Protein AF-0000000072261636 (afdb_homodimer)

Organism: Indibacter alkaliphilus (strain CCUG 57479 / KCTC 22604 / LW1) (NCBI:txid1189612)

Nearest PDB structures (foldseek):
  5n1i-assembly1_B  TM=6.945E-01  e=1.618E-05  Mycobacterium tuberculosis H37Rv
  3ppb-assembly1_B  TM=6.011E-01  e=4.043E-06  Shewanella loihica PV-4
  7ky1-assembly1_A  TM=6.724E-01  e=3.161E-05  Streptomyces coelicolor
  2f07-assembly1_B  TM=6.623E-01  e=3.292E-04  Bacillus subtilis subsp. subtilis str. 168
  6of0-assembly2_D  TM=6.201E-01  e=3.800E-04  Neisseria gonorrhoeae

pLDDT: mean 90.43, std 10.45, range [37.75, 98.44]

InterPro domains:
  IPR001647 DNA-binding HTH domain, TetR-type [PF00440] (7-50)
  IPR001647 DNA-binding HTH domain, TetR-type [PR00455] (7-20)
  IPR001647 DNA-binding HTH domain, TetR-type [PR00455] (28-51)
  IPR001647 DNA-binding HTH domain, TetR-type [PS50977] (1-61)
  IPR009057 Homedomain-like superfamily [SSF46689] (2-59)
  IPR036271 Tetracyclin repressor-like, C-terminal domain superfamily [SSF48498] (82-186)
  IPR050109 HTH-type, TetR-like transcriptional regulator [PTHR30055] (2-59)

Radius of gyration: 25.12 Å; Cα contacts (8 Å, |Δi|>4): 397; chains: 2; bounding box: 52×73×55 Å

Sequence (414 aa):
METREKIIETATEQFMRFGVRSVTMDDIARQAGVSKKTIYQEFSDKNQLVYETFEKAIQGDKCHIERFPQSKIGVIEHLVQLSRYMRERFANLNPMVLNEIQRYFPQSWQLFENFKRDFVLQEIIELLEEGKKQGFFRPEINSEILGLMRLEQMMLSFDPIKFPPAKYNIVDLQLEIFEHFLYGIFTEKGKEAYLNQKNTAQHENHNMETREKIIETATEQFMRFGVRSVTMDDIARQAGVSKKTIYQEFSDKNQLVYETFEKAIQGDKCHIERFPQSKIGVIEHLVQLSRYMRERFANLNPMVLNEIQRYFPQSWQLFENFKRDFVLQEIIELLEEGKKQGFFRPEINSEILGLMRLEQMMLSFDPIKFPPAKYNIVDLQLEIFEHFLYGIFTEKGKEAYLNQKNTAQHENHN

Secondary structure (DSSP, 8-state):
--HHHHHHHHHHHHHHHH-TTT--HHHHHHHHT--HHHHHHH-SSHHHHHHHHHHHHHHHHHHHHHHS--SS--HHHHHHHHHHHHHHHHHT--THHHHHHHHH-HHHHHHHHHHIIIIIHHHHHHHHHHHHHTTSB-TTS-HHHHHHHHHHHHHHTT-TTTS-TTT--HHHHHHHHHHHHHHHHB-HHHHHHHHHHHHHHHHHHH-/--HHHHHHHHHHHHHHHH-TTT--HHHHHHHHT--HHHHHHH-SSHHHHHHHHHHHHHHHHHHHHHTS--SS--HHHHHHHHHHHHHHHHHT--TTHHHHHHHH-HHHHHHHHHHIIIIIHHHHHHHHHHHHHTTSB-TTS-HHHHHHHHHHHHHHTT-TTTS-TTT--HHHHHHHHHHHHHHHHB-HHHHHHHHHHHHHHHHHHH-

Structure (mmCIF, N/CA/C/O backbone):
data_AF-0000000072261636-model_v1
#
loop_
_entity.id
_entity.type
_entity.pdbx_description
1 polymer 'Putative TetR transcriptional regulator'
#
loop_
_atom_site.group_PDB
_atom_site.id
_atom_site.type_symbol
_atom_site.label_atom_id
_atom_site.label_alt_id
_atom_site.label_comp_id
_atom_site.label_asym_id
_atom_site.label_entity_id
_atom_site.label_seq_id
_atom_site.pdbx_PDB_ins_code
_atom_site.Cartn_x
_atom_site.Cartn_y
_atom_site.Cartn_z
_atom_site.occupancy
_atom_site.B_iso_or_equiv
_atom_site.auth_seq_id
_atom_site.auth_comp_id
_atom_site.auth_asym_id
_atom_site.auth_atom_id
_atom_site.pdbx_PDB_model_num
ATOM 1 N N . MET A 1 1 ? -7.816 36.656 18.828 1 62.66 1 MET A N 1
ATOM 2 C CA . MET A 1 1 ? -8.242 35.531 17.969 1 62.66 1 MET A CA 1
ATOM 3 C C . MET A 1 1 ? -9.758 35.406 17.953 1 62.66 1 MET A C 1
ATOM 5 O O . MET A 1 1 ? -10.406 35.5 19 1 62.66 1 MET A O 1
ATOM 9 N N . GLU A 1 2 ? -10.273 35.344 16.703 1 86.81 2 GLU A N 1
ATOM 10 C CA . GLU A 1 2 ? -11.719 35.188 16.578 1 86.81 2 GLU A CA 1
ATOM 11 C C . GLU A 1 2 ? -12.188 33.906 17.25 1 86.81 2 GLU A C 1
ATOM 13 O O . GLU A 1 2 ? -11.43 32.938 17.328 1 86.81 2 GLU A O 1
ATOM 18 N N . THR A 1 3 ? -13.25 34 18.094 1 92.25 3 THR A N 1
ATOM 19 C CA . THR A 1 3 ? -13.859 32.906 18.828 1 92.25 3 THR A CA 1
ATOM 20 C C . THR A 1 3 ? -13.867 31.625 17.984 1 92.25 3 THR A C 1
ATOM 22 O O . THR A 1 3 ? -13.531 30.547 18.469 1 92.25 3 THR A O 1
ATOM 25 N N . ARG A 1 4 ? -14.086 31.812 16.812 1 94.44 4 ARG A N 1
ATOM 26 C CA . ARG A 1 4 ? -14.172 30.688 15.883 1 94.44 4 ARG A CA 1
ATOM 27 C C . ARG A 1 4 ? -12.812 30.031 15.711 1 94.44 4 ARG A C 1
ATOM 29 O O . ARG A 1 4 ? -12.711 28.797 15.75 1 94.44 4 ARG A O 1
ATOM 36 N N . GLU A 1 5 ? -11.805 30.781 15.547 1 94.69 5 GLU A N 1
ATOM 37 C CA . GLU A 1 5 ? -10.445 30.281 15.367 1 94.69 5 GLU A CA 1
ATOM 38 C C . GLU A 1 5 ? -9.953 29.562 16.625 1 94.69 5 GLU A C 1
ATOM 40 O O . GLU A 1 5 ? -9.289 28.531 16.547 1 94.69 5 GLU A O 1
ATOM 45 N N . LYS A 1 6 ? -10.32 30.141 17.719 1 95.31 6 LYS A N 1
ATOM 46 C CA . LYS A 1 6 ? -9.938 29.531 18.984 1 95.31 6 LYS A CA 1
ATOM 47 C C . LYS A 1 6 ? -10.57 28.156 19.141 1 95.31 6 LYS A C 1
ATOM 49 O O . LYS A 1 6 ? -9.914 27.219 19.609 1 95.31 6 LYS A O 1
ATOM 54 N N . ILE A 1 7 ? -11.797 28.062 18.781 1 96.62 7 ILE A N 1
ATOM 55 C CA . ILE A 1 7 ? -12.516 26.797 18.875 1 96.62 7 ILE A CA 1
ATOM 56 C C . ILE A 1 7 ? -11.883 25.766 17.938 1 96.62 7 ILE A C 1
ATOM 58 O O . ILE A 1 7 ? -11.641 24.625 18.328 1 96.62 7 ILE A O 1
ATOM 62 N N . ILE A 1 8 ? -11.531 26.203 16.781 1 96.69 8 ILE A N 1
ATOM 63 C CA . ILE A 1 8 ? -10.938 25.312 15.797 1 96.69 8 ILE A CA 1
ATOM 64 C C . ILE A 1 8 ? -9.57 24.812 16.281 1 96.69 8 ILE A C 1
ATOM 66 O O . ILE A 1 8 ? -9.266 23.625 16.203 1 96.69 8 ILE A O 1
ATOM 70 N N . GLU A 1 9 ? -8.781 25.703 16.797 1 94.94 9 GLU A N 1
ATOM 71 C CA . GLU A 1 9 ? -7.457 25.344 17.297 1 94.94 9 GLU A CA 1
ATOM 72 C C . GLU A 1 9 ? -7.551 24.344 18.453 1 94.94 9 GLU A C 1
ATOM 74 O O . GLU A 1 9 ? -6.816 23.359 18.484 1 94.94 9 GLU A O 1
ATOM 79 N N . THR A 1 10 ? -8.445 24.656 19.328 1 96.31 10 THR A N 1
ATOM 80 C CA . THR A 1 10 ? -8.648 23.766 20.469 1 96.31 10 THR A CA 1
ATOM 81 C C . THR A 1 10 ? -9.141 22.406 20.016 1 96.31 10 THR A C 1
ATOM 83 O O . THR A 1 10 ? -8.656 21.375 20.469 1 96.31 10 THR A O 1
ATOM 86 N N . ALA A 1 11 ? -10.141 22.469 19.141 1 96.88 11 ALA A N 1
ATOM 87 C CA . ALA A 1 11 ? -10.695 21.219 18.625 1 96.88 11 ALA A CA 1
ATOM 88 C C . ALA A 1 11 ? -9.625 20.391 17.906 1 96.88 11 ALA A C 1
ATOM 90 O O . ALA A 1 11 ? -9.562 19.172 18.078 1 96.88 11 ALA A O 1
ATOM 91 N N . THR A 1 12 ? -8.812 21.047 17.156 1 94.25 12 THR A N 1
ATOM 92 C CA . THR A 1 12 ? -7.734 20.375 16.438 1 94.25 12 THR A CA 1
ATOM 93 C C . THR A 1 12 ? -6.828 19.625 17.406 1 94.25 12 THR A C 1
ATOM 95 O O . THR A 1 12 ? -6.551 18.438 17.219 1 94.25 12 THR A O 1
ATOM 98 N N . GLU A 1 13 ? -6.461 20.266 18.406 1 92.75 13 GLU A N 1
ATOM 99 C CA . GLU A 1 13 ? -5.574 19.672 19.406 1 92.75 13 GLU A CA 1
ATOM 100 C C . GLU A 1 13 ? -6.242 18.5 20.094 1 92.75 13 GLU A C 1
ATOM 102 O O . GLU A 1 13 ? -5.625 17.438 20.297 1 92.75 13 GLU A O 1
ATOM 107 N N . GLN A 1 14 ? -7.465 18.672 20.438 1 94.69 14 GLN A N 1
ATOM 108 C CA . GLN A 1 14 ? -8.195 17.625 21.156 1 94.69 14 GLN A CA 1
ATOM 109 C C . GLN A 1 14 ? -8.438 16.422 20.266 1 94.69 14 GLN A C 1
ATOM 111 O O . GLN A 1 14 ? -8.227 15.273 20.688 1 94.69 14 GLN A O 1
ATOM 116 N N . PHE A 1 15 ? -8.852 16.672 19.016 1 95.31 15 PHE A N 1
ATOM 117 C CA . PHE A 1 15 ? -9.094 15.586 18.078 1 95.31 15 PHE A CA 1
ATOM 118 C C . PHE A 1 15 ? -7.805 14.828 17.781 1 95.31 15 PHE A C 1
ATOM 120 O O . PHE A 1 15 ? -7.797 13.594 17.781 1 95.31 15 PHE A O 1
ATOM 127 N N . MET A 1 16 ? -6.758 15.516 17.625 1 90.75 16 MET A N 1
ATOM 128 C CA . MET A 1 16 ? -5.477 14.898 17.281 1 90.75 16 MET A CA 1
ATOM 129 C C . MET A 1 16 ? -4.965 14.047 18.438 1 90.75 16 MET A C 1
ATOM 131 O O . MET A 1 16 ? -4.398 12.977 18.219 1 90.75 16 MET A O 1
ATOM 135 N N . ARG A 1 17 ? -5.238 14.492 19.594 1 90.44 17 ARG A N 1
ATOM 136 C CA . ARG A 1 17 ? -4.668 13.844 20.766 1 90.44 17 ARG A CA 1
ATOM 137 C C . ARG A 1 17 ? -5.559 12.695 21.25 1 90.44 17 ARG A C 1
ATOM 139 O O . ARG A 1 17 ? -5.062 11.641 21.625 1 90.44 17 ARG A O 1
ATOM 146 N N . PHE A 1 18 ? -6.867 12.883 21.109 1 92.44 18 PHE A N 1
ATOM 147 C CA . PHE A 1 18 ? -7.734 11.945 21.812 1 92.44 18 PHE A CA 1
ATOM 148 C C . PHE A 1 18 ? -8.633 11.203 20.828 1 92.44 18 PHE A C 1
ATOM 150 O O . PHE A 1 18 ? -9.328 10.258 21.188 1 92.44 18 PHE A O 1
ATOM 157 N N . GLY A 1 19 ? -8.57 11.609 19.594 1 93.12 19 GLY A N 1
ATOM 158 C CA . GLY A 1 19 ? -9.508 11.062 18.625 1 93.12 19 GLY A CA 1
ATOM 159 C C . GLY A 1 19 ? -10.75 11.906 18.469 1 93.12 19 GLY A C 1
ATOM 160 O O . GLY A 1 19 ? -11.125 12.664 19.359 1 93.12 19 GLY A O 1
ATOM 161 N N . VAL A 1 20 ? -11.406 11.695 17.406 1 95.81 20 VAL A N 1
ATOM 162 C CA . VAL A 1 20 ? -12.531 12.555 17.062 1 95.81 20 VAL A CA 1
ATOM 163 C C . VAL A 1 20 ? -13.781 12.094 17.812 1 95.81 20 VAL A C 1
ATOM 165 O O . VAL A 1 20 ? -14.523 12.914 18.359 1 95.81 20 VAL A O 1
ATOM 168 N N . ARG A 1 21 ? -13.953 10.812 17.875 1 94.06 21 ARG A N 1
ATOM 169 C CA . ARG A 1 21 ? -15.188 10.266 18.438 1 94.06 21 ARG A CA 1
ATOM 170 C C . ARG A 1 21 ? -15.219 10.445 19.953 1 94.06 21 ARG A C 1
ATOM 172 O O . ARG A 1 21 ? -16.281 10.648 20.547 1 94.06 21 ARG A O 1
ATOM 179 N N . SER A 1 22 ? -14.156 10.469 20.531 1 93.94 22 SER A N 1
ATOM 180 C CA . SER A 1 22 ? -14.07 10.5 21.984 1 93.94 22 SER A CA 1
ATOM 181 C C . SER A 1 22 ? -14.266 11.922 22.516 1 93.94 22 SER A C 1
ATOM 183 O O . SER A 1 22 ? -14.648 12.109 23.672 1 93.94 22 SER A O 1
ATOM 185 N N . VAL A 1 23 ? -13.961 12.898 21.734 1 96.69 23 VAL A N 1
ATOM 186 C CA . VAL A 1 23 ? -14.031 14.297 22.156 1 96.69 23 VAL A CA 1
ATOM 187 C C . VAL A 1 23 ? -15.453 14.82 21.969 1 96.69 23 VAL A C 1
ATOM 189 O O . VAL A 1 23 ? -16.047 14.633 20.906 1 96.69 23 VAL A O 1
ATOM 192 N N . THR A 1 24 ? -16.031 15.438 23 1 95.56 24 THR A N 1
ATOM 193 C CA . THR A 1 24 ? -17.391 15.984 22.922 1 95.56 24 THR A CA 1
ATOM 194 C C . THR A 1 24 ? -17.344 17.5 22.734 1 95.56 24 THR A C 1
ATOM 196 O O . THR A 1 24 ? -16.312 18.125 22.969 1 95.56 24 THR A O 1
ATOM 199 N N . MET A 1 25 ? -18.531 18.016 22.344 1 96.25 25 MET A N 1
ATOM 200 C CA . MET A 1 25 ? -18.656 19.469 22.234 1 96.25 25 MET A CA 1
ATOM 201 C C . MET A 1 25 ? -18.453 20.141 23.578 1 96.25 25 MET A C 1
ATOM 203 O O . MET A 1 25 ? -17.906 21.25 23.656 1 96.25 25 MET A O 1
ATOM 207 N N . ASP A 1 26 ? -18.828 19.406 24.594 1 96.06 26 ASP A N 1
ATOM 208 C CA . ASP A 1 26 ? -18.641 19.922 25.953 1 96.06 26 ASP A CA 1
ATOM 209 C C . ASP A 1 26 ? -17.156 20.016 26.297 1 96.06 26 ASP A C 1
ATOM 211 O O . ASP A 1 26 ? -16.719 20.984 26.922 1 96.06 26 ASP A O 1
ATOM 215 N N . ASP A 1 27 ? -16.406 19.031 25.953 1 96.44 27 ASP A N 1
ATOM 216 C CA . ASP A 1 27 ? -14.969 19.031 26.172 1 96.44 27 ASP A CA 1
ATOM 217 C C . ASP A 1 27 ? -14.305 20.219 25.484 1 96.44 27 ASP A C 1
ATOM 219 O O . ASP A 1 27 ? -13.477 20.906 26.078 1 96.44 27 ASP A O 1
ATOM 223 N N . ILE A 1 28 ? -14.711 20.453 24.234 1 97.06 28 ILE A N 1
ATOM 224 C CA . ILE A 1 28 ? -14.133 21.531 23.438 1 97.06 28 ILE A CA 1
ATOM 225 C C . ILE A 1 28 ? -14.492 22.875 24.062 1 97.06 28 ILE A C 1
ATOM 227 O O . ILE A 1 28 ? -13.648 23.781 24.141 1 97.06 28 ILE A O 1
ATOM 231 N N . ALA A 1 29 ? -15.719 23.016 24.469 1 96.94 29 ALA A N 1
ATOM 232 C CA . ALA A 1 29 ? -16.172 24.25 25.094 1 96.94 29 ALA A CA 1
ATOM 233 C C . ALA A 1 29 ? -15.344 24.547 26.344 1 96.94 29 ALA A C 1
ATOM 235 O O . ALA A 1 29 ? -14.836 25.672 26.5 1 96.94 29 ALA A O 1
ATOM 236 N N . ARG A 1 30 ? -15.164 23.562 27.141 1 96.69 30 ARG A N 1
ATOM 237 C CA . ARG A 1 30 ? -14.414 23.688 28.391 1 96.69 30 ARG A CA 1
ATOM 238 C C . ARG A 1 30 ? -12.961 24.078 28.109 1 96.69 30 ARG A C 1
ATOM 240 O O . ARG A 1 30 ? -12.43 25 28.719 1 96.69 30 ARG A O 1
ATOM 247 N N . GLN A 1 31 ? -12.367 23.438 27.203 1 95.69 31 GLN A N 1
ATOM 248 C CA . GLN A 1 31 ? -10.953 23.641 26.906 1 95.69 31 GLN A CA 1
ATOM 249 C C . GLN A 1 31 ? -10.719 24.984 26.219 1 95.69 31 GLN A C 1
ATOM 251 O O . GLN A 1 31 ? -9.68 25.625 26.406 1 95.69 31 GLN A O 1
ATOM 256 N N . ALA A 1 32 ? -11.711 25.344 25.391 1 96 32 ALA A N 1
ATOM 257 C CA . ALA A 1 32 ? -11.602 26.594 24.672 1 96 32 ALA A CA 1
ATOM 258 C C . ALA A 1 32 ? -12.008 27.781 25.547 1 96 32 ALA A C 1
ATOM 260 O O . ALA A 1 32 ? -11.805 28.938 25.172 1 96 32 ALA A O 1
ATOM 261 N N . GLY A 1 33 ? -12.633 27.5 26.672 1 95.75 33 GLY A N 1
ATOM 262 C CA . GLY A 1 33 ? -13.062 28.562 27.578 1 95.75 33 GLY A CA 1
ATOM 263 C C . GLY A 1 33 ? -14.273 29.312 27.078 1 95.75 33 GLY A C 1
ATOM 264 O O . GLY A 1 33 ? -14.352 30.531 27.219 1 95.75 33 GLY A O 1
ATOM 265 N N . VAL A 1 34 ? -15.133 28.641 26.375 1 96.75 34 VAL A N 1
ATOM 266 C CA . VAL A 1 34 ? -16.375 29.234 25.891 1 96.75 34 VAL A CA 1
ATOM 267 C C . VAL A 1 34 ? -17.562 28.375 26.312 1 96.75 34 VAL A C 1
ATOM 269 O O . VAL A 1 34 ? -17.375 27.266 26.797 1 96.75 34 VAL A O 1
ATOM 272 N N . SER A 1 35 ? -18.719 28.922 26.219 1 94.69 35 SER A N 1
ATOM 273 C CA . SER A 1 35 ? -19.906 28.141 26.531 1 94.69 35 SER A CA 1
ATOM 274 C C . SER A 1 35 ? -20.266 27.203 25.375 1 94.69 35 SER A C 1
ATOM 276 O O . SER A 1 35 ? -19.875 27.438 24.234 1 94.69 35 SER A O 1
ATOM 278 N N . LYS A 1 36 ? -21.016 26.219 25.75 1 94.88 36 LYS A N 1
ATOM 279 C CA . LYS A 1 36 ? -21.531 25.312 24.719 1 94.88 36 LYS A CA 1
ATOM 280 C C . LYS A 1 36 ? -22.406 26.062 23.734 1 94.88 36 LYS A C 1
ATOM 282 O O . LYS A 1 36 ? -22.391 25.781 22.531 1 94.88 36 LYS A O 1
ATOM 287 N N . LYS A 1 37 ? -23.109 26.969 24.188 1 95.5 37 LYS A N 1
ATOM 288 C CA . LYS A 1 37 ? -23.969 27.797 23.344 1 95.5 37 LYS A CA 1
ATOM 289 C C . LYS A 1 37 ? -23.141 28.562 22.312 1 95.5 37 LYS A C 1
ATOM 291 O O . LYS A 1 37 ? -23.516 28.672 21.156 1 95.5 37 LYS A O 1
ATOM 296 N N . THR A 1 38 ? -22.078 29.078 22.75 1 95.25 38 THR A N 1
ATOM 297 C CA . THR A 1 38 ? -21.188 29.812 21.875 1 95.25 38 THR A CA 1
ATOM 298 C C . THR A 1 38 ? -20.656 28.922 20.766 1 95.25 38 THR A C 1
ATOM 300 O O . THR A 1 38 ? -20.562 29.344 19.609 1 95.25 38 THR A O 1
ATOM 303 N N . ILE A 1 39 ? -20.312 27.609 21.094 1 96 39 ILE A N 1
ATOM 304 C CA . ILE A 1 39 ? -19.812 26.672 20.094 1 96 39 ILE A CA 1
ATOM 305 C C . ILE A 1 39 ? -20.891 26.438 19.016 1 96 39 ILE A C 1
ATOM 307 O O . ILE A 1 39 ? -20.594 26.453 17.828 1 96 39 ILE A O 1
ATOM 311 N N . TYR A 1 40 ? -22.125 26.391 19.484 1 95.38 40 TYR A N 1
ATOM 312 C CA . TYR A 1 40 ? -23.219 26.062 18.578 1 95.38 40 TYR A CA 1
ATOM 313 C C . TYR A 1 40 ? -23.625 27.297 17.766 1 95.38 40 TYR A C 1
ATOM 315 O O . TYR A 1 40 ? -24.312 27.172 16.75 1 95.38 40 TYR A O 1
ATOM 323 N N . GLN A 1 41 ? -23.281 28.438 18.234 1 95.88 41 GLN A N 1
ATOM 324 C CA . GLN A 1 41 ? -23.469 29.641 17.422 1 95.88 41 GLN A CA 1
ATOM 325 C C . GLN A 1 41 ? -22.5 29.656 16.234 1 95.88 41 GLN A C 1
ATOM 327 O O . GLN A 1 41 ? -22.828 30.188 15.172 1 95.88 41 GLN A O 1
ATOM 332 N N . GLU A 1 42 ? -21.375 29.062 16.484 1 95.94 42 GLU A N 1
ATOM 333 C CA . GLU A 1 42 ? -20.328 29.062 15.461 1 95.94 42 GLU A CA 1
ATOM 334 C C . GLU A 1 42 ? -20.438 27.828 14.562 1 95.94 42 GLU A C 1
ATOM 336 O O . GLU A 1 42 ? -20.109 27.906 13.375 1 95.94 42 GLU A O 1
ATOM 341 N N . PHE A 1 43 ? -20.812 26.656 15.156 1 97.25 43 PHE A N 1
ATOM 342 C CA . PHE A 1 43 ? -20.891 25.375 14.453 1 97.25 43 PHE A CA 1
ATOM 343 C C . PHE A 1 43 ? -22.219 24.688 14.703 1 97.25 43 PHE A C 1
ATOM 345 O O . PHE A 1 43 ? -22.594 24.469 15.859 1 97.25 43 PHE A O 1
ATOM 352 N N . SER A 1 44 ? -22.844 24.266 13.664 1 95.88 44 SER A N 1
ATOM 353 C CA . SER A 1 44 ? -24.172 23.688 13.766 1 95.88 44 SER A CA 1
ATOM 354 C C . SER A 1 44 ? -24.141 22.344 14.492 1 95.88 44 SER A C 1
ATOM 356 O O . SER A 1 44 ? -25.094 21.969 15.172 1 95.88 44 SER A O 1
ATOM 358 N N . ASP A 1 45 ? -23.109 21.609 14.281 1 94.88 45 ASP A N 1
ATOM 359 C CA . ASP A 1 45 ? -22.938 20.297 14.898 1 94.88 45 ASP A CA 1
ATOM 360 C C . ASP A 1 45 ? -21.484 19.859 14.898 1 94.88 45 ASP A C 1
ATOM 362 O O . ASP A 1 45 ? -20.609 20.609 14.453 1 94.88 45 ASP A O 1
ATOM 366 N N . LYS A 1 46 ? -21.203 18.781 15.398 1 95.19 46 LYS A N 1
ATOM 367 C CA . LYS A 1 46 ? -19.844 18.266 15.484 1 95.19 46 LYS A CA 1
ATOM 368 C C . LYS A 1 46 ? -19.266 18 14.102 1 95.19 46 LYS A C 1
ATOM 370 O O . LYS A 1 46 ? -18.078 18.188 13.875 1 95.19 46 LYS A O 1
ATOM 375 N N . ASN A 1 47 ? -20.094 17.594 13.141 1 96.31 47 ASN A N 1
ATOM 376 C CA . ASN A 1 47 ? -19.641 17.312 11.789 1 96.31 47 ASN A CA 1
ATOM 377 C C . ASN A 1 47 ? -19.016 18.547 11.133 1 96.31 47 ASN A C 1
ATOM 379 O O . ASN A 1 47 ? -17.969 18.453 10.492 1 96.31 47 ASN A O 1
ATOM 383 N N . GLN A 1 48 ? -19.688 19.562 11.312 1 97.19 48 GLN A N 1
ATOM 384 C CA . GLN A 1 48 ? -19.172 20.797 10.758 1 97.19 48 GLN A CA 1
ATOM 385 C C . GLN A 1 48 ? -17.844 21.188 11.414 1 97.19 48 GLN A C 1
ATOM 387 O O . GLN A 1 48 ? -16.922 21.625 10.734 1 97.19 48 GLN A O 1
ATOM 392 N N . LEU A 1 49 ? -17.797 21.078 12.695 1 97.44 49 LEU A N 1
ATOM 393 C CA . LEU A 1 49 ? -16.578 21.391 13.414 1 97.44 49 LEU A CA 1
ATOM 394 C C . LEU A 1 49 ? -15.43 20.5 12.953 1 97.44 49 LEU A C 1
ATOM 396 O O . LEU A 1 49 ? -14.328 20.984 12.672 1 97.44 49 LEU A O 1
ATOM 400 N N . VAL A 1 50 ? -15.672 19.234 12.812 1 97.62 50 VAL A N 1
ATOM 401 C CA . VAL A 1 50 ? -14.664 18.266 12.367 1 97.62 50 VAL A CA 1
ATOM 402 C C . VAL A 1 50 ? -14.195 18.625 10.961 1 97.62 50 VAL A C 1
ATOM 404 O O . VAL A 1 50 ? -12.992 18.625 10.688 1 97.62 50 VAL A O 1
ATOM 407 N N . TYR A 1 51 ? -15.125 18.953 10.156 1 97.5 51 TYR A N 1
ATOM 408 C CA . TYR A 1 51 ? -14.805 19.312 8.773 1 97.5 51 TYR A CA 1
ATOM 409 C C . TYR A 1 51 ? -13.852 20.5 8.734 1 97.5 51 TYR A C 1
ATOM 411 O O . TYR A 1 51 ? -12.812 20.438 8.078 1 97.5 51 TYR A O 1
ATOM 419 N N . GLU A 1 52 ? -14.172 21.484 9.414 1 96.75 52 GLU A N 1
ATOM 420 C CA . GLU A 1 52 ? -13.383 22.719 9.352 1 96.75 52 GLU A CA 1
ATOM 421 C C . GLU A 1 52 ? -12.031 22.547 10.031 1 96.75 52 GLU A C 1
ATOM 423 O O . GLU A 1 52 ? -11.031 23.109 9.586 1 96.75 52 GLU A O 1
ATOM 428 N N . THR A 1 53 ? -12.039 21.812 11.117 1 96.25 53 THR A N 1
ATOM 429 C CA . THR A 1 53 ? -10.781 21.5 11.789 1 96.25 53 THR A CA 1
ATOM 430 C C . THR A 1 53 ? -9.867 20.688 10.875 1 96.25 53 THR A C 1
ATOM 432 O O . THR A 1 53 ? -8.672 20.969 10.766 1 96.25 53 THR A O 1
ATOM 435 N N . PHE A 1 54 ? -10.422 19.734 10.211 1 95.62 54 PHE A N 1
ATOM 436 C CA . PHE A 1 54 ? -9.672 18.875 9.305 1 95.62 54 PHE A CA 1
ATOM 437 C C . PHE A 1 54 ? -9.18 19.672 8.094 1 95.62 54 PHE A C 1
ATOM 439 O O . PHE A 1 54 ? -8.047 19.484 7.648 1 95.62 54 PHE A O 1
ATOM 446 N N . GLU A 1 55 ? -10.055 20.469 7.605 1 95.88 55 GLU A N 1
ATOM 447 C CA . GLU A 1 55 ? -9.68 21.328 6.484 1 95.88 55 GLU A CA 1
ATOM 448 C C . GLU A 1 55 ? -8.492 22.219 6.844 1 95.88 55 GLU A C 1
ATOM 450 O O . GLU A 1 55 ? -7.547 22.344 6.059 1 95.88 55 GLU A O 1
ATOM 455 N N . LYS A 1 56 ? -8.523 22.766 7.973 1 94.31 56 LYS A N 1
ATOM 456 C CA . LYS A 1 56 ? -7.438 23.625 8.43 1 94.31 56 LYS A CA 1
ATOM 457 C C . LYS A 1 56 ? -6.141 22.828 8.586 1 94.31 56 LYS A C 1
ATOM 459 O O . LYS A 1 56 ? -5.066 23.312 8.227 1 94.31 56 LYS A O 1
ATOM 464 N N . ALA A 1 57 ? -6.266 21.672 9.148 1 91.44 57 ALA A N 1
ATOM 465 C CA . ALA A 1 57 ? -5.094 20.812 9.312 1 91.44 57 ALA A CA 1
ATOM 466 C C . ALA A 1 57 ? -4.461 20.484 7.969 1 91.44 57 ALA A C 1
ATOM 468 O O . ALA A 1 57 ? -3.238 20.562 7.812 1 91.44 57 ALA A O 1
ATOM 469 N N . ILE A 1 58 ? -5.234 20.141 7 1 92.69 58 ILE A N 1
ATOM 470 C CA . ILE A 1 58 ? -4.766 19.797 5.66 1 92.69 58 ILE A CA 1
ATOM 471 C C . ILE A 1 58 ? -4.09 21.016 5.027 1 92.69 58 ILE A C 1
ATOM 473 O O . ILE A 1 58 ? -3.031 20.891 4.406 1 92.69 58 ILE A O 1
ATOM 477 N N . GLN A 1 59 ? -4.734 22.172 5.207 1 92.12 59 GLN A N 1
ATOM 478 C CA . GLN A 1 59 ? -4.152 23.406 4.676 1 92.12 59 GLN A CA 1
ATOM 479 C C . GLN A 1 59 ? -2.797 23.688 5.316 1 92.12 59 GLN A C 1
ATOM 481 O O . GLN A 1 59 ? -1.883 24.188 4.652 1 92.12 59 GLN A O 1
ATOM 486 N N . GLY A 1 60 ? -2.723 23.453 6.574 1 90.06 60 GLY A N 1
ATOM 487 C CA . GLY A 1 60 ? -1.441 23.594 7.254 1 90.06 60 GLY A CA 1
ATOM 488 C C . GLY A 1 60 ? -0.369 22.688 6.684 1 90.06 60 GLY A C 1
ATOM 489 O O . GLY A 1 60 ? 0.771 23.109 6.484 1 90.06 60 GLY A O 1
ATOM 490 N N . ASP A 1 61 ? -0.712 21.438 6.406 1 89.5 61 ASP A N 1
ATOM 491 C CA . ASP A 1 61 ? 0.218 20.484 5.797 1 89.5 61 ASP A CA 1
ATOM 492 C C . ASP A 1 61 ? 0.657 20.953 4.414 1 89.5 61 ASP A C 1
ATOM 494 O O . ASP A 1 61 ? 1.842 20.891 4.078 1 89.5 61 ASP A O 1
ATOM 498 N N . LYS A 1 62 ? -0.317 21.406 3.68 1 90 62 LYS A N 1
ATOM 499 C CA . LYS A 1 62 ? -0.018 21.922 2.348 1 90 62 LYS A CA 1
ATOM 500 C C . LYS A 1 62 ? 0.984 23.078 2.416 1 90 62 LYS A C 1
ATOM 502 O O . LYS A 1 62 ? 1.97 23.094 1.675 1 90 62 LYS A O 1
ATOM 507 N N . CYS A 1 63 ? 0.736 23.969 3.344 1 88.62 63 CYS A N 1
ATOM 508 C CA . CYS A 1 63 ? 1.591 25.141 3.5 1 88.62 63 CYS A CA 1
ATOM 509 C C . CYS A 1 63 ? 2.998 24.734 3.922 1 88.62 63 CYS A C 1
ATOM 511 O O . CYS A 1 63 ? 3.982 25.297 3.434 1 88.62 63 CYS A O 1
ATOM 513 N N . HIS A 1 64 ? 3.037 23.812 4.758 1 85.12 64 HIS A N 1
ATOM 514 C CA . HIS A 1 64 ? 4.34 23.344 5.227 1 85.12 64 HIS A CA 1
ATOM 515 C C . HIS A 1 64 ? 5.137 22.703 4.09 1 85.12 64 HIS A C 1
ATOM 517 O O . HIS A 1 64 ? 6.324 23 3.924 1 85.12 64 HIS A O 1
ATOM 523 N N . ILE A 1 65 ? 4.508 21.938 3.342 1 82.75 65 ILE A N 1
ATOM 524 C CA . ILE A 1 65 ? 5.172 21.219 2.256 1 82.75 65 ILE A CA 1
ATOM 525 C C . ILE A 1 65 ? 5.594 22.203 1.172 1 82.75 65 ILE A C 1
ATOM 527 O O . ILE A 1 65 ? 6.684 22.094 0.606 1 82.75 65 ILE A O 1
ATOM 531 N N . GLU A 1 66 ? 4.719 23.156 0.951 1 82.81 66 GLU A N 1
ATOM 532 C CA . GLU A 1 66 ? 5.004 24.156 -0.075 1 82.81 66 GLU A CA 1
ATOM 533 C C . GLU A 1 66 ? 6.164 25.062 0.341 1 82.81 66 GLU A C 1
ATOM 535 O O . GLU A 1 66 ? 6.801 25.703 -0.505 1 82.81 66 GLU A O 1
ATOM 540 N N . ARG A 1 67 ? 6.336 25.234 1.639 1 78.69 67 ARG A N 1
ATOM 541 C CA . ARG A 1 67 ? 7.379 26.109 2.148 1 78.69 67 ARG A CA 1
ATOM 542 C C . ARG A 1 67 ? 8.742 25.422 2.125 1 78.69 67 ARG A C 1
ATOM 544 O O . ARG A 1 67 ? 9.766 26.062 2.369 1 78.69 67 ARG A O 1
ATOM 551 N N . PHE A 1 68 ? 8.562 24.125 1.991 1 73.94 68 PHE A N 1
ATOM 552 C CA . PHE A 1 68 ? 9.867 23.484 1.869 1 73.94 68 PHE A CA 1
ATOM 553 C C . PHE A 1 68 ? 10.727 24.203 0.83 1 73.94 68 PHE A C 1
ATOM 555 O O . PHE A 1 68 ? 10.211 24.672 -0.187 1 73.94 68 PHE A O 1
ATOM 562 N N . PRO A 1 69 ? 11.867 24.859 1.381 1 57.06 69 PRO A N 1
ATOM 563 C CA . PRO A 1 69 ? 12.719 25.656 0.501 1 57.06 69 PRO A CA 1
ATOM 564 C C . PRO A 1 69 ? 12.703 25.172 -0.944 1 57.06 69 PRO A C 1
ATOM 566 O O . PRO A 1 69 ? 12.797 23.969 -1.192 1 57.06 69 PRO A O 1
ATOM 569 N N . GLN A 1 70 ? 11.852 25.844 -1.7 1 53.03 70 GLN A N 1
ATOM 570 C CA . GLN A 1 70 ? 12.094 25.688 -3.129 1 53.03 70 GLN A CA 1
ATOM 571 C C . GLN A 1 70 ? 13.531 26.047 -3.49 1 53.03 70 GLN A C 1
ATOM 573 O O . GLN A 1 70 ? 13.883 26.125 -4.672 1 53.03 70 GLN A O 1
ATOM 578 N N . SER A 1 71 ? 14.094 26.859 -2.67 1 46.25 71 SER A N 1
ATOM 579 C CA . SER A 1 71 ? 15.43 27.25 -3.102 1 46.25 71 SER A CA 1
ATOM 580 C C . SER A 1 71 ? 16.125 26.109 -3.852 1 46.25 71 SER A C 1
ATOM 582 O O . SER A 1 71 ? 15.664 24.969 -3.805 1 46.25 71 SER A O 1
ATOM 584 N N . LYS A 1 72 ? 17.25 26.312 -4.547 1 47.34 72 LYS A N 1
ATOM 585 C CA . LYS A 1 72 ? 18.016 25.266 -5.191 1 47.34 72 LYS A CA 1
ATOM 586 C C . LYS A 1 72 ? 18.047 24 -4.336 1 47.34 72 LYS A C 1
ATOM 588 O O . LYS A 1 72 ? 19.078 23.328 -4.25 1 47.34 72 LYS A O 1
ATOM 593 N N . ILE A 1 73 ? 17.219 23.828 -3.355 1 55.81 73 ILE A N 1
ATOM 594 C CA . ILE A 1 73 ? 17.266 22.766 -2.369 1 55.81 73 ILE A CA 1
ATOM 595 C C . ILE A 1 73 ? 16.922 21.438 -3.039 1 55.81 73 ILE A C 1
ATOM 597 O O . ILE A 1 73 ? 15.859 21.297 -3.65 1 55.81 73 ILE A O 1
ATOM 601 N N . GLY A 1 74 ? 17.984 20.875 -3.391 1 80.19 74 GLY A N 1
ATOM 602 C CA . GLY A 1 74 ? 18.094 19.625 -4.125 1 80.19 74 GLY A CA 1
ATOM 603 C C . GLY A 1 74 ? 17.172 18.547 -3.598 1 80.19 74 GLY A C 1
ATOM 604 O O . GLY A 1 74 ? 16.688 18.641 -2.469 1 80.19 74 GLY A O 1
ATOM 605 N N . VAL A 1 75 ? 16.547 17.875 -4.301 1 90.31 75 VAL A N 1
ATOM 606 C CA . VAL A 1 75 ? 15.68 16.719 -4.102 1 90.31 75 VAL A CA 1
ATOM 607 C C . VAL A 1 75 ? 16.016 16.031 -2.785 1 90.31 75 VAL A C 1
ATOM 609 O O . VAL A 1 75 ? 15.125 15.68 -2.008 1 90.31 75 VAL A O 1
ATOM 612 N N . ILE A 1 76 ? 17.172 16.109 -2.35 1 93 76 ILE A N 1
ATOM 613 C CA . ILE A 1 76 ? 17.641 15.398 -1.164 1 93 76 ILE A CA 1
ATOM 614 C C . ILE A 1 76 ? 17.281 16.188 0.09 1 93 76 ILE A C 1
ATOM 616 O O . ILE A 1 76 ? 16.797 15.625 1.077 1 93 76 ILE A O 1
ATOM 620 N N . GLU A 1 77 ? 17.531 17.469 0.078 1 90.62 77 GLU A N 1
ATOM 621 C CA . GLU A 1 77 ? 17.156 18.328 1.202 1 90.62 77 GLU A CA 1
ATOM 622 C C . GLU A 1 77 ? 15.664 18.25 1.478 1 90.62 77 GLU A C 1
ATOM 624 O O . GLU A 1 77 ? 15.242 18.219 2.635 1 90.62 77 GLU A O 1
ATOM 629 N N . HIS A 1 78 ? 14.93 18.266 0.403 1 91 78 HIS A N 1
ATOM 630 C CA . HIS A 1 78 ? 13.477 18.125 0.514 1 91 78 HIS A CA 1
ATOM 631 C C . HIS A 1 78 ? 13.109 16.844 1.263 1 91 78 HIS A C 1
ATOM 633 O O . HIS A 1 78 ? 12.266 16.875 2.164 1 91 78 HIS A O 1
ATOM 639 N N . LEU A 1 79 ? 13.719 15.781 0.94 1 93.44 79 LEU A N 1
ATOM 640 C CA . LEU A 1 79 ? 13.414 14.492 1.55 1 93.44 79 LEU A CA 1
ATOM 641 C C . LEU A 1 79 ? 13.797 14.484 3.025 1 93.44 79 LEU A C 1
ATOM 643 O O . LEU A 1 79 ? 13.062 13.938 3.859 1 93.44 79 LEU A O 1
ATOM 647 N N . VAL A 1 80 ? 14.914 15.07 3.363 1 92 80 VAL A N 1
ATOM 648 C CA . VAL A 1 80 ? 15.375 15.125 4.746 1 92 80 VAL A CA 1
ATOM 649 C C . VAL A 1 80 ? 14.406 15.977 5.574 1 92 80 VAL A C 1
ATOM 651 O O . VAL A 1 80 ? 14.031 15.594 6.684 1 92 80 VAL A O 1
ATOM 654 N N . GLN A 1 81 ? 13.984 17.109 5.035 1 89.81 81 GLN A N 1
ATOM 655 C CA . GLN A 1 81 ? 13.031 17.969 5.719 1 89.81 81 GLN A CA 1
ATOM 656 C C . GLN A 1 81 ? 11.68 17.281 5.891 1 89.81 81 GLN A C 1
ATOM 658 O O . GLN A 1 81 ? 11.031 17.422 6.922 1 89.81 81 GLN A O 1
ATOM 663 N N . LEU A 1 82 ? 11.297 16.609 4.828 1 91.19 82 LEU A N 1
ATOM 664 C CA . LEU A 1 82 ? 10.047 15.859 4.898 1 91.19 82 LEU A CA 1
ATOM 665 C C . LEU A 1 82 ? 10.094 14.82 6.016 1 91.19 82 LEU A C 1
ATOM 667 O O . LEU A 1 82 ? 9.133 14.664 6.762 1 91.19 82 LEU A O 1
ATOM 671 N N . SER A 1 83 ? 11.203 14.117 6.137 1 91.88 83 SER A N 1
ATOM 672 C CA . SER A 1 83 ? 11.383 13.141 7.203 1 91.88 83 SER A CA 1
ATOM 673 C C . SER A 1 83 ? 11.234 13.789 8.578 1 91.88 83 SER A C 1
ATOM 675 O O . SER A 1 83 ? 10.555 13.242 9.453 1 91.88 83 SER A O 1
ATOM 677 N N . ARG A 1 84 ? 11.789 14.945 8.75 1 90.31 84 ARG A N 1
ATOM 678 C CA . ARG A 1 84 ? 11.695 15.672 10.016 1 90.31 84 ARG A CA 1
ATOM 679 C C . ARG A 1 84 ? 10.258 16.109 10.281 1 90.31 84 ARG A C 1
ATOM 681 O O . ARG A 1 84 ? 9.773 16.016 11.414 1 90.31 84 ARG A O 1
ATOM 688 N N . TYR A 1 85 ? 9.719 16.609 9.273 1 89.56 85 TYR A N 1
ATOM 689 C CA . TYR A 1 85 ? 8.336 17.062 9.391 1 89.56 85 TYR A CA 1
ATOM 690 C C . TYR A 1 85 ? 7.426 15.906 9.805 1 89.56 85 TYR A C 1
ATOM 692 O O . TYR A 1 85 ? 6.551 16.078 10.664 1 89.56 85 TYR A O 1
ATOM 700 N N . MET A 1 86 ? 7.551 14.742 9.164 1 89.94 86 MET A N 1
ATOM 701 C CA . MET A 1 86 ? 6.742 13.57 9.492 1 89.94 86 MET A CA 1
ATOM 702 C C . MET A 1 86 ? 6.906 13.195 10.961 1 89.94 86 MET A C 1
ATOM 704 O O . MET A 1 86 ? 5.926 12.867 11.641 1 89.94 86 MET A O 1
ATOM 708 N N . ARG A 1 87 ? 8.102 13.227 11.461 1 91.12 87 ARG A N 1
ATOM 709 C CA . ARG A 1 87 ? 8.359 12.922 12.867 1 91.12 87 ARG A CA 1
ATOM 710 C C . ARG A 1 87 ? 7.551 13.836 13.781 1 91.12 87 ARG A C 1
ATOM 712 O O . ARG A 1 87 ? 6.938 13.375 14.742 1 91.12 87 ARG A O 1
ATOM 719 N N . GLU A 1 88 ? 7.547 15.062 13.445 1 88.5 88 GLU A N 1
ATOM 720 C CA . GLU A 1 88 ? 6.844 16.047 14.258 1 88.5 88 GLU A CA 1
ATOM 721 C C . GLU A 1 88 ? 5.332 15.906 14.109 1 88.5 88 GLU A C 1
ATOM 723 O O . GLU A 1 88 ? 4.602 15.945 15.102 1 88.5 88 GLU A O 1
ATOM 728 N N . ARG A 1 89 ? 4.926 15.711 12.914 1 86.12 89 ARG A N 1
ATOM 729 C CA . ARG A 1 89 ? 3.506 15.688 12.578 1 86.12 89 ARG A CA 1
ATOM 730 C C . ARG A 1 89 ? 2.812 14.484 13.203 1 86.12 89 ARG A C 1
ATOM 732 O O . ARG A 1 89 ? 1.691 14.594 13.703 1 86.12 89 ARG A O 1
ATOM 739 N N . PHE A 1 90 ? 3.527 13.352 13.266 1 88.31 90 PHE A N 1
ATOM 740 C CA . PHE A 1 90 ? 2.889 12.117 13.695 1 88.31 90 PHE A CA 1
ATOM 741 C C . PHE A 1 90 ? 3.207 11.82 15.156 1 88.31 90 PHE A C 1
ATOM 743 O O . PHE A 1 90 ? 2.6 10.938 15.766 1 88.31 90 PHE A O 1
ATOM 750 N N . ALA A 1 91 ? 4.102 12.531 15.742 1 86.38 91 ALA A N 1
ATOM 751 C CA . ALA A 1 91 ? 4.5 12.305 17.125 1 86.38 91 ALA A CA 1
ATOM 752 C C . ALA A 1 91 ? 3.311 12.445 18.078 1 86.38 91 ALA A C 1
ATOM 754 O O . ALA A 1 91 ? 3.195 11.703 19.047 1 86.38 91 ALA A O 1
ATOM 755 N N . ASN A 1 92 ? 2.371 13.32 17.766 1 80 92 ASN A N 1
ATOM 756 C CA . ASN A 1 92 ? 1.281 13.516 18.719 1 80 92 ASN A CA 1
ATOM 757 C C . ASN A 1 92 ? -0.074 13.211 18.078 1 80 92 ASN A C 1
ATOM 759 O O . ASN A 1 92 ? -1.109 13.656 18.578 1 80 92 ASN A O 1
ATOM 763 N N . LEU A 1 93 ? 0.022 12.492 17.094 1 86.06 93 LEU A N 1
ATOM 764 C CA . LEU A 1 93 ? -1.226 12.156 16.422 1 86.06 93 LEU A CA 1
ATOM 765 C C . LEU A 1 93 ? -1.795 10.844 16.953 1 86.06 93 LEU A C 1
ATOM 767 O O . LEU A 1 93 ? -1.086 9.844 17.016 1 86.06 93 LEU A O 1
ATOM 771 N N . ASN A 1 94 ? -3.02 11.008 17.375 1 87.5 94 ASN A N 1
ATOM 772 C CA . ASN A 1 94 ? -3.734 9.781 17.688 1 87.5 94 ASN A CA 1
ATOM 773 C C . ASN A 1 94 ? -3.896 8.891 16.453 1 87.5 94 ASN A C 1
ATOM 775 O O . ASN A 1 94 ? -4.418 9.336 15.43 1 87.5 94 ASN A O 1
ATOM 779 N N . PRO A 1 95 ? -3.475 7.66 16.547 1 83.31 95 PRO A N 1
ATOM 780 C CA . PRO A 1 95 ? -3.48 6.785 15.375 1 83.31 95 PRO A CA 1
ATOM 781 C C . PRO A 1 95 ? -4.891 6.492 14.867 1 83.31 95 PRO A C 1
ATOM 783 O O . PRO A 1 95 ? -5.059 6.07 13.719 1 83.31 95 PRO A O 1
ATOM 786 N N . MET A 1 96 ? -5.844 6.77 15.641 1 86.38 96 MET A N 1
ATOM 787 C CA . MET A 1 96 ? -7.207 6.402 15.266 1 86.38 96 MET A CA 1
ATOM 788 C C . MET A 1 96 ? -7.891 7.535 14.508 1 86.38 96 MET A C 1
ATOM 790 O O . MET A 1 96 ? -8.938 7.328 13.891 1 86.38 96 MET A O 1
ATOM 794 N N . VAL A 1 97 ? -7.293 8.641 14.5 1 90.56 97 VAL A N 1
ATOM 795 C CA . VAL A 1 97 ? -7.953 9.836 13.992 1 90.56 97 VAL A CA 1
ATOM 796 C C . VAL A 1 97 ? -8.352 9.617 12.531 1 90.56 97 VAL A C 1
ATOM 798 O O . VAL A 1 97 ? -9.516 9.805 12.164 1 90.56 97 VAL A O 1
ATOM 801 N N . LEU A 1 98 ? -7.387 9.18 11.742 1 89.56 98 LEU A N 1
ATOM 802 C CA . LEU A 1 98 ? -7.668 9.062 10.312 1 89.56 98 LEU A CA 1
ATOM 803 C C . LEU A 1 98 ? -8.68 7.949 10.047 1 89.56 98 LEU A C 1
ATOM 805 O O . LEU A 1 98 ? -9.547 8.086 9.18 1 89.56 98 LEU A O 1
ATOM 809 N N . ASN A 1 99 ? -8.555 6.961 10.766 1 88.38 99 ASN A N 1
ATOM 810 C CA . ASN A 1 99 ? -9.531 5.883 10.656 1 88.38 99 ASN A CA 1
ATOM 811 C C . ASN A 1 99 ? -10.93 6.359 11.023 1 88.38 99 ASN A C 1
ATOM 813 O O . ASN A 1 99 ? -11.906 6.004 10.359 1 88.38 99 ASN A O 1
ATOM 817 N N . GLU A 1 100 ? -11.055 7.082 12.055 1 92.81 100 GLU A N 1
ATOM 818 C CA . GLU A 1 100 ? -12.344 7.617 12.484 1 92.81 100 GLU A CA 1
ATOM 819 C C . GLU A 1 100 ? -12.922 8.562 11.438 1 92.81 100 GLU A C 1
ATOM 821 O O . GLU A 1 100 ? -14.125 8.523 11.156 1 92.81 100 GLU A O 1
ATOM 826 N N . ILE A 1 101 ? -12.039 9.383 10.898 1 94.69 101 ILE A N 1
ATOM 827 C CA . ILE A 1 101 ? -12.492 10.312 9.867 1 94.69 101 ILE A CA 1
ATOM 828 C C . ILE A 1 101 ? -13.047 9.539 8.672 1 94.69 101 ILE A C 1
ATOM 830 O O . ILE A 1 101 ? -14.125 9.844 8.172 1 94.69 101 ILE A O 1
ATOM 834 N N . GLN A 1 102 ? -12.352 8.539 8.281 1 92.38 102 GLN A N 1
ATOM 835 C CA . GLN A 1 102 ? -12.758 7.734 7.137 1 92.38 102 GLN A CA 1
ATOM 836 C C . GLN A 1 102 ? -14.094 7.047 7.391 1 92.38 102 GLN A C 1
ATOM 838 O O . GLN A 1 102 ? -14.961 7.02 6.516 1 92.38 102 GLN A O 1
ATOM 843 N N . ARG A 1 103 ? -14.336 6.59 8.547 1 92.31 103 ARG A N 1
ATOM 844 C CA . ARG A 1 103 ? -15.484 5.754 8.867 1 92.31 103 ARG A CA 1
ATOM 845 C C . ARG A 1 103 ? -16.703 6.602 9.188 1 92.31 103 ARG A C 1
ATOM 847 O O . ARG A 1 103 ? -17.828 6.254 8.805 1 92.31 103 ARG A O 1
ATOM 854 N N . TYR A 1 104 ? -16.5 7.777 9.852 1 95.12 104 TYR A N 1
ATOM 855 C CA . TYR A 1 104 ? -17.641 8.438 10.477 1 95.12 104 TYR A CA 1
ATOM 856 C C . TYR A 1 104 ? -17.828 9.844 9.914 1 95.12 104 TYR A C 1
ATOM 858 O O . TYR A 1 104 ? -18.859 10.484 10.172 1 95.12 104 TYR A O 1
ATOM 866 N N . PHE A 1 105 ? -16.906 10.289 9.117 1 96.62 105 PHE A N 1
ATOM 867 C CA . PHE A 1 105 ? -16.984 11.656 8.617 1 96.62 105 PHE A CA 1
ATOM 868 C C . PHE A 1 105 ? -16.672 11.711 7.129 1 96.62 105 PHE A C 1
ATOM 870 O O . PHE A 1 105 ? -15.641 12.242 6.723 1 96.62 105 PHE A O 1
ATOM 877 N N . PRO A 1 106 ? -17.578 11.336 6.34 1 95.62 106 PRO A N 1
ATOM 878 C CA . PRO A 1 106 ? -17.328 11.164 4.906 1 95.62 106 PRO A CA 1
ATOM 879 C C . PRO A 1 106 ? -16.938 12.469 4.211 1 95.62 106 PRO A C 1
ATOM 881 O O . PRO A 1 106 ? -16.125 12.461 3.291 1 95.62 106 PRO A O 1
ATOM 884 N N . GLN A 1 107 ? -17.547 13.523 4.605 1 95.69 107 GLN A N 1
ATOM 885 C CA . GLN A 1 107 ? -17.219 14.797 3.98 1 95.69 107 GLN A CA 1
ATOM 886 C C . GLN A 1 107 ? -15.773 15.195 4.273 1 95.69 107 GLN A C 1
ATOM 888 O O . GLN A 1 107 ? -15.062 15.68 3.389 1 95.69 107 GLN A O 1
ATOM 893 N N . SER A 1 108 ? -15.383 15 5.441 1 96.5 108 SER A N 1
ATOM 894 C CA . SER A 1 108 ? -14 15.273 5.82 1 96.5 108 SER A CA 1
ATOM 895 C C . SER A 1 108 ? -13.031 14.336 5.109 1 96.5 108 SER A C 1
ATOM 897 O O . SER A 1 108 ? -11.953 14.75 4.68 1 96.5 108 SER A O 1
ATOM 899 N N . TRP A 1 109 ? -13.453 13.148 4.961 1 94.69 109 TRP A N 1
ATOM 900 C CA . TRP A 1 109 ? -12.617 12.172 4.266 1 94.69 109 TRP A CA 1
ATOM 901 C C . TRP A 1 109 ? -12.43 12.562 2.805 1 94.69 109 TRP A C 1
ATOM 903 O O . TRP A 1 109 ? -11.336 12.40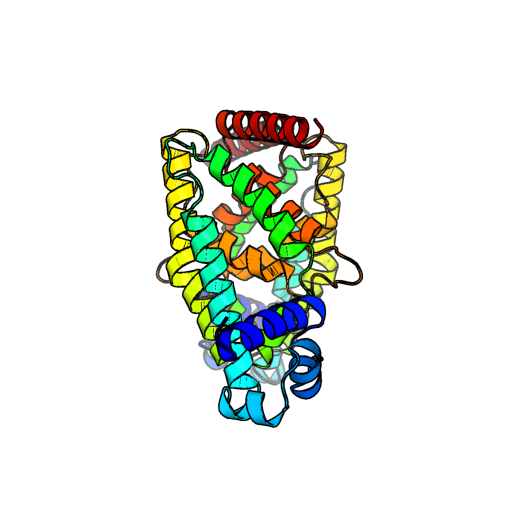6 2.25 1 94.69 109 TRP A O 1
ATOM 913 N N . GLN A 1 110 ? -13.461 13.047 2.23 1 95.31 110 GLN A N 1
ATOM 914 C CA . GLN A 1 110 ? -13.383 13.492 0.844 1 95.31 110 GLN A CA 1
ATOM 915 C C . GLN A 1 110 ? -12.352 14.609 0.688 1 95.31 110 GLN A C 1
ATOM 917 O O . GLN A 1 110 ? -11.664 14.688 -0.332 1 95.31 110 GLN A O 1
ATOM 922 N N . LEU A 1 111 ? -12.266 15.508 1.698 1 94.62 111 LEU A N 1
ATOM 923 C CA . LEU A 1 111 ? -11.242 16.547 1.692 1 94.62 111 LEU A CA 1
ATOM 924 C C . LEU A 1 111 ? -9.852 15.922 1.615 1 94.62 111 LEU A C 1
ATOM 926 O O . LEU A 1 111 ? -8.992 16.406 0.869 1 94.62 111 LEU A O 1
ATOM 930 N N . PHE A 1 112 ? -9.711 14.914 2.377 1 93.12 112 PHE A N 1
ATOM 931 C CA . PHE A 1 112 ? -8.43 14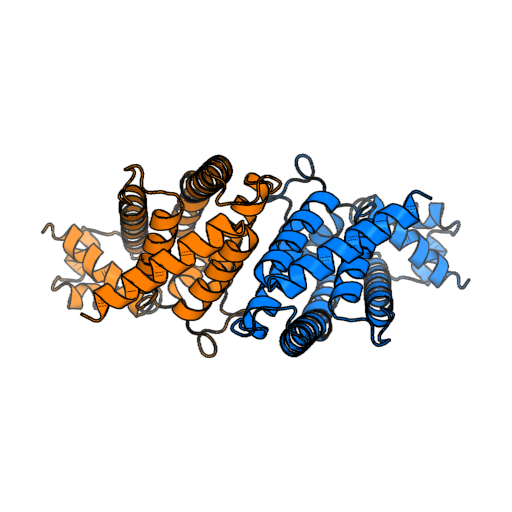.227 2.434 1 93.12 112 PHE A CA 1
ATOM 932 C C . PHE A 1 112 ? -8.117 13.555 1.101 1 93.12 112 PHE A C 1
ATOM 934 O O . PHE A 1 112 ? -6.996 13.664 0.596 1 93.12 112 PHE A O 1
ATOM 941 N N . GLU A 1 113 ? -9.078 12.898 0.534 1 91.44 113 GLU A N 1
ATOM 942 C CA . GLU A 1 113 ? -8.906 12.234 -0.754 1 91.44 113 GLU A CA 1
ATOM 943 C C . GLU A 1 113 ? -8.562 13.234 -1.853 1 91.44 113 GLU A C 1
ATOM 945 O O . GLU A 1 113 ? -7.703 12.969 -2.695 1 91.44 113 GLU A O 1
ATOM 950 N N . ASN A 1 114 ? -9.234 14.352 -1.818 1 92.88 114 ASN A N 1
ATOM 951 C CA . ASN A 1 114 ? -8.938 15.406 -2.785 1 92.88 114 ASN A CA 1
ATOM 952 C C . ASN A 1 114 ? -7.52 15.945 -2.611 1 92.88 114 ASN A C 1
ATOM 954 O O . ASN A 1 114 ? -6.812 16.172 -3.596 1 92.88 114 ASN A O 1
ATOM 958 N N . PHE A 1 115 ? -7.156 16.156 -1.392 1 93.06 115 PHE A N 1
ATOM 959 C CA . PHE A 1 115 ? -5.816 16.641 -1.065 1 93.06 115 PHE A CA 1
ATOM 960 C C . PHE A 1 115 ? -4.754 15.672 -1.575 1 93.06 115 PHE A C 1
ATOM 962 O O . PHE A 1 115 ? -3.777 16.078 -2.201 1 93.06 115 PHE A O 1
ATOM 969 N N . LYS A 1 116 ? -4.938 14.414 -1.371 1 92 116 LYS A N 1
ATOM 970 C CA . LYS A 1 116 ? -4.012 13.375 -1.818 1 92 116 LYS A CA 1
ATOM 971 C C . LYS A 1 116 ? -3.898 13.359 -3.34 1 92 116 LYS A C 1
ATOM 973 O O . LYS A 1 116 ? -2.795 13.406 -3.887 1 92 116 LYS A O 1
ATOM 978 N N . ARG A 1 117 ? -4.98 13.344 -3.947 1 88.38 117 ARG A N 1
ATOM 979 C CA . ARG A 1 117 ? -5.051 13.188 -5.398 1 88.38 117 ARG A CA 1
ATOM 980 C C . ARG A 1 117 ? -4.566 14.445 -6.105 1 88.38 117 ARG A C 1
ATOM 982 O O . ARG A 1 117 ? -3.822 14.367 -7.086 1 88.38 117 ARG A O 1
ATOM 989 N N . ASP A 1 118 ? -4.98 15.586 -5.621 1 89.81 118 ASP A N 1
ATOM 990 C CA . ASP A 1 118 ? -4.797 16.844 -6.352 1 89.81 118 ASP A CA 1
ATOM 991 C C . ASP A 1 118 ? -3.473 17.5 -5.98 1 89.81 118 ASP A C 1
ATOM 993 O O . ASP A 1 118 ? -2.943 18.312 -6.746 1 89.81 118 ASP A O 1
ATOM 997 N N . PHE A 1 119 ? -2.947 17.172 -4.867 1 92.25 119 PHE A N 1
ATOM 998 C CA . PHE A 1 119 ? -1.766 17.891 -4.414 1 92.25 119 PHE A CA 1
ATOM 999 C C . PHE A 1 119 ? -0.624 16.922 -4.117 1 92.25 119 PHE A C 1
ATOM 1001 O O . PHE A 1 119 ? 0.441 17.016 -4.73 1 92.25 119 PHE A O 1
ATOM 1008 N N . VAL A 1 120 ? -0.836 15.969 -3.309 1 93.56 120 VAL A N 1
ATOM 1009 C CA . VAL A 1 120 ? 0.238 15.117 -2.805 1 93.56 120 VAL A CA 1
ATOM 1010 C C . VAL A 1 120 ? 0.826 14.297 -3.949 1 93.56 120 VAL A C 1
ATOM 1012 O O . VAL A 1 120 ? 2.045 14.242 -4.121 1 93.56 120 VAL A O 1
ATOM 1015 N N . LEU A 1 121 ? -0.007 13.703 -4.734 1 94.25 121 LEU A N 1
ATOM 1016 C CA . LEU A 1 121 ? 0.452 12.859 -5.836 1 94.25 121 LEU A CA 1
ATOM 1017 C C . LEU A 1 121 ? 1.316 13.656 -6.805 1 94.25 121 LEU A C 1
ATOM 1019 O O . LEU A 1 121 ? 2.391 13.203 -7.207 1 94.25 121 LEU A O 1
ATOM 1023 N N . GLN A 1 122 ? 0.859 14.797 -7.125 1 92.88 122 GLN A N 1
ATOM 1024 C CA . GLN A 1 122 ? 1.609 15.633 -8.055 1 92.88 122 GLN A CA 1
ATOM 1025 C C . GLN A 1 122 ? 2.963 16.031 -7.469 1 92.88 122 GLN A C 1
ATOM 1027 O O . GLN A 1 122 ? 3.969 16.047 -8.18 1 92.88 122 GLN A O 1
ATOM 1032 N N . GLU A 1 123 ? 2.975 16.344 -6.234 1 90.94 123 GLU A N 1
ATOM 1033 C CA . GLU A 1 123 ? 4.223 16.703 -5.559 1 90.94 123 GLU A CA 1
ATOM 1034 C C . GLU A 1 123 ? 5.207 15.531 -5.586 1 90.94 123 GLU A C 1
ATOM 1036 O O . GLU A 1 123 ? 6.402 15.734 -5.824 1 90.94 123 GLU A O 1
ATOM 1041 N N . ILE A 1 124 ? 4.73 14.336 -5.383 1 95 124 ILE A N 1
ATOM 1042 C CA . ILE A 1 124 ? 5.574 13.141 -5.379 1 95 124 ILE A CA 1
ATOM 1043 C C . ILE A 1 124 ? 6.152 12.914 -6.773 1 95 124 ILE A C 1
ATOM 1045 O O . ILE A 1 124 ? 7.359 12.727 -6.926 1 95 124 ILE A O 1
ATOM 1049 N N . ILE A 1 125 ? 5.285 12.977 -7.746 1 95.81 125 ILE A N 1
ATOM 1050 C CA . ILE A 1 125 ? 5.711 12.711 -9.117 1 95.81 125 ILE A CA 1
ATOM 1051 C C . ILE A 1 125 ? 6.738 13.758 -9.547 1 95.81 125 ILE A C 1
ATOM 1053 O O . ILE A 1 125 ? 7.766 13.422 -10.141 1 95.81 125 ILE A O 1
ATOM 1057 N N . GLU A 1 126 ? 6.48 14.992 -9.211 1 92.94 126 GLU A N 1
ATOM 1058 C CA . GLU A 1 126 ? 7.406 16.062 -9.562 1 92.94 126 GLU A CA 1
ATOM 1059 C C . GLU A 1 126 ? 8.758 15.875 -8.883 1 92.94 126 GLU A C 1
ATOM 1061 O O . GLU A 1 126 ? 9.805 16.094 -9.492 1 92.94 126 GLU A O 1
ATOM 1066 N N . LEU A 1 127 ? 8.727 15.492 -7.699 1 93.38 127 LEU A N 1
ATOM 1067 C CA . LEU A 1 127 ? 9.961 15.258 -6.953 1 93.38 127 LEU A CA 1
ATOM 1068 C C . LEU A 1 127 ? 10.734 14.094 -7.559 1 93.38 127 LEU A C 1
ATOM 1070 O O . LEU A 1 127 ? 11.961 14.164 -7.703 1 93.38 127 LEU A O 1
ATOM 1074 N N . LEU A 1 128 ? 10.023 13.008 -7.91 1 96.75 128 LEU A N 1
ATOM 1075 C CA . LEU A 1 128 ? 10.656 11.852 -8.531 1 96.75 128 LEU A CA 1
ATOM 1076 C C . LEU A 1 128 ? 11.32 12.242 -9.852 1 96.75 128 LEU A C 1
ATOM 1078 O O . LEU A 1 128 ? 12.469 11.867 -10.102 1 96.75 128 LEU A O 1
ATOM 1082 N N . GLU A 1 129 ? 10.617 13.031 -10.609 1 96.81 129 GLU A N 1
ATOM 1083 C CA . GLU A 1 129 ? 11.156 13.43 -11.906 1 96.81 129 GLU A CA 1
ATOM 1084 C C . GLU A 1 129 ? 12.359 14.352 -11.742 1 96.81 129 GLU A C 1
ATOM 1086 O O . GLU A 1 129 ? 13.352 14.211 -12.461 1 96.81 129 GLU A O 1
ATOM 1091 N N . GLU A 1 130 ? 12.281 15.266 -10.836 1 93.75 130 GLU A N 1
ATOM 1092 C CA . GLU A 1 130 ? 13.406 16.141 -10.57 1 93.75 130 GLU A CA 1
ATOM 1093 C C . GLU A 1 130 ? 14.617 15.359 -10.062 1 93.75 130 GLU A C 1
ATOM 1095 O O . GLU A 1 130 ? 15.75 15.641 -10.453 1 93.75 130 GLU A O 1
ATOM 1100 N N . GLY A 1 131 ? 14.359 14.414 -9.172 1 96.19 131 GLY A N 1
ATOM 1101 C CA . GLY A 1 131 ? 15.438 13.57 -8.68 1 96.19 131 GLY A CA 1
ATOM 1102 C C . GLY A 1 131 ? 16.094 12.742 -9.766 1 96.19 131 GLY A C 1
ATOM 1103 O O . GLY A 1 131 ? 17.297 12.523 -9.742 1 96.19 131 GLY A O 1
ATOM 1104 N N . LYS A 1 132 ? 15.312 12.273 -10.711 1 97.25 132 LYS A N 1
ATOM 1105 C CA . LYS A 1 132 ? 15.859 11.57 -11.875 1 97.25 132 LYS A CA 1
ATOM 1106 C C . LYS A 1 132 ? 16.75 12.484 -12.695 1 97.25 132 LYS A C 1
ATOM 1108 O O . LYS A 1 132 ? 17.859 12.094 -13.078 1 97.25 132 LYS A O 1
ATOM 1113 N N . LYS A 1 133 ? 16.25 13.641 -12.914 1 95.56 133 LYS A N 1
ATOM 1114 C CA . LYS A 1 133 ? 17 14.625 -13.695 1 95.56 133 LYS A CA 1
ATOM 1115 C C . LYS A 1 133 ? 18.344 14.945 -13.039 1 95.56 133 LYS A C 1
ATOM 1117 O O . LYS A 1 133 ? 19.344 15.141 -13.734 1 95.56 133 LYS A O 1
ATOM 1122 N N . GLN A 1 134 ? 18.375 14.953 -11.75 1 94.56 134 GLN A N 1
ATOM 1123 C CA . GLN A 1 134 ? 19.562 15.328 -11.008 1 94.56 134 GLN A CA 1
ATOM 1124 C C . GLN A 1 134 ? 20.469 14.125 -10.758 1 94.56 134 GLN A C 1
ATOM 1126 O O . GLN A 1 134 ? 21.562 14.258 -10.211 1 94.56 134 GLN A O 1
ATOM 1131 N N . GLY A 1 135 ? 19.984 12.938 -11.125 1 96.38 135 GLY A N 1
ATOM 1132 C CA . GLY A 1 135 ? 20.766 11.727 -11.016 1 96.38 135 GLY A CA 1
ATOM 1133 C C . GLY A 1 135 ? 20.688 11.078 -9.648 1 96.38 135 GLY A C 1
ATOM 1134 O O . GLY A 1 135 ? 21.438 10.141 -9.352 1 96.38 135 GLY A O 1
ATOM 1135 N N . PHE A 1 136 ? 19.781 11.562 -8.758 1 96.81 136 PHE A N 1
ATOM 1136 C CA . PHE A 1 136 ? 19.656 11.039 -7.406 1 96.81 136 PHE A CA 1
ATOM 1137 C C . PHE A 1 136 ? 18.75 9.805 -7.387 1 96.81 136 PHE A C 1
ATOM 1139 O O . PHE A 1 136 ? 18.875 8.961 -6.496 1 96.81 136 PHE A O 1
ATOM 1146 N N . PHE A 1 137 ? 17.859 9.797 -8.336 1 98.25 137 PHE A N 1
ATOM 1147 C CA . PHE A 1 137 ? 16.922 8.68 -8.406 1 98.25 137 PHE A CA 1
ATOM 1148 C C . PHE A 1 137 ? 17.172 7.848 -9.656 1 98.25 137 PHE A C 1
ATOM 1150 O O . PHE A 1 137 ? 17.656 8.359 -10.672 1 98.25 137 PHE A O 1
ATOM 1157 N N . ARG A 1 138 ? 16.859 6.547 -9.555 1 98.12 138 ARG A N 1
ATOM 1158 C CA . ARG A 1 138 ? 17 5.641 -10.695 1 98.12 138 ARG A CA 1
ATOM 1159 C C . ARG A 1 138 ? 16.219 6.137 -11.898 1 98.12 138 ARG A C 1
ATOM 1161 O O . ARG A 1 138 ? 15.016 6.41 -11.797 1 98.12 138 ARG A O 1
ATOM 1168 N N . PRO A 1 139 ? 16.875 6.18 -13.062 1 97.75 139 PRO A N 1
ATOM 1169 C CA . PRO A 1 139 ? 16.219 6.789 -14.219 1 97.75 139 PRO A CA 1
ATOM 1170 C C . PRO A 1 139 ? 15.125 5.898 -14.82 1 97.75 139 PRO A C 1
ATOM 1172 O O . PRO A 1 139 ? 14.234 6.387 -15.516 1 97.75 139 PRO A O 1
ATOM 1175 N N . GLU A 1 140 ? 15.156 4.609 -14.57 1 96.94 140 GLU A N 1
ATOM 1176 C CA . GLU A 1 140 ? 14.266 3.678 -15.25 1 96.94 140 GLU A CA 1
ATOM 1177 C C . GLU A 1 140 ? 12.945 3.539 -14.508 1 96.94 140 GLU A C 1
ATOM 1179 O O . GLU A 1 140 ? 12 2.922 -15.008 1 96.94 140 GLU A O 1
ATOM 1184 N N . ILE A 1 141 ? 12.812 4.137 -13.312 1 97.81 141 ILE A N 1
ATOM 1185 C CA . ILE A 1 141 ? 11.602 3.932 -12.531 1 97.81 141 ILE A CA 1
ATOM 1186 C C . ILE A 1 141 ? 10.422 4.648 -13.195 1 97.81 141 ILE A C 1
ATOM 1188 O O . ILE A 1 141 ? 10.609 5.68 -13.844 1 97.81 141 ILE A O 1
ATOM 1192 N N . ASN A 1 142 ? 9.289 4.113 -13.086 1 97.62 142 ASN A N 1
ATOM 1193 C CA . ASN A 1 142 ? 8.062 4.77 -13.508 1 97.62 142 ASN A CA 1
ATOM 1194 C C . ASN A 1 142 ? 7.496 5.668 -12.414 1 97.62 142 ASN A C 1
ATOM 1196 O O . ASN A 1 142 ? 6.91 5.18 -11.445 1 97.62 142 ASN A O 1
ATOM 1200 N N . SER A 1 143 ? 7.605 6.984 -12.594 1 97.69 143 SER A N 1
ATOM 1201 C CA . SER A 1 143 ? 7.27 7.953 -11.555 1 97.69 143 SER A CA 1
ATOM 1202 C C . SER A 1 143 ? 5.777 7.926 -11.234 1 97.69 143 SER A C 1
ATOM 1204 O O . SER A 1 143 ? 5.383 8.133 -10.086 1 97.69 143 SER A O 1
ATOM 1206 N N . GLU A 1 144 ? 5.012 7.719 -12.203 1 95.94 144 GLU A N 1
ATOM 1207 C CA . GLU A 1 144 ? 3.568 7.68 -11.977 1 95.94 144 GLU A CA 1
ATOM 1208 C C . GLU A 1 144 ? 3.174 6.477 -11.125 1 95.94 144 GLU A C 1
ATOM 1210 O O . GLU A 1 144 ? 2.447 6.613 -10.141 1 95.94 144 GLU A O 1
ATOM 1215 N N . ILE A 1 145 ? 3.68 5.301 -11.477 1 96.12 145 ILE A N 1
ATOM 1216 C CA . ILE A 1 145 ? 3.357 4.074 -10.758 1 96.12 145 ILE A CA 1
ATOM 1217 C C . ILE A 1 145 ? 3.871 4.168 -9.328 1 96.12 145 ILE A C 1
ATOM 1219 O O . ILE A 1 145 ? 3.127 3.912 -8.375 1 96.12 145 ILE A O 1
ATOM 1223 N N . LEU A 1 146 ? 5.086 4.59 -9.164 1 97.25 146 LEU A N 1
ATOM 1224 C CA . LEU A 1 146 ? 5.676 4.637 -7.828 1 97.25 146 LEU A CA 1
ATOM 1225 C C . LEU A 1 146 ? 5.066 5.762 -7 1 97.25 146 LEU A C 1
ATOM 1227 O O . LEU A 1 146 ? 4.961 5.652 -5.777 1 97.25 146 LEU A O 1
ATOM 1231 N N . GLY A 1 147 ? 4.695 6.863 -7.727 1 96 147 GLY A N 1
ATOM 1232 C CA . GLY A 1 147 ? 3.988 7.914 -7.02 1 96 147 GLY A CA 1
ATOM 1233 C C . GLY A 1 147 ? 2.664 7.457 -6.438 1 96 147 GLY A C 1
ATOM 1234 O O . GLY A 1 147 ? 2.359 7.738 -5.277 1 96 147 GLY A O 1
ATOM 1235 N N . LEU A 1 148 ? 1.901 6.75 -7.227 1 93.81 148 LEU A N 1
ATOM 1236 C CA . LEU A 1 148 ? 0.619 6.219 -6.781 1 93.81 148 LEU A CA 1
ATOM 1237 C C . LEU A 1 148 ? 0.813 5.191 -5.668 1 93.81 148 LEU A C 1
ATOM 1239 O O . LEU A 1 148 ? 0.078 5.199 -4.68 1 93.81 148 LEU A O 1
ATOM 1243 N N . MET A 1 149 ? 1.794 4.391 -5.836 1 94.19 149 MET A N 1
ATOM 1244 C CA . MET A 1 149 ? 2.109 3.396 -4.812 1 94.19 149 MET A CA 1
ATOM 1245 C C . MET A 1 149 ? 2.479 4.07 -3.496 1 94.19 149 MET A C 1
ATOM 1247 O O . MET A 1 149 ? 2 3.67 -2.434 1 94.19 149 MET A O 1
ATOM 1251 N N . ARG A 1 150 ? 3.314 5.066 -3.582 1 95.5 150 ARG A N 1
ATOM 1252 C CA . ARG A 1 150 ? 3.727 5.805 -2.395 1 95.5 150 ARG A CA 1
ATOM 1253 C C . ARG A 1 150 ? 2.527 6.445 -1.703 1 95.5 150 ARG A C 1
ATOM 1255 O O . ARG A 1 150 ? 2.436 6.438 -0.474 1 95.5 150 ARG A O 1
ATOM 1262 N N . LEU A 1 151 ? 1.717 6.973 -2.502 1 92.94 151 LEU A N 1
ATOM 1263 C CA . LEU A 1 151 ? 0.504 7.594 -1.982 1 92.94 151 LEU A CA 1
ATOM 1264 C C . LEU A 1 151 ? -0.324 6.594 -1.185 1 92.94 151 LEU A C 1
ATOM 1266 O O . LEU A 1 151 ? -0.756 6.887 -0.068 1 92.94 151 LEU A O 1
ATOM 1270 N N . GLU A 1 152 ? -0.496 5.449 -1.708 1 89.38 152 GLU A N 1
ATOM 1271 C CA . GLU A 1 152 ? -1.287 4.41 -1.054 1 89.38 152 GLU A CA 1
ATOM 1272 C C . GLU A 1 152 ? -0.591 3.895 0.202 1 89.38 152 GLU A C 1
ATOM 1274 O O . GLU A 1 152 ? -1.25 3.527 1.177 1 89.38 152 GLU A O 1
ATOM 1279 N N . GLN A 1 153 ? 0.678 3.877 0.175 1 90.19 153 GLN A N 1
ATOM 1280 C CA . GLN A 1 153 ? 1.457 3.426 1.322 1 90.19 153 GLN A CA 1
ATOM 1281 C C . GLN A 1 153 ? 1.234 4.332 2.529 1 90.19 153 GLN A C 1
ATOM 1283 O O . GLN A 1 153 ? 1.307 3.879 3.674 1 90.19 153 GLN A O 1
ATOM 1288 N N . MET A 1 154 ? 1.011 5.566 2.287 1 87 154 MET A N 1
ATOM 1289 C CA . MET A 1 154 ? 0.808 6.523 3.369 1 87 154 MET A CA 1
ATOM 1290 C C . MET A 1 154 ? -0.425 6.164 4.191 1 87 154 MET A C 1
ATOM 1292 O O . MET A 1 154 ? -0.445 6.355 5.406 1 87 154 MET A O 1
ATOM 1296 N N . MET A 1 155 ? -1.304 5.555 3.547 1 84.19 155 MET A N 1
ATOM 1297 C CA . MET A 1 155 ? -2.562 5.211 4.203 1 84.19 155 MET A CA 1
ATOM 1298 C C . MET A 1 155 ? -2.455 3.869 4.918 1 84.19 155 MET A C 1
ATOM 1300 O O . MET A 1 155 ? -3.18 3.613 5.879 1 84.19 155 MET A O 1
ATOM 1304 N N . LEU A 1 156 ? -1.592 3.1 4.418 1 83.38 156 LEU A N 1
ATOM 1305 C CA . LEU A 1 156 ? -1.449 1.75 4.953 1 83.38 156 LEU A CA 1
ATOM 1306 C C . LEU A 1 156 ? -1.099 1.787 6.438 1 83.38 156 LEU A C 1
ATOM 1308 O O . LEU A 1 156 ? -1.619 0.992 7.223 1 83.38 156 LEU A O 1
ATOM 1312 N N . SER A 1 157 ? -0.312 2.707 6.898 1 81.31 157 SER A N 1
ATOM 1313 C CA . SER A 1 157 ? 0.183 2.795 8.266 1 81.31 157 SER A CA 1
ATOM 1314 C C . SER A 1 157 ? -0.936 3.16 9.234 1 81.31 157 SER A C 1
ATOM 1316 O O . SER A 1 157 ? -0.79 3.002 10.453 1 81.31 157 SER A O 1
ATOM 1318 N N . PHE A 1 158 ? -2.053 3.537 8.688 1 84.62 158 PHE A N 1
ATOM 1319 C CA . PHE A 1 158 ? -3.135 3.971 9.562 1 84.62 158 PHE A CA 1
ATOM 1320 C C . PHE A 1 158 ? -4.195 2.883 9.688 1 84.62 158 PHE A C 1
ATOM 1322 O O . PHE A 1 158 ? -5.211 3.076 10.359 1 84.62 158 PHE A O 1
ATOM 1329 N N . ASP A 1 159 ? -4.004 1.806 9.062 1 86.94 159 ASP A N 1
ATOM 1330 C CA . ASP A 1 159 ? -4.91 0.675 9.227 1 86.94 159 ASP A CA 1
ATOM 1331 C C . ASP A 1 159 ? -4.629 -0.075 10.523 1 86.94 159 ASP A C 1
ATOM 1333 O O . ASP A 1 159 ? -3.633 -0.794 10.633 1 86.94 159 ASP A O 1
ATOM 1337 N N . PRO A 1 160 ? -5.516 0.034 11.461 1 87 160 PRO A N 1
ATOM 1338 C CA . PRO A 1 160 ? -5.227 -0.541 12.773 1 87 160 PRO A CA 1
ATOM 1339 C C . PRO A 1 160 ? -5.293 -2.066 12.781 1 87 160 PRO A C 1
ATOM 1341 O O . PRO A 1 160 ? -4.809 -2.705 13.719 1 87 160 PRO A O 1
ATOM 1344 N N . ILE A 1 161 ? -5.934 -2.637 11.82 1 84.81 161 ILE A N 1
ATOM 1345 C CA . ILE A 1 161 ? -5.996 -4.09 11.734 1 84.81 161 ILE A CA 1
ATOM 1346 C C . ILE A 1 161 ? -4.648 -4.641 11.273 1 84.81 161 ILE A C 1
ATOM 1348 O O . ILE A 1 161 ? -4.145 -5.617 11.836 1 84.81 161 ILE A O 1
ATOM 1352 N N . LYS A 1 162 ? -4.055 -3.965 10.359 1 87.31 162 LYS A N 1
ATOM 1353 C CA . LYS A 1 162 ? -2.779 -4.402 9.797 1 87.31 162 LYS A CA 1
ATOM 1354 C C . LYS A 1 162 ? -1.615 -3.988 10.695 1 87.31 162 LYS A C 1
ATOM 1356 O O . LYS A 1 162 ? -0.678 -4.762 10.898 1 87.31 162 LYS A O 1
ATOM 1361 N N . PHE A 1 163 ? -1.763 -2.773 11.195 1 91.56 163 PHE A N 1
ATOM 1362 C CA . PHE A 1 163 ? -0.742 -2.227 12.086 1 91.56 163 PHE A CA 1
ATOM 1363 C C . PHE A 1 163 ? -1.363 -1.731 13.383 1 91.56 163 PHE A C 1
ATOM 1365 O O . PHE A 1 163 ? -1.564 -0.528 13.562 1 91.56 163 PHE A O 1
ATOM 1372 N N . PRO A 1 164 ? -1.61 -2.664 14.266 1 91 164 PRO A N 1
ATOM 1373 C CA . PRO A 1 164 ? -2.221 -2.271 15.539 1 91 164 PRO A CA 1
ATOM 1374 C C . PRO A 1 164 ? -1.365 -1.277 16.328 1 91 164 PRO A C 1
ATOM 1376 O O . PRO A 1 164 ? -0.174 -1.518 16.547 1 91 164 PRO A O 1
ATOM 1379 N N . PRO A 1 165 ? -1.996 -0.273 16.75 1 87.31 165 PRO A N 1
ATOM 1380 C CA . PRO A 1 165 ? -1.24 0.765 17.453 1 87.31 165 PRO A CA 1
ATOM 1381 C C . PRO A 1 165 ? -0.575 0.247 18.734 1 87.31 165 PRO A C 1
ATOM 1383 O O . PRO A 1 165 ? 0.405 0.831 19.203 1 87.31 165 PRO A O 1
ATOM 1386 N N . ALA A 1 166 ? -1.173 -0.738 19.312 1 88.94 166 ALA A N 1
ATOM 1387 C CA . ALA A 1 166 ? -0.589 -1.332 20.516 1 88.94 166 ALA A CA 1
ATOM 1388 C C . ALA A 1 166 ? 0.759 -1.978 20.203 1 88.94 166 ALA A C 1
ATOM 1390 O O . ALA A 1 166 ? 1.607 -2.107 21.094 1 88.94 166 ALA A O 1
ATOM 1391 N N . LYS A 1 167 ? 0.99 -2.309 19 1 92.56 167 LYS A N 1
ATOM 1392 C CA . LYS A 1 167 ? 2.197 -3.039 18.625 1 92.56 167 LYS A CA 1
ATOM 1393 C C . LYS A 1 167 ? 3.174 -2.133 17.875 1 92.56 167 LYS A C 1
ATOM 1395 O O . LYS A 1 167 ? 4.391 -2.295 17.984 1 92.56 167 LYS A O 1
ATOM 1400 N N . TYR A 1 168 ? 2.625 -1.207 17.125 1 92.06 168 TYR A N 1
ATOM 1401 C CA . TYR A 1 168 ? 3.475 -0.368 16.281 1 92.06 168 TYR A CA 1
ATOM 1402 C C . TYR A 1 168 ? 3.305 1.104 16.641 1 92.06 168 TYR A C 1
ATOM 1404 O O . TYR A 1 168 ? 2.182 1.604 16.719 1 92.06 168 TYR A O 1
ATOM 1412 N N . ASN A 1 169 ? 4.508 1.739 16.766 1 90.56 169 ASN A N 1
ATOM 1413 C CA . ASN A 1 169 ? 4.504 3.195 16.859 1 90.56 169 ASN A CA 1
ATOM 1414 C C . ASN A 1 169 ? 4.344 3.848 15.484 1 90.56 169 ASN A C 1
ATOM 1416 O O . ASN A 1 169 ? 5.109 3.561 14.562 1 90.56 169 ASN A O 1
ATOM 1420 N N . ILE A 1 170 ? 3.443 4.73 15.398 1 89.88 170 ILE A N 1
ATOM 1421 C CA . ILE A 1 170 ? 3.055 5.266 14.094 1 89.88 170 ILE A CA 1
ATOM 1422 C C . ILE A 1 170 ? 4.234 6.012 13.477 1 89.88 170 ILE A C 1
ATOM 1424 O O . ILE A 1 170 ? 4.434 5.969 12.258 1 89.88 170 ILE A O 1
ATOM 1428 N N . VAL A 1 171 ? 4.969 6.77 14.273 1 91.5 171 VAL A N 1
ATOM 1429 C CA . VAL A 1 171 ? 6.113 7.516 13.758 1 91.5 171 VAL A CA 1
ATOM 1430 C C . VAL A 1 171 ? 7.145 6.551 13.188 1 91.5 171 VAL A C 1
ATOM 1432 O O . VAL A 1 171 ? 7.605 6.723 12.055 1 91.5 171 VAL A O 1
ATOM 1435 N N . ASP A 1 172 ? 7.426 5.504 13.961 1 92.38 172 ASP A N 1
ATOM 1436 C CA . ASP A 1 172 ? 8.398 4.504 13.531 1 92.38 172 ASP A CA 1
ATOM 1437 C C . ASP A 1 172 ? 7.926 3.795 12.258 1 92.38 172 ASP A C 1
ATOM 1439 O O . ASP A 1 172 ? 8.719 3.543 11.352 1 92.38 172 ASP A O 1
ATOM 1443 N N . LEU A 1 173 ? 6.707 3.51 12.234 1 93.38 173 LEU A N 1
ATOM 1444 C CA . LEU A 1 173 ? 6.113 2.83 11.094 1 93.38 173 LEU A CA 1
ATOM 1445 C C . LEU A 1 173 ? 6.227 3.686 9.836 1 93.38 173 LEU A C 1
ATOM 1447 O O . LEU A 1 173 ? 6.695 3.211 8.797 1 93.38 173 LEU A O 1
ATOM 1451 N N . GLN A 1 174 ? 5.844 4.945 9.898 1 92.69 174 GLN A N 1
ATOM 1452 C CA . GLN A 1 174 ? 5.875 5.855 8.758 1 92.69 174 GLN A CA 1
ATOM 1453 C C . GLN A 1 174 ? 7.301 6.062 8.258 1 92.69 174 GLN A C 1
ATOM 1455 O O . GLN A 1 174 ? 7.543 6.07 7.047 1 92.69 174 GLN A O 1
ATOM 1460 N N . LEU A 1 175 ? 8.203 6.168 9.211 1 94.06 175 LEU A N 1
ATOM 1461 C CA . LEU A 1 175 ? 9.586 6.414 8.82 1 94.06 175 LEU A CA 1
ATOM 1462 C C . LEU A 1 175 ? 10.203 5.172 8.195 1 94.06 175 LEU A C 1
ATOM 1464 O O . LEU A 1 175 ? 10.992 5.277 7.25 1 94.06 175 LEU A O 1
ATOM 1468 N N . GLU A 1 176 ? 9.859 4.016 8.75 1 96.06 176 GLU A N 1
ATOM 1469 C CA . GLU A 1 176 ? 10.336 2.76 8.18 1 96.06 176 GLU A CA 1
ATOM 1470 C C . GLU A 1 176 ? 9.883 2.605 6.73 1 96.06 176 GLU A C 1
ATOM 1472 O O . GLU A 1 176 ? 10.695 2.285 5.855 1 96.06 176 GLU A O 1
ATOM 1477 N N . ILE A 1 177 ? 8.664 2.844 6.48 1 96.25 177 ILE A N 1
ATOM 1478 C CA . ILE A 1 177 ? 8.078 2.697 5.152 1 96.25 177 ILE A CA 1
ATOM 1479 C C . ILE A 1 177 ? 8.625 3.777 4.223 1 96.25 177 ILE A C 1
ATOM 1481 O O . ILE A 1 177 ? 8.953 3.502 3.066 1 96.25 177 ILE A O 1
ATOM 1485 N N . PHE A 1 178 ? 8.789 4.961 4.781 1 96.31 178 PHE A N 1
ATOM 1486 C CA . PHE A 1 178 ? 9.312 6.078 4 1 96.31 178 PHE A CA 1
ATOM 1487 C C . PHE A 1 178 ? 10.758 5.809 3.58 1 96.31 178 PHE A C 1
ATOM 1489 O O . PHE A 1 178 ? 11.109 5.984 2.414 1 96.31 178 PHE A O 1
ATOM 1496 N N . GLU A 1 179 ? 11.547 5.379 4.477 1 96.75 179 GLU A N 1
ATOM 1497 C CA . GLU A 1 179 ? 12.953 5.117 4.176 1 96.75 179 GLU A CA 1
ATOM 1498 C C . GLU A 1 179 ? 13.094 3.969 3.182 1 96.75 179 GLU A C 1
ATOM 1500 O O . GLU A 1 179 ? 13.945 4.016 2.287 1 96.75 179 GLU A O 1
ATOM 1505 N N . HIS A 1 180 ? 12.289 3.012 3.383 1 97.88 180 HIS A N 1
ATOM 1506 C CA . HIS A 1 180 ? 12.297 1.932 2.4 1 97.88 180 HIS A CA 1
ATOM 1507 C C . HIS A 1 180 ? 11.969 2.453 1.006 1 97.88 180 HIS A C 1
ATOM 1509 O O . HIS A 1 180 ? 12.609 2.061 0.027 1 97.88 180 HIS A O 1
ATOM 1515 N N . PHE A 1 181 ? 10.977 3.262 0.935 1 98.12 181 PHE A N 1
ATOM 1516 C CA . PHE A 1 181 ? 10.602 3.846 -0.348 1 98.12 181 PHE A CA 1
ATOM 1517 C C . PHE A 1 181 ? 11.773 4.594 -0.967 1 98.12 181 PHE A C 1
ATOM 1519 O O . PHE A 1 181 ? 12.07 4.422 -2.15 1 98.12 181 PHE A O 1
ATOM 1526 N N . LEU A 1 182 ? 12.453 5.375 -0.137 1 97.94 182 LEU A N 1
ATOM 1527 C CA . LEU A 1 182 ? 13.555 6.195 -0.624 1 97.94 182 LEU A CA 1
ATOM 1528 C C . LEU A 1 182 ? 14.688 5.32 -1.146 1 97.94 182 LEU A C 1
ATOM 1530 O O . LEU A 1 182 ? 15.203 5.555 -2.24 1 97.94 182 LEU A O 1
ATOM 1534 N N . TYR A 1 183 ? 15 4.32 -0.406 1 97.94 183 TYR A N 1
ATOM 1535 C CA . TYR A 1 183 ? 16.094 3.439 -0.806 1 97.94 183 TYR A CA 1
ATOM 1536 C C . TYR A 1 183 ? 15.758 2.713 -2.104 1 97.94 183 TYR A C 1
ATOM 1538 O O . TYR A 1 183 ? 16.656 2.354 -2.871 1 97.94 183 TYR A O 1
ATOM 1546 N N . GLY A 1 184 ? 14.469 2.557 -2.344 1 98.31 184 GLY A N 1
ATOM 1547 C CA . GLY A 1 184 ? 14.023 1.889 -3.559 1 98.31 184 GLY A CA 1
ATOM 1548 C C . GLY A 1 184 ? 14.172 2.75 -4.797 1 98.31 184 GLY A C 1
ATOM 1549 O O . GLY A 1 184 ? 14.18 2.236 -5.918 1 98.31 184 GLY A O 1
ATOM 1550 N N . ILE A 1 185 ? 14.312 4.012 -4.617 1 98.44 185 ILE A N 1
ATOM 1551 C CA . ILE A 1 185 ? 14.344 4.887 -5.785 1 98.44 185 ILE A CA 1
ATOM 1552 C C . ILE A 1 185 ? 15.742 5.48 -5.945 1 98.44 185 ILE A C 1
ATOM 1554 O O . ILE A 1 185 ? 16.078 6.035 -6.996 1 98.44 185 ILE A O 1
ATOM 1558 N N . PHE A 1 186 ? 16.594 5.375 -5.004 1 98.19 186 PHE A N 1
ATOM 1559 C CA . PHE A 1 186 ? 17.891 6.051 -4.996 1 98.19 186 PHE A CA 1
ATOM 1560 C C . PHE A 1 186 ? 18.844 5.402 -5.98 1 98.19 186 PHE A C 1
ATOM 1562 O O . PHE A 1 186 ? 18.859 4.176 -6.121 1 98.19 186 PHE A O 1
ATOM 1569 N N . THR A 1 187 ? 19.625 6.227 -6.617 1 97.25 187 THR A N 1
ATOM 1570 C CA . THR A 1 187 ? 20.938 5.809 -7.117 1 97.25 187 THR A CA 1
ATOM 1571 C C . THR A 1 187 ? 21.969 5.797 -5.996 1 97.25 187 THR A C 1
ATOM 1573 O O . THR A 1 187 ? 21.672 6.191 -4.867 1 97.25 187 THR A O 1
ATOM 1576 N N . GLU A 1 188 ? 23.156 5.316 -6.324 1 95.75 188 GLU A N 1
ATOM 1577 C CA . GLU A 1 188 ? 24.219 5.398 -5.324 1 95.75 188 GLU A CA 1
ATOM 1578 C C . GLU A 1 188 ? 24.484 6.848 -4.922 1 95.75 188 GLU A C 1
ATOM 1580 O O . GLU A 1 188 ? 24.688 7.145 -3.744 1 95.75 188 GLU A O 1
ATOM 1585 N N . LYS A 1 189 ? 24.438 7.715 -5.918 1 95.88 189 LYS A N 1
ATOM 1586 C CA . LYS A 1 189 ? 24.625 9.148 -5.684 1 95.88 189 LYS A CA 1
ATOM 1587 C C . LYS A 1 189 ? 23.547 9.695 -4.754 1 95.88 189 LYS A C 1
ATOM 1589 O O . LYS A 1 189 ? 23.859 10.453 -3.826 1 95.88 189 LYS A O 1
ATOM 15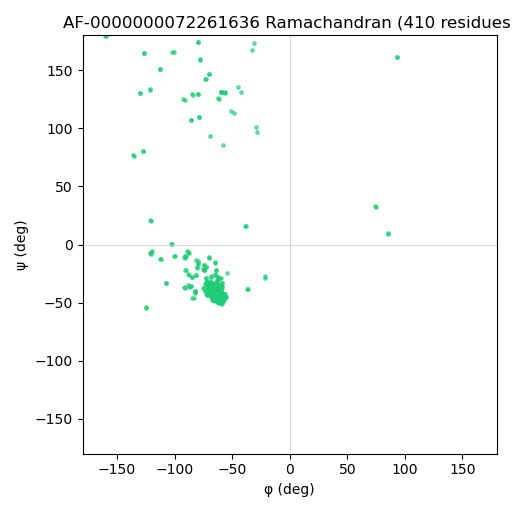94 N N . GLY A 1 190 ? 22.312 9.305 -5.027 1 96.12 190 GLY A N 1
ATOM 1595 C CA . GLY A 1 190 ? 21.203 9.758 -4.207 1 96.12 190 GLY A CA 1
ATOM 1596 C C . GLY A 1 190 ? 21.266 9.25 -2.781 1 96.12 190 GLY A C 1
ATOM 1597 O O . GLY A 1 190 ? 21.031 10.008 -1.836 1 96.12 190 GLY A O 1
ATOM 1598 N N . LYS A 1 191 ? 21.641 8.047 -2.635 1 96.31 191 LYS A N 1
ATOM 1599 C CA . LYS A 1 191 ? 21.75 7.438 -1.314 1 96.31 191 LYS A CA 1
ATOM 1600 C C . LYS A 1 191 ? 22.828 8.125 -0.482 1 96.31 191 LYS A C 1
ATOM 1602 O O . LYS A 1 191 ? 22.609 8.453 0.684 1 96.31 191 LYS A O 1
ATOM 1607 N N . GLU A 1 192 ? 23.938 8.312 -1.037 1 95.25 192 GLU A N 1
ATOM 1608 C CA . GLU A 1 192 ? 25.047 8.969 -0.351 1 95.25 192 GLU A CA 1
ATOM 1609 C C . GLU A 1 192 ? 24.688 10.391 0.055 1 95.25 192 GLU A C 1
ATOM 1611 O O . GLU A 1 192 ? 24.984 10.82 1.171 1 95.25 192 GLU A O 1
ATOM 1616 N N . ALA A 1 193 ? 24.062 11.094 -0.847 1 94.31 193 ALA A N 1
ATOM 1617 C CA . ALA A 1 193 ? 23.656 12.469 -0.567 1 94.31 193 ALA A CA 1
ATOM 1618 C C . ALA A 1 193 ? 22.672 12.523 0.589 1 94.31 193 ALA A C 1
ATOM 1620 O O . ALA A 1 193 ? 22.766 13.383 1.464 1 94.31 193 ALA A O 1
ATOM 1621 N N . TYR A 1 194 ? 21.781 11.594 0.574 1 94.5 194 TYR A N 1
ATOM 1622 C CA . TYR A 1 194 ? 20.766 11.539 1.614 1 94.5 194 TYR A CA 1
ATOM 1623 C C . TYR A 1 194 ? 21.375 11.227 2.971 1 94.5 194 TYR A C 1
ATOM 1625 O O . TYR A 1 194 ? 21.094 11.906 3.963 1 94.5 194 TYR A O 1
ATOM 1633 N N . LEU A 1 195 ? 22.25 10.25 3.023 1 93.06 195 LEU A N 1
ATOM 1634 C CA . LEU A 1 195 ? 22.891 9.844 4.27 1 93.06 195 LEU A CA 1
ATOM 1635 C C . LEU A 1 195 ? 23.781 10.961 4.816 1 93.06 195 LEU A C 1
ATOM 1637 O O . LEU A 1 195 ? 23.812 11.195 6.023 1 93.06 195 LEU A O 1
ATOM 1641 N N . ASN A 1 196 ? 24.438 11.609 3.926 1 92 196 ASN A N 1
ATOM 1642 C CA . ASN A 1 196 ? 25.297 12.719 4.328 1 92 196 ASN A CA 1
ATOM 1643 C C . ASN A 1 196 ? 24.484 13.859 4.938 1 92 196 ASN A C 1
ATOM 1645 O O . ASN A 1 196 ? 24.875 14.43 5.957 1 92 196 ASN A O 1
ATOM 1649 N N . GLN A 1 197 ? 23.406 14.125 4.363 1 89.44 197 GLN A N 1
ATOM 1650 C CA . GLN A 1 197 ? 22.562 15.219 4.844 1 89.44 197 GLN A CA 1
ATOM 1651 C C . GLN A 1 197 ? 21.844 14.836 6.133 1 89.44 197 GLN A C 1
ATOM 1653 O O . GLN A 1 197 ? 21.656 15.672 7.023 1 89.44 197 GLN A O 1
ATOM 1658 N N . LYS A 1 198 ? 21.453 13.68 6.211 1 87.31 198 LYS A N 1
ATOM 1659 C CA . LYS A 1 198 ? 20.766 13.188 7.402 1 87.31 198 LYS A CA 1
ATOM 1660 C C . LYS A 1 198 ? 21.688 13.234 8.617 1 87.31 198 LYS A C 1
ATOM 1662 O O . LYS A 1 198 ? 21.25 13.586 9.719 1 87.31 198 LYS A O 1
ATOM 1667 N N . ASN A 1 199 ? 22.859 12.844 8.414 1 83.38 199 ASN A N 1
ATOM 1668 C CA . ASN A 1 199 ? 23.844 12.828 9.484 1 83.38 199 ASN A CA 1
ATOM 1669 C C . ASN A 1 199 ? 24.234 14.242 9.914 1 83.38 199 ASN A C 1
ATOM 1671 O O . ASN A 1 199 ? 24.453 14.5 11.102 1 83.38 199 ASN A O 1
ATOM 1675 N N . THR A 1 200 ? 24.297 15.117 8.984 1 75.31 200 THR A N 1
ATOM 1676 C CA . THR A 1 200 ? 24.609 16.516 9.289 1 75.31 200 THR A CA 1
ATOM 1677 C C . THR A 1 200 ? 23.484 17.156 10.078 1 75.31 200 THR A C 1
ATOM 1679 O O . THR A 1 200 ? 23.719 17.891 11.047 1 75.31 200 THR A O 1
ATOM 1682 N N . ALA A 1 201 ? 22.312 16.875 9.797 1 68.12 201 ALA A N 1
ATOM 1683 C CA . ALA A 1 201 ? 21.141 17.453 10.461 1 68.12 201 ALA A CA 1
ATOM 1684 C C . ALA A 1 201 ? 21.031 16.938 11.898 1 68.12 201 ALA A C 1
ATOM 1686 O O . ALA A 1 201 ? 20.594 17.672 12.789 1 68.12 201 ALA A O 1
ATOM 1687 N N . GLN A 1 202 ? 21.266 15.727 12.125 1 67.69 202 GLN A N 1
ATOM 1688 C CA . GLN A 1 202 ? 21.219 15.148 13.461 1 67.69 202 GLN A CA 1
ATOM 1689 C C . GLN A 1 202 ? 22.281 15.773 14.359 1 67.69 202 GLN A C 1
ATOM 1691 O O . GLN A 1 202 ? 22.062 15.953 15.562 1 67.69 202 GLN A O 1
ATOM 1696 N N . HIS A 1 203 ? 23.406 16.094 13.75 1 58 203 HIS A N 1
ATOM 1697 C CA . HIS A 1 203 ? 24.484 16.734 14.508 1 58 203 HIS A CA 1
ATOM 1698 C C . HIS A 1 203 ? 24.125 18.172 14.867 1 58 203 HIS A C 1
ATOM 1700 O O . HIS A 1 203 ? 24.484 18.656 15.945 1 58 203 HIS A O 1
ATOM 1706 N N . GLU A 1 204 ? 23.422 18.797 14.062 1 52.94 204 GLU A N 1
ATOM 1707 C CA . GLU A 1 204 ? 23.016 20.172 14.336 1 52.94 204 GLU A CA 1
ATOM 1708 C C . GLU A 1 204 ? 21.953 20.219 15.43 1 52.94 204 GLU A C 1
ATOM 1710 O O . GLU A 1 204 ? 21.891 21.188 16.203 1 52.94 204 GLU A O 1
ATOM 1715 N N . ASN A 1 205 ? 21.094 19.234 15.5 1 52.5 205 ASN A N 1
ATOM 1716 C CA . ASN A 1 205 ? 20.078 19.219 16.562 1 52.5 205 ASN A CA 1
ATOM 1717 C C . ASN A 1 205 ? 20.688 18.844 17.906 1 52.5 205 ASN A C 1
ATOM 1719 O O . ASN A 1 205 ? 20.047 19 18.953 1 52.5 205 ASN A O 1
ATOM 1723 N N . HIS A 1 206 ? 21.828 18.172 17.969 1 47.56 206 HIS A N 1
ATOM 1724 C CA . HIS A 1 206 ? 22.5 17.797 19.203 1 47.56 206 HIS A CA 1
ATOM 1725 C C . HIS A 1 206 ? 23.484 18.875 19.656 1 47.56 206 HIS A C 1
ATOM 1727 O O . HIS A 1 206 ? 24.062 18.781 20.734 1 47.56 206 HIS A O 1
ATOM 1733 N N . ASN A 1 207 ? 23.734 19.781 18.891 1 37.75 207 ASN A N 1
ATOM 1734 C CA . ASN A 1 207 ? 24.516 20.891 19.422 1 37.75 207 ASN A CA 1
ATOM 1735 C C . ASN A 1 207 ? 23.609 22.031 19.906 1 37.75 207 ASN A C 1
ATOM 1737 O O . ASN A 1 207 ? 22.656 22.391 19.219 1 37.75 207 ASN A O 1
ATOM 1741 N N . MET B 1 1 ? -8.695 -38.219 -16.641 1 63 1 MET B N 1
ATOM 1742 C CA . MET B 1 1 ? -8.984 -37.125 -15.695 1 63 1 MET B CA 1
ATOM 1743 C C . MET B 1 1 ? -10.438 -37.188 -15.234 1 63 1 MET B C 1
ATOM 1745 O O . MET B 1 1 ? -11.344 -37.375 -16.047 1 63 1 MET B O 1
ATOM 1749 N N . GLU B 1 2 ? -10.555 -37.188 -13.883 1 86.88 2 GLU B N 1
ATOM 1750 C CA . GLU B 1 2 ? -11.914 -37.188 -13.344 1 86.88 2 GLU B CA 1
ATOM 1751 C C . GLU B 1 2 ? -12.703 -35.969 -13.812 1 86.88 2 GLU B C 1
ATOM 1753 O O . GLU B 1 2 ? -12.125 -34.938 -14.094 1 86.88 2 GLU B O 1
ATOM 1758 N N . THR B 1 3 ? -13.953 -36.219 -14.312 1 92.38 3 THR B N 1
ATOM 1759 C CA . THR B 1 3 ? -14.883 -35.219 -14.805 1 92.38 3 THR B CA 1
ATOM 1760 C C . THR B 1 3 ? -14.797 -33.938 -13.969 1 92.38 3 THR B C 1
ATOM 1762 O O . THR B 1 3 ? -14.742 -32.844 -14.516 1 92.38 3 THR B O 1
ATOM 1765 N N . ARG B 1 4 ? -14.633 -34.156 -12.781 1 94.5 4 ARG B N 1
ATOM 1766 C CA . ARG B 1 4 ? -14.57 -33.031 -11.852 1 94.5 4 ARG B CA 1
ATOM 1767 C C . ARG B 1 4 ? -13.312 -32.188 -12.07 1 94.5 4 ARG B C 1
ATOM 1769 O O . ARG B 1 4 ? -13.375 -30.953 -12.125 1 94.5 4 ARG B O 1
ATOM 1776 N N . GLU B 1 5 ? -12.211 -32.812 -12.234 1 94.69 5 GLU B N 1
ATOM 1777 C CA . GLU B 1 5 ? -10.938 -32.156 -12.445 1 94.69 5 GLU B CA 1
ATOM 1778 C C . GLU B 1 5 ? -10.914 -31.406 -13.781 1 94.69 5 GLU B C 1
ATOM 1780 O O . GLU B 1 5 ? -10.375 -30.312 -13.883 1 94.69 5 GLU B O 1
ATOM 1785 N N . LYS B 1 6 ? -11.523 -32.031 -14.719 1 95.31 6 LYS B N 1
ATOM 1786 C CA . LYS B 1 6 ? -11.609 -31.422 -16.031 1 95.31 6 LYS B CA 1
ATOM 1787 C C . LYS B 1 6 ? -12.414 -30.125 -15.984 1 95.31 6 LYS B C 1
ATOM 1789 O O . LYS B 1 6 ? -12.039 -29.125 -16.594 1 95.31 6 LYS B O 1
ATOM 1794 N N . ILE B 1 7 ? -13.484 -30.172 -15.273 1 96.69 7 ILE B N 1
ATOM 1795 C CA . ILE B 1 7 ? -14.344 -29 -15.133 1 96.69 7 ILE B CA 1
ATOM 1796 C C . ILE B 1 7 ? -13.586 -27.891 -14.406 1 96.69 7 ILE B C 1
ATOM 1798 O O . ILE B 1 7 ? -13.609 -26.734 -14.836 1 96.69 7 ILE B O 1
ATOM 1802 N N . ILE B 1 8 ? -12.852 -28.25 -13.422 1 96.75 8 ILE B N 1
ATOM 1803 C CA . ILE B 1 8 ? -12.102 -27.281 -12.633 1 96.75 8 ILE B CA 1
ATOM 1804 C C . ILE B 1 8 ? -11.016 -26.641 -13.492 1 96.75 8 ILE B C 1
ATOM 1806 O O . ILE B 1 8 ? -10.836 -25.422 -13.477 1 96.75 8 ILE B O 1
ATOM 1810 N N . GLU B 1 9 ? -10.312 -27.438 -14.227 1 95 9 GLU B N 1
ATOM 1811 C CA . GLU B 1 9 ? -9.25 -26.938 -15.086 1 95 9 GLU B CA 1
ATOM 1812 C C . GLU B 1 9 ? -9.797 -25.984 -16.141 1 95 9 GLU B C 1
ATOM 1814 O O . GLU B 1 9 ? -9.227 -24.922 -16.375 1 95 9 GLU B O 1
ATOM 1819 N N . THR B 1 10 ? -10.859 -26.422 -16.719 1 96.31 10 THR B N 1
ATOM 1820 C CA . THR B 1 10 ? -11.492 -25.578 -17.734 1 96.31 10 THR B CA 1
ATOM 1821 C C . THR B 1 10 ? -11.992 -24.266 -17.125 1 96.31 10 THR B C 1
ATOM 1823 O O . THR B 1 10 ? -11.781 -23.203 -17.703 1 96.31 10 THR B O 1
ATOM 1826 N N . ALA B 1 11 ? -12.672 -24.422 -16 1 96.88 11 ALA B N 1
ATOM 1827 C CA . ALA B 1 11 ? -13.195 -23.234 -15.32 1 96.88 11 ALA B CA 1
ATOM 1828 C C . ALA B 1 11 ? -12.062 -22.281 -14.938 1 96.88 11 ALA B C 1
ATOM 1830 O O . ALA B 1 11 ? -12.188 -21.062 -15.094 1 96.88 11 ALA B O 1
ATOM 1831 N N . THR B 1 12 ? -10.992 -22.828 -14.477 1 94.31 12 THR B N 1
ATOM 1832 C CA . THR B 1 12 ? -9.836 -22.031 -14.094 1 94.31 12 THR B CA 1
ATOM 1833 C C . THR B 1 12 ? -9.344 -21.188 -15.273 1 94.31 12 THR B C 1
ATOM 1835 O O . THR B 1 12 ? -9.164 -19.984 -15.148 1 94.31 12 THR B O 1
ATOM 1838 N N . GLU B 1 13 ? -9.211 -21.812 -16.344 1 92.75 13 GLU B N 1
ATOM 1839 C CA . GLU B 1 13 ? -8.734 -21.125 -17.547 1 92.75 13 GLU B CA 1
ATOM 1840 C C . GLU B 1 13 ? -9.711 -20.047 -17.984 1 92.75 13 GLU B C 1
ATOM 1842 O O . GLU B 1 13 ? -9.305 -18.938 -18.344 1 92.75 13 GLU B O 1
ATOM 1847 N N . GLN B 1 14 ? -10.961 -20.375 -17.969 1 94.69 14 GLN B N 1
ATOM 1848 C CA . GLN B 1 14 ? -11.984 -19.438 -18.406 1 94.69 14 GLN B CA 1
ATOM 1849 C C . GLN B 1 14 ? -12.086 -18.234 -17.469 1 94.69 14 GLN B C 1
ATOM 1851 O O . GLN B 1 14 ? -12.148 -17.094 -17.906 1 94.69 14 GLN B O 1
ATOM 1856 N N . PHE B 1 15 ? -12.078 -18.531 -16.156 1 95.31 15 PHE B N 1
ATOM 1857 C CA . PHE B 1 15 ? -12.156 -17.469 -15.164 1 95.31 15 PHE B CA 1
ATOM 1858 C C . PHE B 1 15 ? -10.938 -16.547 -15.258 1 95.31 15 PHE B C 1
ATOM 1860 O O . PHE B 1 15 ? -11.07 -15.32 -15.234 1 95.31 15 PHE B O 1
ATOM 1867 N N . MET B 1 16 ? -9.812 -17.109 -15.43 1 90.69 16 MET B N 1
ATOM 1868 C CA . MET B 1 16 ? -8.57 -16.344 -15.477 1 90.69 16 MET B CA 1
ATOM 1869 C C . MET B 1 16 ? -8.523 -15.453 -16.719 1 90.69 16 MET B C 1
ATOM 1871 O O . MET B 1 16 ? -8.047 -14.32 -16.656 1 90.69 16 MET B O 1
ATOM 1875 N N . ARG B 1 17 ? -9.07 -15.945 -17.734 1 90.31 17 ARG B N 1
ATOM 1876 C CA . ARG B 1 17 ? -8.961 -15.258 -19.016 1 90.31 17 ARG B CA 1
ATOM 1877 C C . ARG B 1 17 ? -10.078 -14.234 -19.188 1 90.31 17 ARG B C 1
ATOM 1879 O O . ARG B 1 17 ? -9.844 -13.125 -19.688 1 90.31 17 ARG B O 1
ATOM 1886 N N . PHE B 1 18 ? -11.258 -14.57 -18.688 1 92.38 18 PHE B N 1
ATOM 1887 C CA . PHE B 1 18 ? -12.398 -13.75 -19.062 1 92.38 18 PHE B CA 1
ATOM 1888 C C . PHE B 1 18 ? -13.047 -13.109 -17.844 1 92.38 18 PHE B C 1
ATOM 1890 O O . PHE B 1 18 ? -13.922 -12.258 -17.984 1 92.38 18 PHE B O 1
ATOM 1897 N N . GLY B 1 19 ? -12.578 -13.477 -16.703 1 93.06 19 GLY B N 1
ATOM 1898 C CA . GLY B 1 19 ? -13.242 -13.031 -15.5 1 93.06 19 GLY B CA 1
ATOM 1899 C C . GLY B 1 19 ? -14.273 -14.016 -14.984 1 93.06 19 GLY B C 1
ATOM 1900 O O . GLY B 1 19 ? -14.812 -14.82 -15.75 1 93.06 19 GLY B O 1
ATOM 1901 N N . VAL B 1 20 ? -14.602 -13.875 -13.789 1 95.75 20 VAL B N 1
ATOM 1902 C CA . VAL B 1 20 ? -15.477 -14.852 -13.148 1 95.75 20 VAL B CA 1
ATOM 1903 C C . VAL B 1 20 ? -16.938 -14.547 -13.484 1 95.75 20 VAL B C 1
ATOM 1905 O O . VAL B 1 20 ? -17.703 -15.453 -13.805 1 95.75 20 VAL B O 1
ATOM 1908 N N . ARG B 1 21 ? -17.266 -13.297 -13.461 1 94.19 21 ARG B N 1
ATOM 1909 C CA . ARG B 1 21 ? -18.672 -12.914 -13.625 1 94.19 21 ARG B CA 1
ATOM 1910 C C . ARG B 1 21 ? -19.125 -13.117 -15.07 1 94.19 21 ARG B C 1
ATOM 1912 O O . ARG B 1 21 ? -20.281 -13.453 -15.312 1 94.19 21 ARG B O 1
ATOM 1919 N N . SER B 1 22 ? -18.281 -13.016 -15.93 1 94 22 SER B N 1
ATOM 1920 C CA . SER B 1 22 ? -18.641 -13.07 -17.344 1 94 22 SER B CA 1
ATOM 1921 C C . SER B 1 22 ? -18.812 -14.508 -17.828 1 94 22 SER B C 1
ATOM 1923 O O . SER B 1 22 ? -19.5 -14.766 -18.812 1 94 22 SER B O 1
ATOM 1925 N N . VAL B 1 23 ? -18.156 -15.43 -17.188 1 96.69 23 VAL B N 1
ATOM 1926 C CA . VAL B 1 23 ? -18.188 -16.828 -17.594 1 96.69 23 VAL B CA 1
ATOM 1927 C C . VAL B 1 23 ? -19.422 -17.516 -17.016 1 96.69 23 VAL B C 1
ATOM 1929 O O . VAL B 1 23 ? -19.719 -17.391 -15.82 1 96.69 23 VAL B O 1
ATOM 1932 N N . THR B 1 24 ? -20.219 -18.203 -17.844 1 95.56 24 THR B N 1
ATOM 1933 C CA . THR B 1 24 ? -21.406 -18.906 -17.375 1 95.56 24 THR B CA 1
ATOM 1934 C C . THR B 1 24 ? -21.141 -20.406 -17.234 1 95.56 24 THR B C 1
ATOM 1936 O O . THR B 1 24 ? -20.156 -20.906 -17.766 1 95.56 24 THR B O 1
ATOM 1939 N N . MET B 1 25 ? -22.094 -21.047 -16.531 1 96.25 25 MET B N 1
ATOM 1940 C CA . MET B 1 25 ? -22 -22.5 -16.406 1 96.25 25 MET B CA 1
ATOM 1941 C C . MET B 1 25 ? -22.125 -23.172 -17.766 1 96.25 25 MET B C 1
ATOM 1943 O O . MET B 1 25 ? -21.5 -24.203 -18.016 1 96.25 25 MET B O 1
ATOM 1947 N N . ASP B 1 26 ? -22.875 -22.516 -18.609 1 96.12 26 ASP B N 1
ATOM 1948 C CA . ASP B 1 26 ? -23.031 -23.016 -19.969 1 96.12 26 ASP B CA 1
ATOM 1949 C C . ASP B 1 26 ? -21.719 -22.938 -20.734 1 96.12 26 ASP B C 1
ATOM 1951 O O . ASP B 1 26 ? -21.375 -23.859 -21.469 1 96.12 26 ASP B O 1
ATOM 1955 N N . ASP B 1 27 ? -21.016 -21.875 -20.609 1 96.44 27 ASP B N 1
ATOM 1956 C CA . ASP B 1 27 ? -19.719 -21.719 -21.25 1 96.44 27 ASP B CA 1
ATOM 1957 C C . ASP B 1 27 ? -18.75 -22.812 -20.812 1 96.44 27 ASP B C 1
ATOM 1959 O O . ASP B 1 27 ? -18.062 -23.406 -21.625 1 96.44 27 ASP B O 1
ATOM 1963 N N . ILE B 1 28 ? -18.734 -23.062 -19.5 1 97.12 28 ILE B N 1
ATOM 1964 C CA . ILE B 1 28 ? -17.828 -24.047 -18.922 1 97.12 28 ILE B CA 1
ATOM 1965 C C . ILE B 1 28 ? -18.203 -25.438 -19.422 1 97.12 28 ILE B C 1
ATOM 1967 O O . ILE B 1 28 ? -17.312 -26.234 -19.781 1 97.12 28 ILE B O 1
ATOM 1971 N N . ALA B 1 29 ? -19.469 -25.719 -19.453 1 96.94 29 ALA B N 1
ATOM 1972 C CA . ALA B 1 29 ? -19.938 -27 -19.953 1 96.94 29 ALA B CA 1
ATOM 1973 C C . ALA B 1 29 ? -19.484 -27.234 -21.391 1 96.94 29 ALA B C 1
ATOM 1975 O O . ALA B 1 29 ? -18.922 -28.281 -21.703 1 96.94 29 ALA B O 1
ATOM 1976 N N . ARG B 1 30 ? -19.656 -26.25 -22.188 1 96.75 30 ARG B N 1
ATOM 1977 C CA . ARG B 1 30 ? -19.297 -26.312 -23.594 1 96.75 30 ARG B CA 1
ATOM 1978 C C . ARG B 1 30 ? -17.797 -26.516 -23.766 1 96.75 30 ARG B C 1
ATOM 1980 O O . ARG B 1 30 ? -17.359 -27.406 -24.516 1 96.75 30 ARG B O 1
ATOM 1987 N N . GLN B 1 31 ? -17.047 -25.797 -23.062 1 95.75 31 GLN B N 1
ATOM 1988 C CA . GLN B 1 31 ? -15.594 -25.844 -23.219 1 95.75 31 GLN B CA 1
ATOM 1989 C C . GLN B 1 31 ? -15.016 -27.125 -22.641 1 95.75 31 GLN B C 1
ATOM 1991 O O . GLN B 1 31 ? -14.008 -27.641 -23.141 1 95.75 31 GLN B O 1
ATOM 1996 N N . ALA B 1 32 ? -15.656 -27.578 -21.562 1 96 32 ALA B N 1
ATOM 1997 C CA . ALA B 1 32 ? -15.195 -28.812 -20.922 1 96 32 ALA B CA 1
ATOM 1998 C C . ALA B 1 32 ? -15.703 -30.047 -21.672 1 96 32 ALA B C 1
ATOM 2000 O O . ALA B 1 32 ? -15.266 -31.156 -21.391 1 96 32 ALA B O 1
ATOM 2001 N N . GLY B 1 33 ? -16.656 -29.859 -22.547 1 95.81 33 GLY B N 1
ATOM 2002 C CA . GLY B 1 33 ? -17.219 -30.969 -23.312 1 95.81 33 GLY B CA 1
ATOM 2003 C C . GLY B 1 33 ? -18.125 -31.859 -22.484 1 95.81 33 GLY B C 1
ATOM 2004 O O . GLY B 1 33 ? -18.094 -33.094 -22.609 1 95.81 33 GLY B O 1
ATOM 2005 N N . VAL B 1 34 ? -18.812 -31.281 -21.547 1 96.81 34 VAL B N 1
ATOM 2006 C CA . VAL B 1 34 ? -19.781 -32 -20.719 1 96.81 34 VAL B CA 1
ATOM 2007 C C . VAL B 1 34 ? -21.125 -31.297 -20.766 1 96.81 34 VAL B C 1
ATOM 2009 O O . VAL B 1 34 ? -21.234 -30.172 -21.266 1 96.81 34 VAL B O 1
ATOM 2012 N N . SER B 1 35 ? -22.141 -31.969 -20.344 1 94.81 35 SER B N 1
ATOM 2013 C CA . SER B 1 35 ? -23.453 -31.328 -20.281 1 94.81 35 SER B CA 1
ATOM 2014 C C . SER B 1 35 ? -23.562 -30.422 -19.062 1 94.81 35 SER B C 1
ATOM 2016 O O . SER B 1 35 ? -22.812 -30.578 -18.078 1 94.81 35 SER B O 1
ATOM 2018 N N . LYS B 1 36 ? -24.484 -29.531 -19.172 1 94.94 36 LYS B N 1
ATOM 2019 C CA . LYS B 1 36 ? -24.781 -28.688 -18.031 1 94.94 36 LYS B CA 1
ATOM 2020 C C . LYS B 1 36 ? -25.234 -29.516 -16.828 1 94.94 36 LYS B C 1
ATOM 2022 O O . LYS B 1 36 ? -24.891 -29.203 -15.688 1 94.94 36 LYS B O 1
ATOM 2027 N N . LYS B 1 37 ? -25.938 -30.484 -17.094 1 95.5 37 LYS B N 1
ATOM 2028 C CA . LYS B 1 37 ? -26.391 -31.391 -16.047 1 95.5 37 LYS B CA 1
ATOM 2029 C C . LYS B 1 37 ? -25.219 -32.031 -15.312 1 95.5 37 LYS B C 1
ATOM 2031 O O . LYS B 1 37 ? -25.234 -32.188 -14.086 1 95.5 37 LYS B O 1
ATOM 2036 N N . THR B 1 38 ? -24.297 -32.438 -16.047 1 95.25 38 THR B N 1
ATOM 2037 C CA . THR B 1 38 ? -23.094 -33.062 -15.492 1 95.25 38 THR B CA 1
ATOM 2038 C C . THR B 1 38 ? -22.375 -32.094 -14.562 1 95.25 38 THR B C 1
ATOM 2040 O O . THR B 1 38 ? -21.906 -32.469 -13.492 1 95.25 38 THR B O 1
ATOM 2043 N N . ILE B 1 39 ? -22.297 -30.766 -14.961 1 96.06 39 ILE B N 1
ATOM 2044 C CA . ILE B 1 39 ? -21.641 -29.75 -14.133 1 96.06 39 ILE B CA 1
ATOM 2045 C C . ILE B 1 39 ? -22.375 -29.625 -12.789 1 96.06 39 ILE B C 1
ATOM 2047 O O . ILE B 1 39 ? -21.734 -29.578 -11.734 1 96.06 39 ILE B O 1
ATOM 2051 N N . TYR B 1 40 ? -23.688 -29.734 -12.875 1 95.38 40 TYR B N 1
ATOM 2052 C CA . TYR B 1 40 ? -24.484 -29.531 -11.68 1 95.38 40 TYR B CA 1
ATOM 2053 C C . TYR B 1 40 ? -24.5 -30.781 -10.805 1 95.38 40 TYR B C 1
ATOM 2055 O O . TYR B 1 40 ? -24.859 -30.719 -9.625 1 95.38 40 TYR B O 1
ATOM 2063 N N . GLN B 1 41 ? -24.188 -31.875 -11.359 1 95.88 41 GLN B N 1
ATOM 2064 C CA . GLN B 1 41 ? -23.969 -33.094 -10.562 1 95.88 41 GLN B CA 1
ATOM 2065 C C . GLN B 1 41 ? -22.719 -32.969 -9.711 1 95.88 41 GLN B C 1
ATOM 2067 O O . GLN B 1 41 ? -22.656 -33.5 -8.602 1 95.88 41 GLN B O 1
ATOM 2072 N N . GLU B 1 42 ? -21.781 -32.25 -10.266 1 96 42 GLU B N 1
ATOM 2073 C CA . GLU B 1 42 ? -20.5 -32.125 -9.602 1 96 42 GLU B CA 1
ATOM 2074 C C . GLU B 1 42 ? -20.469 -30.891 -8.688 1 96 42 GLU B C 1
ATOM 2076 O O . GLU B 1 42 ? -19.797 -30.906 -7.652 1 96 42 GLU B O 1
ATOM 2081 N N . PHE B 1 43 ? -21.141 -29.766 -9.125 1 97.25 43 PHE B N 1
ATOM 2082 C CA . PHE B 1 43 ? -21.156 -28.5 -8.406 1 97.25 43 PHE B CA 1
ATOM 2083 C C . PHE B 1 43 ? -22.562 -27.969 -8.242 1 97.25 43 PHE B C 1
ATOM 2085 O O . PHE B 1 43 ? -23.297 -27.828 -9.227 1 97.25 43 PHE B O 1
ATOM 2092 N N . SER B 1 44 ? -22.891 -27.609 -7.066 1 95.88 44 SER B N 1
ATOM 2093 C CA . SER B 1 44 ? -24.25 -27.188 -6.762 1 95.88 44 SER B CA 1
ATOM 2094 C C . SER B 1 44 ? -24.594 -25.859 -7.441 1 95.88 44 SER B C 1
ATOM 2096 O O . SER B 1 44 ? -25.75 -25.625 -7.797 1 95.88 44 SER B O 1
ATOM 2098 N N . ASP B 1 45 ? -23.625 -25.016 -7.531 1 94.94 45 ASP B N 1
ATOM 2099 C CA . ASP B 1 45 ? -23.812 -23.703 -8.148 1 94.94 45 ASP B CA 1
ATOM 2100 C C . ASP B 1 45 ? -22.469 -23.109 -8.57 1 94.94 45 ASP B C 1
ATOM 2102 O O . ASP B 1 45 ? -21.422 -23.734 -8.414 1 94.94 45 ASP B O 1
ATOM 2106 N N . LYS B 1 46 ? -22.484 -22.016 -9.102 1 95.19 46 LYS B N 1
ATOM 2107 C CA . LYS B 1 46 ? -21.281 -21.344 -9.578 1 95.19 46 LYS B CA 1
ATOM 2108 C C . LYS B 1 46 ? -20.359 -20.984 -8.422 1 95.19 46 LYS B C 1
ATOM 2110 O O . LYS B 1 46 ? -19.141 -21.016 -8.562 1 95.19 46 LYS B O 1
ATOM 2115 N N . ASN B 1 47 ? -20.922 -20.656 -7.258 1 96.31 47 ASN B N 1
ATOM 2116 C CA . ASN B 1 47 ? -20.109 -20.297 -6.098 1 96.31 47 ASN B CA 1
ATOM 2117 C C . ASN B 1 47 ? -19.203 -21.438 -5.672 1 96.31 47 ASN B C 1
ATOM 2119 O O . ASN B 1 47 ? -18.031 -21.219 -5.363 1 96.31 47 ASN B O 1
ATOM 2123 N N . GLN B 1 48 ? -19.766 -22.531 -5.664 1 97.19 48 GLN B N 1
ATOM 2124 C CA . GLN B 1 48 ? -18.969 -23.688 -5.309 1 97.19 48 GLN B CA 1
ATOM 2125 C C . GLN B 1 48 ? -17.859 -23.938 -6.328 1 97.19 48 GLN B C 1
ATOM 2127 O O . GLN B 1 48 ? -16.719 -24.234 -5.961 1 97.19 48 GLN B O 1
ATOM 2132 N N . LEU B 1 49 ? -18.203 -23.844 -7.562 1 97.44 49 LEU B N 1
ATOM 2133 C CA . LEU B 1 49 ? -17.219 -24.031 -8.617 1 97.44 49 LEU B CA 1
ATOM 2134 C C . LEU B 1 49 ? -16.094 -23 -8.492 1 97.44 49 LEU B C 1
ATOM 2136 O O . LEU B 1 49 ? -14.914 -23.344 -8.555 1 97.44 49 LEU B O 1
ATOM 2140 N N . VAL B 1 50 ? -16.422 -21.766 -8.273 1 97.56 50 VAL B N 1
ATOM 2141 C CA . VAL B 1 50 ? -15.453 -20.688 -8.125 1 97.56 50 VAL B CA 1
ATOM 2142 C C . VAL B 1 50 ? -14.555 -20.969 -6.93 1 97.56 50 VAL B C 1
ATOM 2144 O O . VAL B 1 50 ? -13.328 -20.812 -7.02 1 97.56 50 VAL B O 1
ATOM 2147 N N . TYR B 1 51 ? -15.156 -21.375 -5.895 1 97.5 51 TYR B N 1
ATOM 2148 C CA . TYR B 1 51 ? -14.406 -21.656 -4.68 1 97.5 51 TYR B CA 1
ATOM 2149 C C . TYR B 1 51 ? -13.352 -22.734 -4.938 1 97.5 51 TYR B C 1
ATOM 2151 O O . TYR B 1 51 ? -12.172 -22.547 -4.617 1 97.5 51 TYR B O 1
ATOM 2159 N N . GLU B 1 52 ? -13.734 -23.766 -5.512 1 96.75 52 GLU B N 1
ATOM 2160 C CA . GLU B 1 52 ? -12.828 -24.891 -5.703 1 96.75 52 GLU B CA 1
ATOM 2161 C C . GLU B 1 52 ? -11.766 -24.578 -6.746 1 96.75 52 GLU B C 1
ATOM 2163 O O . GLU B 1 52 ? -10.617 -25.016 -6.629 1 96.75 52 GLU B O 1
ATOM 2168 N N . THR B 1 53 ? -12.18 -23.875 -7.758 1 96.25 53 THR B N 1
ATOM 2169 C CA . THR B 1 53 ? -11.219 -23.422 -8.766 1 96.25 53 THR B CA 1
ATOM 2170 C C . THR B 1 53 ? -10.18 -22.5 -8.148 1 96.25 53 THR B C 1
ATOM 2172 O O . THR B 1 53 ? -8.984 -22.641 -8.398 1 96.25 53 THR B O 1
ATOM 2175 N N . PHE B 1 54 ? -10.617 -21.609 -7.344 1 95.62 54 PHE B N 1
ATOM 2176 C CA . PHE B 1 54 ? -9.742 -20.641 -6.684 1 95.62 54 PHE B CA 1
ATOM 2177 C C . PHE B 1 54 ? -8.828 -21.344 -5.684 1 95.62 54 PHE B C 1
ATOM 2179 O O . PHE B 1 54 ? -7.641 -21.031 -5.59 1 95.62 54 PHE B O 1
ATOM 2186 N N . GLU B 1 55 ? -9.414 -22.234 -4.969 1 95.94 55 GLU B N 1
ATOM 2187 C CA . GLU B 1 55 ? -8.625 -23.016 -4.023 1 95.94 55 GLU B CA 1
ATOM 2188 C C . GLU B 1 55 ? -7.504 -23.781 -4.73 1 95.94 55 GLU B C 1
ATOM 2190 O O . GLU B 1 55 ? -6.363 -23.781 -4.262 1 95.94 55 GLU B O 1
ATOM 2195 N N . LYS B 1 56 ? -7.812 -24.359 -5.801 1 94.31 56 LYS B N 1
ATOM 2196 C CA . LYS B 1 56 ? -6.812 -25.094 -6.574 1 94.31 56 LYS B CA 1
ATOM 2197 C C . LYS B 1 56 ? -5.723 -24.156 -7.086 1 94.31 56 LYS B C 1
ATOM 2199 O O . LYS B 1 56 ? -4.539 -24.5 -7.066 1 94.31 56 LYS B O 1
ATOM 2204 N N . ALA B 1 57 ? -6.133 -23.031 -7.57 1 91.44 57 ALA B N 1
ATOM 2205 C CA . ALA B 1 57 ? -5.168 -22.047 -8.055 1 91.44 57 ALA B CA 1
ATOM 2206 C C . ALA B 1 57 ? -4.215 -21.609 -6.949 1 91.44 57 ALA B C 1
ATOM 2208 O O . ALA B 1 57 ? -3 -21.547 -7.16 1 91.44 57 ALA B O 1
ATOM 2209 N N . ILE B 1 58 ? -4.703 -21.344 -5.801 1 92.75 58 ILE B N 1
ATOM 2210 C CA . ILE B 1 58 ? -3.904 -20.922 -4.652 1 92.75 58 ILE B CA 1
ATOM 2211 C C . ILE B 1 58 ? -2.936 -22.031 -4.266 1 92.75 58 ILE B C 1
ATOM 2213 O O . ILE B 1 58 ? -1.765 -21.781 -3.98 1 92.75 58 ILE B O 1
ATOM 2217 N N . GLN B 1 59 ? -3.473 -23.266 -4.266 1 92.19 59 GLN B N 1
ATOM 2218 C CA . GLN B 1 59 ? -2.621 -24.406 -3.947 1 92.19 59 GLN B CA 1
ATOM 2219 C C . GLN B 1 59 ? -1.489 -24.547 -4.961 1 92.19 59 GLN B C 1
ATOM 2221 O O . GLN B 1 59 ? -0.369 -24.922 -4.602 1 92.19 59 GLN B O 1
ATOM 2226 N N . GLY B 1 60 ? -1.812 -24.344 -6.184 1 90.12 60 GLY B N 1
ATOM 2227 C CA . GLY B 1 60 ? -0.78 -24.328 -7.207 1 90.12 60 GLY B CA 1
ATOM 2228 C C . GLY B 1 60 ? 0.3 -23.297 -6.961 1 90.12 60 GLY B C 1
ATOM 2229 O O . GLY B 1 60 ? 1.489 -23.578 -7.117 1 90.12 60 GLY B O 1
ATOM 2230 N N . ASP B 1 61 ? -0.085 -22.094 -6.57 1 89.5 61 ASP B N 1
ATOM 2231 C CA . ASP B 1 61 ? 0.864 -21.031 -6.246 1 89.5 61 ASP B CA 1
ATOM 2232 C C . ASP B 1 61 ? 1.741 -21.422 -5.059 1 89.5 61 ASP B C 1
ATOM 2234 O O . ASP B 1 61 ? 2.955 -21.219 -5.082 1 89.5 61 ASP B O 1
ATOM 2238 N N . LYS B 1 62 ? 1.091 -21.969 -4.082 1 89.94 62 LYS B N 1
ATOM 2239 C CA . LYS B 1 62 ? 1.824 -22.422 -2.902 1 89.94 62 LYS B CA 1
ATOM 2240 C C . LYS B 1 62 ? 2.891 -23.453 -3.281 1 89.94 62 LYS B C 1
ATOM 2242 O O . LYS B 1 62 ? 4.043 -23.328 -2.861 1 89.94 62 LYS B O 1
ATOM 2247 N N . CYS B 1 63 ? 2.486 -24.391 -4.109 1 88.69 63 CYS B N 1
ATOM 2248 C CA . CYS B 1 63 ? 3.391 -25.453 -4.527 1 88.69 63 CYS B CA 1
ATOM 2249 C C . CYS B 1 63 ? 4.555 -24.891 -5.34 1 88.69 63 CYS B C 1
ATOM 2251 O O . CYS B 1 63 ? 5.695 -25.328 -5.172 1 88.69 63 CYS B O 1
ATOM 2253 N N . HIS B 1 64 ? 4.238 -23.969 -6.137 1 85.5 64 HIS B N 1
ATOM 2254 C CA . HIS B 1 64 ? 5.277 -23.359 -6.957 1 85.5 64 HIS B CA 1
ATOM 2255 C C . HIS B 1 64 ? 6.293 -22.625 -6.098 1 85.5 64 HIS B C 1
ATOM 2257 O O . HIS B 1 64 ? 7.504 -22.766 -6.293 1 85.5 64 HIS B O 1
ATOM 2263 N N . ILE B 1 65 ? 5.84 -21.906 -5.184 1 82.81 65 ILE B N 1
ATOM 2264 C CA . ILE B 1 65 ? 6.703 -21.094 -4.324 1 82.81 65 ILE B CA 1
ATOM 2265 C C . ILE B 1 65 ? 7.539 -22.016 -3.43 1 82.81 65 ILE B C 1
ATOM 2267 O O . ILE B 1 65 ? 8.727 -21.75 -3.211 1 82.81 65 ILE B O 1
ATOM 2271 N N . GLU B 1 66 ? 6.887 -23.062 -2.98 1 83.06 66 GLU B N 1
ATOM 2272 C CA . GLU B 1 66 ? 7.578 -24 -2.1 1 83.06 66 GLU B CA 1
ATOM 2273 C C . GLU B 1 66 ? 8.664 -24.766 -2.85 1 83.06 66 GLU B C 1
ATOM 2275 O O . GLU B 1 66 ? 9.602 -25.281 -2.238 1 83.06 66 GLU B O 1
ATOM 2280 N N . ARG B 1 67 ? 8.469 -24.922 -4.133 1 79.19 67 ARG B N 1
ATOM 2281 C CA . ARG B 1 67 ? 9.422 -25.672 -4.941 1 79.19 67 ARG B CA 1
ATOM 2282 C C . ARG B 1 67 ? 10.641 -24.828 -5.293 1 79.19 67 ARG B C 1
ATOM 2284 O O . ARG B 1 67 ? 11.609 -25.344 -5.852 1 79.19 67 ARG B O 1
ATOM 2291 N N . PHE B 1 68 ? 10.375 -23.562 -5.082 1 74.69 68 PHE B N 1
ATOM 2292 C CA . PHE B 1 68 ? 11.57 -22.766 -5.32 1 74.69 68 PHE B CA 1
ATOM 2293 C C . PHE B 1 68 ? 12.758 -23.328 -4.559 1 74.69 68 PHE B C 1
ATOM 2295 O O . PHE B 1 68 ? 12.602 -23.844 -3.449 1 74.69 68 PHE B O 1
ATOM 2302 N N . PRO B 1 69 ? 13.82 -23.844 -5.383 1 57.78 69 PRO B N 1
ATOM 2303 C CA . PRO B 1 69 ? 14.969 -24.516 -4.77 1 57.78 69 PRO B CA 1
ATOM 2304 C C . PRO B 1 69 ? 15.273 -24 -3.363 1 57.78 69 PRO B C 1
ATOM 2306 O O . PRO B 1 69 ? 15.25 -22.781 -3.131 1 57.78 69 PRO B O 1
ATOM 2309 N N . GLN B 1 70 ? 14.805 -24.828 -2.439 1 53.97 70 GLN B N 1
ATOM 2310 C CA . GLN B 1 70 ? 15.297 -24.578 -1.089 1 53.97 70 GLN B CA 1
ATOM 2311 C C . GLN B 1 70 ? 16.812 -24.703 -1.032 1 53.97 70 GLN B C 1
ATOM 2313 O O . GLN B 1 70 ? 17.422 -24.516 0.028 1 53.97 70 GLN B O 1
ATOM 2318 N N . SER B 1 71 ? 17.328 -25.516 -1.889 1 47.28 71 SER B N 1
ATOM 2319 C CA . SER B 1 71 ? 18.781 -25.656 -1.781 1 47.28 71 SER B CA 1
ATOM 2320 C C . SER B 1 71 ? 19.422 -24.359 -1.291 1 47.28 71 SER B C 1
ATOM 2322 O O . SER B 1 71 ? 18.781 -23.312 -1.273 1 47.28 71 SER B O 1
ATOM 2324 N N . LYS B 1 72 ? 20.75 -24.344 -0.993 1 48.03 72 LYS B N 1
ATOM 2325 C CA . LYS B 1 72 ? 21.516 -23.125 -0.744 1 48.03 72 LYS B CA 1
ATOM 2326 C C . LYS B 1 72 ? 21.094 -22 -1.684 1 48.03 72 LYS B C 1
ATOM 2328 O O . LYS B 1 72 ? 21.938 -21.328 -2.266 1 48.03 72 LYS B O 1
ATOM 2333 N N . ILE B 1 73 ? 20.031 -22.109 -2.299 1 55.94 73 ILE B N 1
ATOM 2334 C CA . ILE B 1 73 ? 19.516 -21.156 -3.27 1 55.94 73 ILE B CA 1
ATOM 2335 C C . ILE B 1 73 ? 19.375 -19.781 -2.613 1 55.94 73 ILE B C 1
ATOM 2337 O O . ILE B 1 73 ? 18.609 -19.625 -1.661 1 55.94 73 ILE B O 1
ATOM 2341 N N . GLY B 1 74 ? 20.469 -19.203 -2.693 1 80.69 74 GLY B N 1
ATOM 2342 C CA . GLY B 1 74 ? 20.688 -17.891 -2.086 1 80.69 74 GLY B CA 1
ATOM 2343 C C . GLY B 1 74 ? 19.516 -16.938 -2.297 1 80.69 74 GLY B C 1
ATOM 2344 O O . GLY B 1 74 ? 18.719 -17.125 -3.207 1 80.69 74 GLY B O 1
ATOM 2345 N N . VAL B 1 75 ? 19.047 -16.328 -1.38 1 90.44 75 VAL B N 1
ATOM 2346 C CA . VAL B 1 75 ? 18.031 -15.297 -1.292 1 90.44 75 VAL B CA 1
ATOM 2347 C C . VAL B 1 75 ? 17.875 -14.594 -2.641 1 90.44 75 VAL B C 1
ATOM 2349 O O . VAL B 1 75 ? 16.766 -14.367 -3.113 1 90.44 75 VAL B O 1
ATOM 2352 N N . ILE B 1 76 ? 18.844 -14.562 -3.398 1 93.25 76 ILE B N 1
ATOM 2353 C CA . ILE B 1 76 ? 18.844 -13.82 -4.652 1 93.25 76 ILE B CA 1
ATOM 2354 C C . ILE B 1 76 ? 18.234 -14.664 -5.758 1 93.25 76 ILE B C 1
ATOM 2356 O O . ILE B 1 76 ? 17.422 -14.172 -6.547 1 93.25 76 ILE B O 1
ATOM 2360 N N . GLU B 1 77 ? 18.625 -15.906 -5.848 1 90.81 77 GLU B N 1
ATOM 2361 C CA . GLU B 1 77 ? 18.031 -16.812 -6.828 1 90.81 77 GLU B CA 1
ATOM 2362 C C . GLU B 1 77 ? 16.531 -16.922 -6.645 1 90.81 77 GLU B C 1
ATOM 2364 O O . GLU B 1 77 ? 15.781 -16.969 -7.625 1 90.81 77 GLU B O 1
ATOM 2369 N N . HIS B 1 78 ? 16.156 -17.016 -5.406 1 91.25 78 HIS B N 1
ATOM 2370 C CA . HIS B 1 78 ? 14.734 -17.047 -5.082 1 91.25 78 HIS B CA 1
ATOM 2371 C C . HIS B 1 78 ? 14.008 -15.828 -5.664 1 91.25 78 HIS B C 1
ATOM 2373 O O . HIS B 1 78 ? 12.945 -15.969 -6.273 1 91.25 78 HIS B O 1
ATOM 2379 N N . LEU B 1 79 ? 14.562 -14.688 -5.52 1 93.56 79 LEU B N 1
ATOM 2380 C CA . LEU B 1 79 ? 13.945 -13.453 -5.992 1 93.56 79 LEU B CA 1
ATOM 2381 C C . LEU B 1 79 ? 13.867 -13.43 -7.512 1 93.56 79 LEU B C 1
ATOM 2383 O O . LEU B 1 79 ? 12.859 -13 -8.086 1 93.56 79 LEU B O 1
ATOM 2387 N N . VAL B 1 80 ? 14.898 -13.898 -8.172 1 92.31 80 VAL B N 1
ATOM 2388 C CA . VAL B 1 80 ? 14.93 -13.922 -9.633 1 92.31 80 VAL B CA 1
ATOM 2389 C C . VAL B 1 80 ? 13.867 -14.891 -10.148 1 92.31 80 VAL B C 1
ATOM 2391 O O . VAL B 1 80 ? 13.141 -14.578 -11.094 1 92.31 80 VAL B O 1
ATOM 2394 N N . GLN B 1 81 ? 13.758 -16.047 -9.531 1 89.94 81 GLN B N 1
ATOM 2395 C CA . GLN B 1 81 ? 12.75 -17.031 -9.922 1 89.94 81 GLN B CA 1
ATOM 2396 C C . GLN B 1 81 ? 11.336 -16.516 -9.672 1 89.94 81 GLN B C 1
ATOM 2398 O O . GLN B 1 81 ? 10.43 -16.766 -10.461 1 89.94 81 GLN B O 1
ATOM 2403 N N . LEU B 1 82 ? 11.211 -15.875 -8.539 1 91.25 82 LEU B N 1
ATOM 2404 C CA . LEU B 1 82 ? 9.922 -15.273 -8.227 1 91.25 82 LEU B CA 1
ATOM 2405 C C . LEU B 1 82 ? 9.516 -14.258 -9.289 1 91.25 82 LEU B C 1
ATOM 2407 O O . LEU B 1 82 ? 8.359 -14.227 -9.711 1 91.25 82 LEU B O 1
ATOM 2411 N N . SER B 1 83 ? 10.438 -13.43 -9.719 1 91.94 83 SER B N 1
ATOM 2412 C CA . SER B 1 83 ? 10.18 -12.461 -10.781 1 91.94 83 SER B CA 1
ATOM 2413 C C . SER B 1 83 ? 9.711 -13.148 -12.055 1 91.94 83 SER B C 1
ATOM 2415 O O . SER B 1 83 ? 8.742 -12.703 -12.68 1 91.94 83 SER B O 1
ATOM 2417 N N . ARG B 1 84 ? 10.328 -14.234 -12.406 1 90.5 84 ARG B N 1
ATOM 2418 C CA . ARG B 1 84 ? 9.953 -14.992 -13.586 1 90.5 84 ARG B CA 1
ATOM 2419 C C . ARG B 1 84 ? 8.562 -15.602 -13.43 1 90.5 84 ARG B C 1
ATOM 2421 O O . ARG B 1 84 ? 7.762 -15.578 -14.367 1 90.5 84 ARG B O 1
ATOM 2428 N N . TYR B 1 85 ? 8.398 -16.125 -12.32 1 89.62 85 TYR B N 1
ATOM 2429 C CA . TYR B 1 85 ? 7.105 -16.734 -12.039 1 89.62 85 TYR B CA 1
ATOM 2430 C C . TYR B 1 85 ? 5.984 -15.719 -12.148 1 89.62 85 TYR B C 1
ATOM 2432 O O . TYR B 1 85 ? 4.926 -16 -12.711 1 89.62 85 TYR B O 1
ATOM 2440 N N . MET B 1 86 ? 6.152 -14.531 -11.539 1 90 86 MET B N 1
ATOM 2441 C CA . MET B 1 86 ? 5.148 -13.469 -11.602 1 90 86 MET B CA 1
ATOM 2442 C C . MET B 1 86 ? 4.832 -13.109 -13.047 1 90 86 MET B C 1
ATOM 2444 O O . MET B 1 86 ? 3.668 -12.906 -13.406 1 90 86 MET B O 1
ATOM 2448 N N . ARG B 1 87 ? 5.828 -13.016 -13.883 1 91.19 87 ARG B N 1
ATOM 2449 C CA . ARG B 1 87 ? 5.617 -12.703 -15.289 1 91.19 87 ARG B CA 1
ATOM 2450 C C . ARG B 1 87 ? 4.695 -13.727 -15.945 1 91.19 87 ARG B C 1
ATOM 2452 O O . ARG B 1 87 ? 3.773 -13.359 -16.672 1 91.19 87 ARG B O 1
ATOM 2459 N N . GLU B 1 88 ? 4.938 -14.945 -15.641 1 88.69 88 GLU B N 1
ATOM 2460 C CA . GLU B 1 88 ? 4.145 -16.016 -16.219 1 88.69 88 GLU B CA 1
ATOM 2461 C C . GLU B 1 88 ? 2.736 -16.047 -15.633 1 88.69 88 GLU B C 1
ATOM 2463 O O . GLU B 1 88 ? 1.754 -16.188 -16.375 1 88.69 88 GLU B O 1
ATOM 2468 N N . ARG B 1 89 ? 2.674 -15.883 -14.375 1 86.19 89 ARG B N 1
ATOM 2469 C CA . ARG B 1 89 ? 1.426 -16.016 -13.633 1 86.19 89 ARG B CA 1
ATOM 2470 C C . ARG B 1 89 ? 0.444 -14.914 -14 1 86.19 89 ARG B C 1
ATOM 2472 O O . ARG B 1 89 ? -0.754 -15.164 -14.156 1 86.19 89 ARG B O 1
ATOM 2479 N N . PHE B 1 90 ? 0.97 -13.711 -14.242 1 88.25 90 PHE B N 1
ATOM 2480 C CA . PHE B 1 90 ? 0.092 -12.562 -14.445 1 88.25 90 PHE B CA 1
ATOM 2481 C C . PHE B 1 90 ? -0.075 -12.258 -15.93 1 88.25 90 PHE B C 1
ATOM 2483 O O . PHE B 1 90 ? -0.937 -11.461 -16.312 1 88.25 90 PHE B O 1
ATOM 2490 N N . ALA B 1 91 ? 0.685 -12.867 -16.766 1 86.31 91 ALA B N 1
ATOM 2491 C CA . ALA B 1 91 ? 0.633 -12.617 -18.203 1 86.31 91 ALA B CA 1
ATOM 2492 C C . ALA B 1 91 ? -0.76 -12.898 -18.766 1 86.31 91 ALA B C 1
ATOM 2494 O O . ALA B 1 91 ? -1.241 -12.18 -19.641 1 86.31 91 ALA B O 1
ATOM 2495 N N . ASN B 1 92 ? -1.462 -13.867 -18.219 1 80.12 92 ASN B N 1
ATOM 2496 C CA . ASN B 1 92 ? -2.756 -14.195 -18.797 1 80.12 92 ASN B CA 1
ATOM 2497 C C . ASN B 1 92 ? -3.889 -14.031 -17.797 1 80.12 92 ASN B C 1
ATOM 2499 O O . ASN B 1 92 ? -4.969 -14.602 -17.969 1 80.12 92 ASN B O 1
ATOM 2503 N N . LEU B 1 93 ? -3.586 -13.305 -16.859 1 86.12 93 LEU B N 1
ATOM 2504 C CA . LEU B 1 93 ? -4.605 -13.102 -15.836 1 86.12 93 LEU B CA 1
ATOM 2505 C C . LEU B 1 93 ? -5.457 -11.875 -16.156 1 86.12 93 LEU B C 1
ATOM 2507 O O . LEU B 1 93 ? -4.922 -10.797 -16.406 1 86.12 93 LEU B O 1
ATOM 2511 N N . ASN B 1 94 ? -6.723 -12.188 -16.203 1 87.44 94 ASN B N 1
ATOM 2512 C CA . ASN B 1 94 ? -7.641 -11.055 -16.266 1 87.44 94 ASN B CA 1
ATOM 2513 C C . ASN B 1 94 ? -7.527 -10.172 -15.031 1 87.44 94 ASN B C 1
ATOM 2515 O O . ASN B 1 94 ? -7.668 -10.648 -13.906 1 87.44 94 ASN B O 1
ATOM 2519 N N . PRO B 1 95 ? -7.297 -8.914 -15.219 1 83.25 95 PRO B N 1
ATOM 2520 C CA . PRO B 1 95 ? -7.055 -8.023 -14.086 1 83.25 95 PRO B CA 1
ATOM 2521 C C . PRO B 1 95 ? -8.273 -7.887 -13.172 1 83.25 95 PRO B C 1
ATOM 2523 O O . PRO B 1 95 ? -8.148 -7.465 -12.023 1 83.25 95 PRO B O 1
ATOM 2526 N N . MET B 1 96 ? -9.375 -8.273 -13.633 1 86.44 96 MET B N 1
ATOM 2527 C CA . MET B 1 96 ? -10.602 -8.062 -12.875 1 86.44 96 MET B CA 1
ATOM 2528 C C . MET B 1 96 ? -10.891 -9.25 -11.969 1 86.44 96 MET B C 1
ATOM 2530 O O . MET B 1 96 ? -11.734 -9.164 -11.07 1 86.44 96 MET B O 1
ATOM 2534 N N . VAL B 1 97 ? -10.203 -10.281 -12.164 1 90.5 97 VAL B N 1
ATOM 2535 C CA . VAL B 1 97 ? -10.539 -11.539 -11.5 1 90.5 97 VAL B CA 1
ATOM 2536 C C . VAL B 1 97 ? -10.508 -11.352 -9.984 1 90.5 97 VAL B C 1
ATOM 2538 O O . VAL B 1 97 ? -11.484 -11.664 -9.297 1 90.5 97 VAL B O 1
ATOM 2541 N N . LEU B 1 98 ? -9.422 -10.789 -9.508 1 89.5 98 LEU B N 1
ATOM 2542 C CA . LEU B 1 98 ? -9.281 -10.688 -8.055 1 89.5 98 LEU B CA 1
ATOM 2543 C C . LEU B 1 98 ? -10.297 -9.695 -7.484 1 89.5 98 LEU B C 1
ATOM 2545 O O . LEU B 1 98 ? -10.852 -9.922 -6.406 1 89.5 98 LEU B O 1
ATOM 2549 N N . ASN B 1 99 ? -10.508 -8.711 -8.188 1 88.44 99 ASN B N 1
ATOM 2550 C CA . ASN B 1 99 ? -11.523 -7.754 -7.777 1 88.44 99 ASN B CA 1
ATOM 2551 C C . ASN B 1 99 ? -12.906 -8.398 -7.727 1 88.44 99 ASN B C 1
ATOM 2553 O O . ASN B 1 99 ? -13.68 -8.148 -6.797 1 88.44 99 ASN B O 1
ATOM 2557 N N . GLU B 1 100 ? -13.234 -9.148 -8.688 1 92.81 100 GLU B N 1
ATOM 2558 C CA . GLU B 1 100 ? -14.523 -9.844 -8.734 1 92.81 100 GLU B CA 1
ATOM 2559 C C . GLU B 1 100 ? -14.656 -10.836 -7.582 1 92.81 100 GLU B C 1
ATOM 2561 O O . GLU B 1 100 ? -15.711 -10.93 -6.961 1 92.81 100 GLU B O 1
ATOM 2566 N N . ILE B 1 101 ? -13.562 -11.523 -7.332 1 94.62 101 ILE B N 1
ATOM 2567 C CA . ILE B 1 101 ? -13.586 -12.484 -6.234 1 94.62 101 ILE B CA 1
ATOM 2568 C C . ILE B 1 101 ? -13.844 -11.758 -4.918 1 94.62 101 ILE B C 1
ATOM 2570 O O . ILE B 1 101 ? -14.688 -12.18 -4.125 1 94.62 101 ILE B O 1
ATOM 2574 N N . GLN B 1 102 ? -13.188 -10.68 -4.734 1 92.38 102 GLN B N 1
ATOM 2575 C CA . GLN B 1 102 ? -13.32 -9.906 -3.504 1 92.38 102 GLN B CA 1
ATOM 2576 C C . GLN B 1 102 ? -14.75 -9.383 -3.34 1 92.38 102 GLN B C 1
ATOM 2578 O O . GLN B 1 102 ? -15.312 -9.445 -2.246 1 92.38 102 GLN B O 1
ATOM 2583 N N . ARG B 1 103 ? -15.367 -8.984 -4.363 1 92.38 103 ARG B N 1
ATOM 2584 C CA . ARG B 1 103 ? -16.656 -8.289 -4.309 1 92.38 103 ARG B CA 1
ATOM 2585 C C . ARG B 1 103 ? -17.812 -9.281 -4.273 1 92.38 103 ARG B C 1
ATOM 2587 O O . ARG B 1 103 ? -18.797 -9.062 -3.576 1 92.38 103 ARG B O 1
ATOM 2594 N N . TYR B 1 104 ? -17.672 -10.43 -4.992 1 95.12 104 TYR B N 1
ATOM 2595 C CA . TYR B 1 104 ? -18.859 -11.234 -5.262 1 95.12 104 TYR B CA 1
ATOM 2596 C C . TYR B 1 104 ? -18.719 -12.641 -4.695 1 95.12 104 TYR B C 1
ATOM 2598 O O . TYR B 1 104 ? -19.672 -13.406 -4.652 1 95.12 104 TYR B O 1
ATOM 2606 N N . PHE B 1 105 ? -17.547 -12.961 -4.219 1 96.62 105 PHE B N 1
ATOM 2607 C CA . PHE B 1 105 ? -17.312 -14.32 -3.744 1 96.62 105 PHE B CA 1
ATOM 2608 C C . PHE B 1 105 ? -16.578 -14.312 -2.41 1 96.62 105 PHE B C 1
ATOM 2610 O O . PHE B 1 105 ? -15.414 -14.711 -2.338 1 96.62 105 PHE B O 1
ATOM 2617 N N . PRO B 1 106 ? -17.234 -14.023 -1.387 1 95.62 106 PRO B N 1
ATOM 2618 C CA . PRO B 1 106 ? -16.609 -13.805 -0.084 1 95.62 106 PRO B CA 1
ATOM 2619 C C . PRO B 1 106 ? -15.883 -15.047 0.439 1 95.62 106 PRO B C 1
ATOM 2621 O O . PRO B 1 106 ? -14.836 -14.922 1.08 1 95.62 106 PRO B O 1
ATOM 2624 N N . GLN B 1 107 ? -16.453 -16.172 0.213 1 95.69 107 GLN B N 1
ATOM 2625 C CA . GLN B 1 107 ? -15.805 -17.391 0.688 1 95.69 107 GLN B CA 1
ATOM 2626 C C . GLN B 1 107 ? -14.469 -17.609 -0.023 1 95.69 107 GLN B C 1
ATOM 2628 O O . GLN B 1 107 ? -13.484 -18 0.607 1 95.69 107 GLN B O 1
ATOM 2633 N N . SER B 1 108 ? -14.461 -17.391 -1.241 1 96.44 108 SER B N 1
ATOM 2634 C CA . SER B 1 108 ? -13.227 -17.5 -2.012 1 96.44 108 SER B CA 1
ATOM 2635 C C . SER B 1 108 ? -12.211 -16.453 -1.599 1 96.44 108 SER B C 1
ATOM 2637 O O . SER B 1 108 ? -11.008 -16.734 -1.513 1 96.44 108 SER B O 1
ATOM 2639 N N . TRP B 1 109 ? -12.711 -15.312 -1.325 1 94.56 109 TRP B N 1
ATOM 2640 C CA . TRP B 1 109 ? -11.828 -14.234 -0.887 1 94.56 109 TRP B CA 1
ATOM 2641 C C . TRP B 1 109 ? -11.172 -14.578 0.446 1 94.56 109 TRP B C 1
ATOM 2643 O O . TRP B 1 109 ? -9.992 -14.289 0.656 1 94.56 109 TRP B O 1
ATOM 2653 N N . GLN B 1 110 ? -11.93 -15.18 1.29 1 95.25 110 GLN B N 1
ATOM 2654 C CA . GLN B 1 110 ? -11.391 -15.586 2.582 1 95.25 110 GLN B CA 1
ATOM 2655 C C . GLN B 1 110 ? -10.234 -16.578 2.41 1 95.25 110 GLN B C 1
ATOM 2657 O O . GLN B 1 110 ? -9.273 -16.547 3.18 1 95.25 110 GLN B O 1
ATOM 2662 N N . LEU B 1 111 ? -10.352 -17.469 1.414 1 94.62 111 LEU B N 1
ATOM 2663 C CA . LEU B 1 111 ? -9.258 -18.375 1.099 1 94.62 111 LEU B CA 1
ATOM 2664 C C . LEU B 1 111 ? -7.984 -17.594 0.773 1 94.62 111 LEU B C 1
ATOM 2666 O O . LEU B 1 111 ? -6.898 -17.953 1.229 1 94.62 111 LEU B O 1
ATOM 2670 N N . PHE B 1 112 ? -8.195 -16.594 0.018 1 93.06 112 PHE B N 1
ATOM 2671 C CA . PHE B 1 112 ? -7.074 -15.758 -0.4 1 93.06 112 PHE B CA 1
ATOM 2672 C C . PHE B 1 112 ? -6.461 -15.031 0.794 1 93.06 112 PHE B C 1
ATOM 2674 O O . PHE B 1 112 ? -5.238 -15 0.946 1 93.06 112 PHE B O 1
ATOM 2681 N N . GLU B 1 113 ? -7.281 -14.484 1.632 1 91.38 113 GLU B N 1
ATOM 2682 C CA . GLU B 1 113 ? -6.816 -13.781 2.822 1 91.38 113 GLU B CA 1
ATOM 2683 C C . GLU B 1 113 ? -6.055 -14.711 3.756 1 91.38 113 GLU B C 1
ATOM 2685 O O . GLU B 1 113 ? -5.02 -14.336 4.312 1 91.38 113 GLU B O 1
ATOM 2690 N N . ASN B 1 114 ? -6.574 -15.898 3.898 1 92.88 114 ASN B N 1
ATOM 2691 C CA . ASN B 1 114 ? -5.891 -16.891 4.719 1 92.88 114 ASN B CA 1
ATOM 2692 C C . ASN B 1 114 ? -4.535 -17.266 4.133 1 92.88 114 ASN B C 1
ATOM 2694 O O . ASN B 1 114 ? -3.549 -17.391 4.859 1 92.88 114 ASN B O 1
ATOM 2698 N N . PHE B 1 115 ? -4.516 -17.469 2.857 1 93 115 PHE B N 1
ATOM 2699 C CA . PHE B 1 115 ? -3.285 -17.797 2.148 1 93 115 PHE B CA 1
ATOM 2700 C C . PHE B 1 115 ? -2.24 -16.703 2.338 1 93 115 PHE B C 1
ATOM 2702 O O . PHE B 1 115 ? -1.081 -16.984 2.643 1 93 115 PHE B O 1
ATOM 2709 N N . LYS B 1 116 ? -2.611 -15.484 2.217 1 91.81 116 LYS B N 1
ATOM 2710 C CA . LYS B 1 116 ? -1.723 -14.336 2.389 1 91.81 116 LYS B CA 1
ATOM 2711 C C . LYS B 1 116 ? -1.171 -14.281 3.809 1 91.81 116 LYS B C 1
ATOM 2713 O O . LYS B 1 116 ? 0.042 -14.188 4.008 1 91.81 116 LYS B O 1
ATOM 2718 N N . ARG B 1 117 ? -2.031 -14.375 4.707 1 88.31 117 ARG B N 1
ATOM 2719 C CA . ARG B 1 117 ? -1.688 -14.203 6.113 1 88.31 117 ARG B CA 1
ATOM 2720 C C . ARG B 1 117 ? -0.876 -15.383 6.633 1 88.31 117 ARG B C 1
ATOM 2722 O O . ARG B 1 117 ? 0.109 -15.203 7.352 1 88.31 117 ARG B O 1
ATOM 2729 N N . ASP B 1 118 ? -1.28 -16.562 6.27 1 89.75 118 ASP B N 1
ATOM 2730 C CA . ASP B 1 118 ? -0.746 -17.766 6.898 1 89.75 118 ASP B CA 1
ATOM 2731 C C . ASP B 1 118 ? 0.479 -18.281 6.148 1 89.75 118 ASP B C 1
ATOM 2733 O O . ASP B 1 118 ? 1.297 -19.016 6.707 1 89.75 118 ASP B O 1
ATOM 2737 N N . PHE B 1 119 ? 0.612 -17.922 4.934 1 92.25 119 PHE B N 1
ATOM 2738 C CA . PHE B 1 119 ? 1.685 -18.516 4.145 1 92.25 119 PHE B CA 1
ATOM 2739 C C . PHE B 1 119 ? 2.572 -17.438 3.539 1 92.25 119 PHE B C 1
ATOM 2741 O O . PHE B 1 119 ? 3.773 -17.375 3.816 1 92.25 119 PHE B O 1
ATOM 2748 N N . VAL B 1 120 ? 2.023 -16.516 2.846 1 93.5 120 VAL B N 1
ATOM 2749 C CA . VAL B 1 120 ? 2.799 -15.562 2.061 1 93.5 120 VAL B CA 1
ATOM 2750 C C . VAL B 1 120 ? 3.6 -14.656 2.992 1 93.5 120 VAL B C 1
ATOM 2752 O O . VAL B 1 120 ? 4.801 -14.461 2.797 1 93.5 120 VAL B O 1
ATOM 2755 N N . LEU B 1 121 ? 2.975 -14.148 3.994 1 94.19 121 LEU B N 1
ATOM 2756 C CA . LEU B 1 121 ? 3.639 -13.234 4.922 1 94.19 121 LEU B CA 1
ATOM 2757 C C . LEU B 1 121 ? 4.836 -13.914 5.582 1 94.19 121 LEU B C 1
ATOM 2759 O O . LEU B 1 121 ? 5.922 -13.336 5.652 1 94.19 121 LEU B O 1
ATOM 2763 N N . GLN B 1 122 ? 4.629 -15.086 6.004 1 92.81 122 GLN B N 1
ATOM 2764 C CA . GLN B 1 122 ? 5.715 -15.82 6.656 1 92.81 122 GLN B CA 1
ATOM 2765 C C . GLN B 1 122 ? 6.871 -16.062 5.691 1 92.81 122 GLN B C 1
ATOM 2767 O O . GLN B 1 122 ? 8.039 -15.953 6.07 1 92.81 122 GLN B O 1
ATOM 2772 N N . GLU B 1 123 ? 6.547 -16.406 4.5 1 91 123 GLU B N 1
ATOM 2773 C CA . GLU B 1 123 ? 7.574 -16.609 3.484 1 91 123 GLU B CA 1
ATOM 2774 C C . GLU B 1 123 ? 8.383 -15.344 3.236 1 91 123 GLU B C 1
ATOM 2776 O O . GLU B 1 123 ? 9.609 -15.398 3.109 1 91 123 GLU B O 1
ATOM 2781 N N . ILE B 1 124 ? 7.727 -14.211 3.203 1 94.81 124 ILE B N 1
ATOM 2782 C CA . ILE B 1 124 ? 8.391 -12.938 2.971 1 94.81 124 ILE B CA 1
ATOM 2783 C C . ILE B 1 124 ? 9.32 -12.617 4.137 1 94.81 124 ILE B C 1
ATOM 2785 O O . ILE B 1 124 ? 10.492 -12.281 3.93 1 94.81 124 ILE B O 1
ATOM 2789 N N . ILE B 1 125 ? 8.797 -12.758 5.32 1 95.75 125 ILE B N 1
ATOM 2790 C CA . ILE B 1 125 ? 9.578 -12.422 6.508 1 95.75 125 ILE B CA 1
ATOM 2791 C C . ILE B 1 125 ? 10.797 -13.328 6.602 1 95.75 125 ILE B C 1
ATOM 2793 O O . ILE B 1 125 ? 11.906 -12.859 6.867 1 95.75 125 ILE B O 1
ATOM 2797 N N . GLU B 1 126 ? 10.602 -14.586 6.336 1 92.94 126 GLU B N 1
ATOM 2798 C CA . GLU B 1 126 ? 11.711 -15.539 6.387 1 92.94 126 GLU B CA 1
ATOM 2799 C C . GLU B 1 126 ? 12.766 -15.211 5.336 1 92.94 126 GLU B C 1
ATOM 2801 O O . GLU B 1 126 ? 13.969 -15.289 5.605 1 92.94 126 GLU B O 1
ATOM 2806 N N . LEU B 1 127 ? 12.344 -14.859 4.227 1 93.5 127 LEU B N 1
ATOM 2807 C CA . LEU B 1 127 ? 13.266 -14.492 3.156 1 93.5 127 LEU B CA 1
ATOM 2808 C C . LEU B 1 127 ? 14.047 -13.234 3.52 1 93.5 127 LEU B C 1
ATOM 2810 O O . LEU B 1 127 ? 15.258 -13.164 3.297 1 93.5 127 LEU B O 1
ATOM 2814 N N . LEU B 1 128 ? 13.344 -12.234 4.082 1 96.75 128 LEU B N 1
ATOM 2815 C CA . LEU B 1 128 ? 13.992 -11 4.512 1 96.75 128 LEU B CA 1
ATOM 2816 C C . LEU B 1 128 ? 15.055 -11.289 5.566 1 96.75 128 LEU B C 1
ATOM 2818 O O . LEU B 1 128 ? 16.172 -10.773 5.48 1 96.75 128 LEU B O 1
ATOM 2822 N N . GLU B 1 129 ? 14.703 -12.141 6.477 1 96.81 129 GLU B N 1
ATOM 2823 C CA . GLU B 1 129 ? 15.641 -12.453 7.551 1 96.81 129 GLU B CA 1
ATOM 2824 C C . GLU B 1 129 ? 16.844 -13.227 7.027 1 96.81 129 GLU B C 1
ATOM 2826 O O . GLU B 1 129 ? 17.984 -12.961 7.422 1 96.81 129 GLU B O 1
ATOM 2831 N N . GLU B 1 130 ? 16.609 -14.148 6.168 1 93.94 130 GLU B N 1
ATOM 2832 C CA . GLU B 1 130 ? 17.703 -14.898 5.562 1 93.94 130 GLU B CA 1
ATOM 2833 C C . GLU B 1 130 ? 18.609 -13.992 4.738 1 93.94 130 GLU B C 1
ATOM 2835 O O . GLU B 1 130 ? 19.828 -14.125 4.777 1 93.94 130 GLU B O 1
ATOM 2840 N N . GLY B 1 131 ? 18 -13.094 3.982 1 96.31 131 GLY B N 1
ATOM 2841 C CA . GLY B 1 131 ? 18.766 -12.141 3.211 1 96.31 131 GLY B CA 1
ATOM 2842 C C . GLY B 1 131 ? 19.609 -11.219 4.074 1 96.31 131 GLY B C 1
ATOM 2843 O O . GLY B 1 131 ? 20.734 -10.867 3.699 1 96.31 131 GLY B O 1
ATOM 2844 N N . LYS B 1 132 ? 19.094 -10.828 5.215 1 97.25 132 LYS B N 1
ATOM 2845 C CA . LYS B 1 132 ? 19.875 -10.047 6.172 1 97.25 132 LYS B CA 1
ATOM 2846 C C . LYS B 1 132 ? 21.062 -10.828 6.684 1 97.25 132 LYS B C 1
ATOM 2848 O O . LYS B 1 132 ? 22.188 -10.312 6.727 1 97.25 132 LYS B O 1
ATOM 2853 N N . LYS B 1 133 ? 20.797 -12.039 7.012 1 95.62 133 LYS B N 1
ATOM 2854 C CA . LYS B 1 133 ? 21.844 -12.906 7.527 1 95.62 133 LYS B CA 1
ATOM 2855 C C . LYS B 1 133 ? 22.969 -13.078 6.504 1 95.62 133 LYS B C 1
ATOM 2857 O O . LYS B 1 133 ? 24.141 -13.148 6.867 1 95.62 133 LYS B O 1
ATOM 2862 N N . GLN B 1 134 ? 22.625 -13.102 5.258 1 94.69 134 GLN B N 1
ATOM 2863 C CA . GLN B 1 134 ? 23.594 -13.352 4.188 1 94.69 134 GLN B CA 1
ATOM 2864 C C . GLN B 1 134 ? 24.219 -12.055 3.705 1 94.69 134 GLN B C 1
ATOM 2866 O O . GLN B 1 134 ? 25.109 -12.062 2.855 1 94.69 134 GLN B O 1
ATOM 2871 N N . GLY B 1 135 ? 23.719 -10.938 4.219 1 96.44 135 GLY B N 1
ATOM 2872 C CA . GLY B 1 135 ? 24.297 -9.633 3.906 1 96.44 135 GLY B CA 1
ATOM 2873 C C . GLY B 1 135 ? 23.75 -9.031 2.629 1 96.44 135 GLY B C 1
ATOM 2874 O O . GLY B 1 135 ? 24.266 -8.016 2.145 1 96.44 135 GLY B O 1
ATOM 2875 N N . PHE B 1 136 ? 22.688 -9.625 2.045 1 96.88 136 PHE B N 1
ATOM 2876 C CA . PHE B 1 136 ? 22.109 -9.141 0.797 1 96.88 136 PHE B CA 1
ATOM 2877 C C . PHE B 1 136 ? 21.109 -8.023 1.064 1 96.88 136 PHE B C 1
ATOM 2879 O O . PHE B 1 136 ? 20.859 -7.184 0.196 1 96.88 136 PHE B O 1
ATOM 2886 N N . PHE B 1 137 ? 20.531 -8.102 2.242 1 98.25 137 PHE B N 1
ATOM 2887 C CA . PHE B 1 137 ? 19.531 -7.098 2.604 1 98.25 137 PHE B CA 1
ATOM 2888 C C . PHE B 1 137 ? 20.031 -6.223 3.746 1 98.25 137 PHE B C 1
ATOM 2890 O O . PHE B 1 137 ? 20.859 -6.664 4.559 1 98.25 137 PHE B O 1
ATOM 2897 N N . ARG B 1 138 ? 19.547 -4.977 3.758 1 98.12 138 ARG B N 1
ATOM 2898 C CA . ARG B 1 138 ? 19.922 -4.039 4.812 1 98.12 138 ARG B CA 1
ATOM 2899 C C . ARG B 1 138 ? 19.594 -4.605 6.188 1 98.12 138 ARG B C 1
ATOM 2901 O O . ARG B 1 138 ? 18.453 -5.016 6.438 1 98.12 138 ARG B O 1
ATOM 2908 N N . PRO B 1 139 ? 20.562 -4.555 7.113 1 97.75 139 PRO B N 1
ATOM 2909 C CA . PRO B 1 139 ? 20.344 -5.219 8.398 1 97.75 139 PRO B CA 1
ATOM 2910 C C . PRO B 1 139 ? 19.391 -4.449 9.312 1 97.75 139 PRO B C 1
ATOM 2912 O O . PRO B 1 139 ? 18.797 -5.027 10.234 1 97.75 139 PRO B O 1
A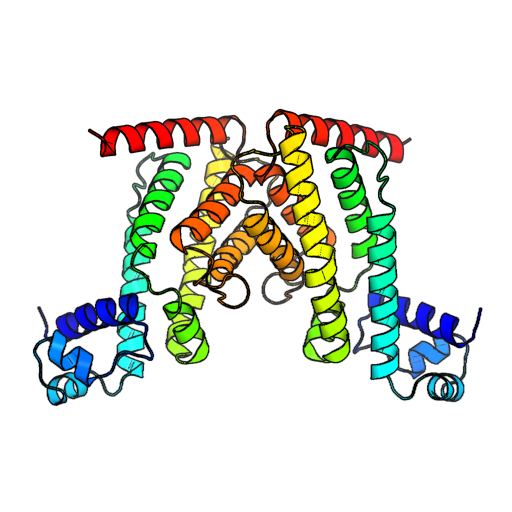TOM 2915 N N . GLU B 1 140 ? 19.203 -3.172 9.094 1 96.94 140 GLU B N 1
ATOM 2916 C CA . GLU B 1 140 ? 18.453 -2.336 10.023 1 96.94 140 GLU B CA 1
ATOM 2917 C C . GLU B 1 140 ? 16.953 -2.367 9.703 1 96.94 140 GLU B C 1
ATOM 2919 O O . GLU B 1 140 ? 16.141 -1.855 10.477 1 96.94 140 GLU B O 1
ATOM 2924 N N . ILE B 1 141 ? 16.547 -2.996 8.586 1 97.81 141 ILE B N 1
ATOM 2925 C CA . ILE B 1 141 ? 15.148 -2.947 8.203 1 97.81 141 ILE B CA 1
ATOM 2926 C C . ILE B 1 141 ? 14.32 -3.783 9.172 1 97.81 141 ILE B C 1
ATOM 2928 O O . ILE B 1 141 ? 14.805 -4.773 9.719 1 97.81 141 ILE B O 1
ATOM 2932 N N . ASN B 1 142 ? 13.148 -3.383 9.414 1 97.62 142 ASN B N 1
ATOM 2933 C CA . ASN B 1 142 ? 12.18 -4.168 10.172 1 97.62 142 ASN B CA 1
ATOM 2934 C C . ASN B 1 142 ? 11.43 -5.148 9.273 1 97.62 142 ASN B C 1
ATOM 2936 O O . ASN B 1 142 ? 10.539 -4.746 8.523 1 97.62 142 ASN B O 1
ATOM 2940 N N . SER B 1 143 ? 11.75 -6.441 9.391 1 97.62 143 SER B N 1
ATOM 2941 C CA . SER B 1 143 ? 11.234 -7.461 8.477 1 97.62 143 SER B CA 1
ATOM 2942 C C . SER B 1 143 ? 9.727 -7.613 8.609 1 97.62 143 SER B C 1
ATOM 2944 O O . SER B 1 143 ? 9.031 -7.887 7.625 1 97.62 143 SER B O 1
ATOM 2946 N N . GLU B 1 144 ? 9.25 -7.48 9.75 1 95.94 144 GLU B N 1
ATOM 2947 C CA . GLU B 1 144 ? 7.812 -7.613 9.961 1 95.94 144 GLU B CA 1
ATOM 2948 C C . GLU B 1 144 ? 7.047 -6.477 9.289 1 95.94 144 GLU B C 1
ATOM 2950 O O . GLU B 1 144 ? 6.086 -6.719 8.562 1 95.94 144 GLU B O 1
ATOM 2955 N N . ILE B 1 145 ? 7.488 -5.246 9.5 1 96.12 145 ILE B N 1
ATOM 2956 C CA . ILE B 1 145 ? 6.828 -4.078 8.93 1 96.12 145 ILE B CA 1
ATOM 2957 C C . ILE B 1 145 ? 6.902 -4.137 7.406 1 96.12 145 ILE B C 1
ATOM 2959 O O . ILE B 1 145 ? 5.887 -3.986 6.723 1 96.12 145 ILE B O 1
ATOM 2963 N N . LEU B 1 146 ? 8.055 -4.418 6.883 1 97.25 146 LEU B N 1
ATOM 2964 C CA . LEU B 1 146 ? 8.227 -4.418 5.434 1 97.25 146 LEU B CA 1
ATOM 2965 C C . LEU B 1 146 ? 7.539 -5.625 4.805 1 97.25 146 LEU B C 1
ATOM 2967 O O . LEU B 1 146 ? 7.066 -5.551 3.668 1 97.25 146 LEU B O 1
ATOM 2971 N N . GLY B 1 147 ? 7.523 -6.746 5.59 1 96 147 GLY B N 1
ATOM 2972 C CA . GLY B 1 147 ? 6.77 -7.887 5.102 1 96 147 GLY B CA 1
ATOM 2973 C C . GLY B 1 147 ? 5.285 -7.598 4.945 1 96 147 GLY B C 1
ATOM 2974 O O . GLY B 1 147 ? 4.688 -7.934 3.924 1 96 147 GLY B O 1
ATOM 2975 N N . LEU B 1 148 ? 4.719 -6.98 5.941 1 93.75 148 LEU B N 1
ATOM 2976 C CA . LEU B 1 148 ? 3.309 -6.605 5.906 1 93.75 148 LEU B CA 1
ATOM 2977 C C . LEU B 1 148 ? 3.045 -5.586 4.801 1 93.75 148 LEU B C 1
ATOM 2979 O O . LEU B 1 148 ? 2.059 -5.699 4.07 1 93.75 148 LEU B O 1
ATOM 2983 N N . MET B 1 149 ? 3.928 -4.664 4.688 1 94.25 149 MET B N 1
ATOM 2984 C CA . MET B 1 149 ? 3.809 -3.66 3.637 1 94.25 149 MET B CA 1
ATOM 2985 C C . MET B 1 149 ? 3.85 -4.309 2.256 1 94.25 149 MET B C 1
ATOM 2987 O O . MET B 1 149 ? 3.039 -3.982 1.389 1 94.25 149 MET B O 1
ATOM 2991 N N . ARG B 1 150 ? 4.777 -5.203 2.074 1 95.44 150 ARG B N 1
ATOM 2992 C CA . ARG B 1 150 ? 4.906 -5.906 0.803 1 95.44 150 ARG B CA 1
ATOM 2993 C C . ARG B 1 150 ? 3.641 -6.695 0.485 1 95.44 150 ARG B C 1
ATOM 2995 O O . ARG B 1 150 ? 3.193 -6.727 -0.663 1 95.44 150 ARG B O 1
ATOM 3002 N N . LEU B 1 151 ? 3.174 -7.297 1.475 1 92.94 151 LEU B N 1
ATOM 3003 C CA . LEU B 1 151 ? 1.944 -8.07 1.322 1 92.94 151 LEU B CA 1
ATOM 3004 C C . LEU B 1 151 ? 0.808 -7.184 0.821 1 92.94 151 LEU B C 1
ATOM 3006 O O . LEU B 1 151 ? 0.104 -7.547 -0.124 1 92.94 151 LEU B O 1
ATOM 3010 N N . GLU B 1 152 ? 0.654 -6.062 1.398 1 89.38 152 GLU B N 1
ATOM 3011 C CA . GLU B 1 152 ? -0.408 -5.133 1.024 1 89.38 152 GLU B CA 1
ATOM 3012 C C . GLU B 1 152 ? -0.178 -4.562 -0.373 1 89.38 152 GLU B C 1
ATOM 3014 O O . GLU B 1 152 ? -1.133 -4.297 -1.104 1 89.38 152 GLU B O 1
ATOM 3019 N N . GLN B 1 153 ? 1.038 -4.398 -0.721 1 90.06 153 GLN B N 1
ATOM 3020 C CA . GLN B 1 153 ? 1.389 -3.881 -2.039 1 90.06 153 GLN B CA 1
ATOM 3021 C C . GLN B 1 153 ? 0.931 -4.828 -3.145 1 90.06 153 GLN B C 1
ATOM 3023 O O . GLN B 1 153 ? 0.611 -4.391 -4.25 1 90.06 153 GLN B O 1
ATOM 3028 N N . MET B 1 154 ? 0.92 -6.066 -2.859 1 86.88 154 MET B N 1
ATOM 3029 C CA . MET B 1 154 ? 0.527 -7.059 -3.854 1 86.88 154 MET B CA 1
ATOM 3030 C C . MET B 1 154 ? -0.927 -6.867 -4.27 1 86.88 154 MET B C 1
ATOM 3032 O O . MET B 1 154 ? -1.282 -7.102 -5.426 1 86.88 154 MET B O 1
ATOM 3036 N N . MET B 1 155 ? -1.639 -6.336 -3.398 1 84.19 155 MET B N 1
ATOM 3037 C CA . MET B 1 155 ? -3.064 -6.156 -3.654 1 84.19 155 MET B CA 1
ATOM 3038 C C . MET B 1 155 ? -3.328 -4.82 -4.348 1 84.19 155 MET B C 1
ATOM 3040 O O . MET B 1 155 ? -4.34 -4.664 -5.031 1 84.19 155 MET B O 1
ATOM 3044 N N . LEU B 1 156 ? -2.441 -3.957 -4.113 1 83.44 156 LEU B N 1
ATOM 3045 C CA . LEU B 1 156 ? -2.623 -2.607 -4.641 1 83.44 156 LEU B CA 1
ATOM 3046 C C . LEU B 1 156 ? -2.738 -2.629 -6.16 1 83.44 156 LEU B C 1
ATOM 3048 O O . LEU B 1 156 ? -3.562 -1.912 -6.734 1 83.44 156 LEU B O 1
ATOM 3052 N N . SER B 1 157 ? -2.025 -3.463 -6.859 1 81.06 157 SER B N 1
ATOM 3053 C CA . SER B 1 157 ? -1.962 -3.516 -8.312 1 81.06 157 SER B CA 1
ATOM 3054 C C . SER B 1 157 ? -3.271 -4.027 -8.906 1 81.06 157 SER B C 1
ATOM 3056 O O . SER B 1 157 ? -3.521 -3.869 -10.102 1 81.06 157 SER B O 1
ATOM 3058 N N . PHE B 1 158 ? -4.109 -4.531 -8.062 1 84.56 158 PHE B N 1
ATOM 3059 C CA . PHE B 1 158 ? -5.348 -5.105 -8.578 1 84.56 158 PHE B CA 1
ATOM 3060 C C . PHE B 1 158 ? -6.516 -4.152 -8.359 1 84.56 158 PHE B C 1
ATOM 3062 O O . PHE B 1 158 ? -7.656 -4.473 -8.695 1 84.56 158 PHE B O 1
ATOM 3069 N N . ASP B 1 159 ? -6.266 -3.049 -7.793 1 87 159 ASP B N 1
ATOM 3070 C CA . ASP B 1 159 ? -7.309 -2.033 -7.656 1 87 159 ASP B CA 1
ATOM 3071 C C . ASP B 1 159 ? -7.508 -1.271 -8.961 1 87 159 ASP B C 1
ATOM 3073 O O . ASP B 1 159 ? -6.676 -0.441 -9.336 1 87 159 ASP B O 1
ATOM 3077 N N . PRO B 1 160 ? -8.617 -1.504 -9.594 1 87 160 PRO B N 1
ATOM 3078 C CA . PRO B 1 160 ? -8.797 -0.916 -10.922 1 87 160 PRO B CA 1
ATOM 3079 C C . PRO B 1 160 ? -9.039 0.592 -10.875 1 87 160 PRO B C 1
ATOM 3081 O O . PRO B 1 160 ? -8.922 1.272 -11.898 1 87 160 PRO B O 1
ATOM 3084 N N . ILE B 1 161 ? -9.43 1.092 -9.758 1 85 161 ILE B N 1
ATOM 3085 C CA . ILE B 1 161 ? -9.633 2.529 -9.625 1 85 161 ILE B CA 1
ATOM 3086 C C . ILE B 1 161 ? -8.281 3.236 -9.562 1 85 161 ILE B C 1
ATOM 3088 O O . ILE B 1 161 ? -8.078 4.262 -10.219 1 85 161 ILE B O 1
ATOM 3092 N N . LYS B 1 162 ? -7.371 2.639 -8.891 1 87.25 162 LYS B N 1
ATOM 3093 C CA . LYS B 1 162 ? -6.043 3.229 -8.719 1 87.25 162 LYS B CA 1
ATOM 3094 C C . LYS B 1 162 ? -5.16 2.945 -9.93 1 87.25 162 LYS B C 1
ATOM 3096 O O . LYS B 1 162 ? -4.418 3.82 -10.383 1 87.25 162 LYS B O 1
ATOM 3101 N N . PHE B 1 163 ? -5.309 1.726 -10.391 1 91.62 163 PHE B N 1
ATOM 3102 C CA . PHE B 1 163 ? -4.543 1.294 -11.555 1 91.62 163 PHE B CA 1
ATOM 3103 C C . PHE B 1 163 ? -5.461 0.706 -12.625 1 91.62 163 PHE B C 1
ATOM 3105 O O . PHE B 1 163 ? -5.562 -0.516 -12.758 1 91.62 163 PHE B O 1
ATOM 3112 N N . PRO B 1 164 ? -6.07 1.592 -13.375 1 91 164 PRO B N 1
ATOM 3113 C CA . PRO B 1 164 ? -6.977 1.106 -14.422 1 91 164 PRO B CA 1
ATOM 3114 C C . PRO B 1 164 ? -6.281 0.207 -15.438 1 91 164 PRO B C 1
ATOM 3116 O O . PRO B 1 164 ? -5.246 0.584 -15.992 1 91 164 PRO B O 1
ATOM 3119 N N . PRO B 1 165 ? -6.895 -0.883 -15.68 1 87.38 165 PRO B N 1
ATOM 3120 C CA . PRO B 1 165 ? -6.266 -1.835 -16.609 1 87.38 165 PRO B CA 1
ATOM 3121 C C . PRO B 1 165 ? -6.07 -1.262 -18 1 87.38 165 PRO B C 1
ATOM 3123 O O . PRO B 1 165 ? -5.219 -1.737 -18.75 1 87.38 165 PRO B O 1
ATOM 3126 N N . ALA B 1 166 ? -6.922 -0.354 -18.359 1 88.88 166 ALA B N 1
ATOM 3127 C CA . ALA B 1 166 ? -6.797 0.285 -19.656 1 88.88 166 ALA B CA 1
ATOM 3128 C C . ALA B 1 166 ? -5.5 1.087 -19.75 1 88.88 166 ALA B C 1
ATOM 3130 O O . ALA B 1 166 ? -4.973 1.301 -20.844 1 88.88 166 ALA B O 1
ATOM 3131 N N . LYS B 1 167 ? -4.957 1.459 -18.672 1 92.62 167 LYS B N 1
ATOM 3132 C CA . LYS B 1 167 ? -3.783 2.328 -18.656 1 92.62 167 LYS B CA 1
ATOM 3133 C C . LYS B 1 167 ? -2.531 1.555 -18.25 1 92.62 167 LYS B C 1
ATOM 3135 O O . LYS B 1 167 ? -1.432 1.855 -18.719 1 92.62 167 LYS B O 1
ATOM 3140 N N . TYR B 1 168 ? -2.725 0.583 -17.391 1 92.06 168 TYR B N 1
ATOM 3141 C CA . TYR B 1 168 ? -1.574 -0.137 -16.859 1 92.06 168 TYR B CA 1
ATOM 3142 C C . TYR B 1 168 ? -1.67 -1.625 -17.172 1 92.06 168 TYR B C 1
ATOM 3144 O O . TYR B 1 168 ? -2.705 -2.252 -16.938 1 92.06 168 TYR B O 1
ATOM 3152 N N . ASN B 1 169 ? -0.498 -2.119 -17.656 1 90.56 169 ASN B N 1
ATOM 3153 C CA . ASN B 1 169 ? -0.359 -3.566 -17.766 1 90.56 169 ASN B CA 1
ATOM 3154 C C . ASN B 1 169 ? -0.03 -4.207 -16.422 1 90.56 169 ASN B C 1
ATOM 3156 O O . ASN B 1 169 ? 0.937 -3.818 -15.766 1 90.56 169 ASN B O 1
ATOM 3160 N N . ILE B 1 170 ? -0.749 -5.195 -16.078 1 89.88 170 ILE B N 1
ATOM 3161 C CA . ILE B 1 170 ? -0.667 -5.75 -14.734 1 89.88 170 ILE B CA 1
ATOM 3162 C C . ILE B 1 170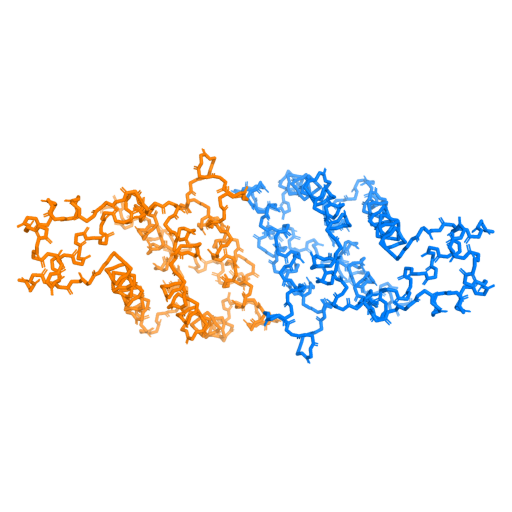 ? 0.722 -6.34 -14.5 1 89.88 170 ILE B C 1
ATOM 3164 O O . ILE B 1 170 ? 1.268 -6.25 -13.398 1 89.88 170 ILE B O 1
ATOM 3168 N N . VAL B 1 171 ? 1.278 -7.012 -15.5 1 91.56 171 VAL B N 1
ATOM 3169 C CA . VAL B 1 171 ? 2.602 -7.609 -15.367 1 91.56 171 VAL B CA 1
ATOM 3170 C C . VAL B 1 171 ? 3.639 -6.52 -15.102 1 91.56 171 VAL B C 1
ATOM 3172 O O . VAL B 1 171 ? 4.43 -6.617 -14.164 1 91.56 171 VAL B O 1
ATOM 3175 N N . ASP B 1 172 ? 3.549 -5.461 -15.906 1 92.38 172 ASP B N 1
ATOM 3176 C CA . ASP B 1 172 ? 4.48 -4.348 -15.758 1 92.38 172 ASP B CA 1
ATOM 3177 C C . ASP B 1 172 ? 4.328 -3.678 -14.398 1 92.38 172 ASP B C 1
ATOM 3179 O O . ASP B 1 172 ? 5.32 -3.318 -13.758 1 92.38 172 ASP B O 1
ATOM 3183 N N . LEU B 1 173 ? 3.143 -3.541 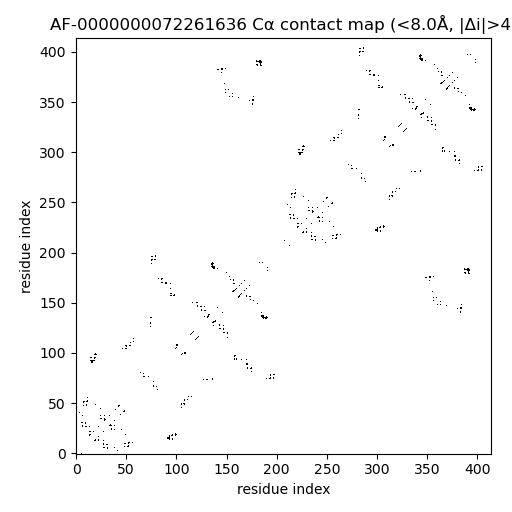-14.008 1 93.31 173 LEU B N 1
ATOM 3184 C CA . LEU B 1 173 ? 2.84 -2.918 -12.727 1 93.31 173 LEU B CA 1
ATOM 3185 C C . LEU B 1 173 ? 3.422 -3.732 -11.57 1 93.31 173 LEU B C 1
ATOM 3187 O O . LEU B 1 173 ? 4.117 -3.189 -10.711 1 93.31 173 LEU B O 1
ATOM 3191 N N . GLN B 1 174 ? 3.189 -5.027 -11.547 1 92.75 174 GLN B N 1
ATOM 3192 C CA . GLN B 1 174 ? 3.664 -5.906 -10.484 1 92.75 174 GLN B CA 1
ATOM 3193 C C . GLN B 1 174 ? 5.188 -5.934 -10.438 1 92.75 174 GLN B C 1
ATOM 3195 O O . GLN B 1 174 ? 5.777 -5.891 -9.352 1 92.75 174 GLN B O 1
ATOM 3200 N N . LEU B 1 175 ? 5.773 -5.949 -11.602 1 94.06 175 LEU B N 1
ATOM 3201 C CA . LEU B 1 175 ? 7.227 -6.027 -11.648 1 94.06 175 LEU B CA 1
ATOM 3202 C C . LEU B 1 175 ? 7.855 -4.707 -11.211 1 94.06 175 LEU B C 1
ATOM 3204 O O . LEU B 1 175 ? 8.891 -4.703 -10.539 1 94.06 175 LEU B O 1
ATOM 3208 N N . GLU B 1 176 ? 7.234 -3.602 -11.625 1 96.06 176 GLU B N 1
ATOM 3209 C CA . GLU B 1 176 ? 7.711 -2.289 -11.195 1 96.06 176 GLU B CA 1
ATOM 3210 C C . GLU B 1 176 ? 7.691 -2.162 -9.68 1 96.06 176 GLU B C 1
ATOM 3212 O O . GLU B 1 176 ? 8.68 -1.736 -9.07 1 96.06 176 GLU B O 1
ATOM 3217 N N . ILE B 1 177 ? 6.629 -2.549 -9.086 1 96.19 177 ILE B N 1
ATOM 3218 C CA . ILE B 1 177 ? 6.445 -2.447 -7.641 1 96.19 177 ILE B CA 1
ATOM 3219 C C . ILE B 1 177 ? 7.359 -3.441 -6.934 1 96.19 177 ILE B C 1
ATOM 3221 O O . ILE B 1 177 ? 7.977 -3.113 -5.918 1 96.19 177 ILE B O 1
ATOM 3225 N N . PHE B 1 178 ? 7.504 -4.598 -7.535 1 96.25 178 PHE B N 1
ATOM 3226 C CA . PHE B 1 178 ? 8.367 -5.625 -6.965 1 96.25 178 PHE B CA 1
ATOM 3227 C C . PHE B 1 178 ? 9.82 -5.184 -6.984 1 96.25 178 PHE B C 1
ATOM 3229 O O . PHE B 1 178 ? 10.523 -5.293 -5.977 1 96.25 178 PHE B O 1
ATOM 3236 N N . GLU B 1 179 ? 10.25 -4.684 -8.062 1 96.81 179 GLU B N 1
ATOM 3237 C CA . GLU B 1 179 ? 11.641 -4.254 -8.188 1 96.81 179 GLU B CA 1
ATOM 3238 C C . GLU B 1 179 ? 11.938 -3.078 -7.262 1 96.81 179 GLU B C 1
ATOM 3240 O O . GLU B 1 179 ? 13.016 -3.012 -6.656 1 96.81 179 GLU B O 1
ATOM 3245 N N . HIS B 1 180 ? 11 -2.232 -7.195 1 97.88 180 HIS B N 1
ATOM 3246 C CA . HIS B 1 180 ? 11.172 -1.142 -6.242 1 97.88 180 HIS B CA 1
ATOM 3247 C C . HIS B 1 180 ? 11.336 -1.672 -4.824 1 97.88 180 HIS B C 1
ATOM 3249 O O . HIS B 1 180 ? 12.188 -1.192 -4.07 1 97.88 180 HIS B O 1
ATOM 3255 N N . PHE B 1 181 ? 10.508 -2.588 -4.473 1 98.12 181 PHE B N 1
ATOM 3256 C CA . PHE B 1 181 ? 10.602 -3.189 -3.148 1 98.12 181 PHE B CA 1
ATOM 3257 C C . PHE B 1 181 ? 11.984 -3.783 -2.916 1 98.12 181 PHE B C 1
ATOM 3259 O O . PHE B 1 181 ? 12.602 -3.555 -1.871 1 98.12 181 PHE B O 1
ATOM 3266 N N . LEU B 1 182 ? 12.461 -4.496 -3.92 1 97.94 182 LEU B N 1
ATOM 3267 C CA . LEU B 1 182 ? 13.75 -5.168 -3.797 1 97.94 182 LEU B CA 1
ATOM 3268 C C . LEU B 1 182 ? 14.883 -4.16 -3.615 1 97.94 182 LEU B C 1
ATOM 3270 O O . LEU B 1 182 ? 15.719 -4.312 -2.727 1 97.94 182 LEU B O 1
ATOM 3274 N N . TYR B 1 183 ? 14.844 -3.139 -4.398 1 97.94 183 TYR B N 1
ATOM 3275 C CA . TYR B 1 183 ? 15.898 -2.127 -4.324 1 97.94 183 TYR B CA 1
ATOM 3276 C C . TYR B 1 183 ? 15.875 -1.421 -2.975 1 97.94 183 TYR B C 1
ATOM 3278 O O . TYR B 1 183 ? 16.906 -0.948 -2.5 1 97.94 183 TYR B O 1
ATOM 3286 N N . GLY B 1 184 ? 14.703 -1.411 -2.367 1 98.31 184 GLY B N 1
ATOM 3287 C CA . GLY B 1 184 ? 14.562 -0.775 -1.067 1 98.31 184 GLY B CA 1
ATOM 3288 C C . GLY B 1 184 ? 15.164 -1.592 0.062 1 98.31 184 GLY B C 1
ATOM 3289 O O . GLY B 1 184 ? 15.438 -1.062 1.142 1 98.31 184 GLY B O 1
ATOM 3290 N N . ILE B 1 185 ? 15.398 -2.832 -0.171 1 98.44 185 ILE B N 1
ATOM 3291 C CA . ILE B 1 185 ? 15.875 -3.674 0.922 1 98.44 185 ILE B CA 1
ATOM 3292 C C . ILE B 1 185 ? 17.312 -4.102 0.652 1 98.44 185 ILE B C 1
ATOM 3294 O O . ILE B 1 185 ? 18 -4.594 1.551 1 98.44 185 ILE B O 1
ATOM 3298 N N . PHE B 1 186 ? 17.828 -3.918 -0.491 1 98.19 186 PHE B N 1
ATOM 3299 C CA . PHE B 1 186 ? 19.141 -4.441 -0.892 1 98.19 186 PHE B CA 1
ATOM 3300 C C . PHE B 1 186 ? 20.266 -3.666 -0.217 1 98.19 186 PHE B C 1
ATOM 3302 O O . PHE B 1 186 ? 20.188 -2.445 -0.071 1 98.19 186 PHE B O 1
ATOM 3309 N N . THR B 1 187 ? 21.281 -4.379 0.141 1 97.25 187 THR B N 1
ATOM 3310 C CA . THR B 1 187 ? 22.625 -3.801 0.244 1 97.25 187 THR B CA 1
ATOM 3311 C C . THR B 1 187 ? 23.266 -3.689 -1.133 1 97.25 187 THR B C 1
ATOM 3313 O O . THR B 1 187 ? 22.703 -4.141 -2.129 1 97.25 187 THR B O 1
ATOM 3316 N N . GLU B 1 188 ? 24.438 -3.076 -1.153 1 95.75 188 GLU B N 1
ATOM 3317 C CA . GLU B 1 188 ? 25.156 -3.049 -2.424 1 95.75 188 GLU B CA 1
ATOM 3318 C C . GLU B 1 188 ? 25.469 -4.461 -2.914 1 95.75 188 GLU B C 1
ATOM 3320 O O . GLU B 1 188 ? 25.328 -4.75 -4.105 1 95.75 188 GLU B O 1
ATOM 3325 N N . LYS B 1 189 ? 25.828 -5.305 -1.971 1 96 189 LYS B N 1
ATOM 3326 C CA . LYS B 1 189 ? 26.109 -6.703 -2.277 1 96 189 LYS B CA 1
ATOM 3327 C C . LYS B 1 189 ? 24.875 -7.395 -2.857 1 96 189 LYS B C 1
ATOM 3329 O O . LYS B 1 189 ? 24.969 -8.125 -3.846 1 96 189 LYS B O 1
ATOM 3334 N N . GLY B 1 190 ? 23.734 -7.156 -2.232 1 96.19 190 GLY B N 1
ATOM 3335 C CA . GLY B 1 190 ? 22.484 -7.75 -2.693 1 96.19 190 GLY B CA 1
ATOM 3336 C C . GLY B 1 190 ? 22.062 -7.262 -4.066 1 96.19 190 GLY B C 1
ATOM 3337 O O . GLY B 1 190 ? 21.656 -8.062 -4.914 1 96.19 190 GLY B O 1
ATOM 3338 N N . LYS B 1 191 ? 22.219 -6.023 -4.285 1 96.38 191 LYS B N 1
ATOM 3339 C CA . LYS B 1 191 ? 21.875 -5.422 -5.57 1 96.38 191 LYS B CA 1
ATOM 3340 C C . LYS B 1 191 ? 22.734 -5.996 -6.695 1 96.38 191 LYS B C 1
ATOM 3342 O O . LYS B 1 191 ? 22.203 -6.375 -7.75 1 96.38 191 LYS B O 1
ATOM 3347 N N . GLU B 1 192 ? 23.969 -6.047 -6.496 1 95.5 192 GLU B N 1
ATOM 3348 C CA . GLU B 1 192 ? 24.891 -6.574 -7.492 1 95.5 192 GLU B CA 1
ATOM 3349 C C . GLU B 1 192 ? 24.594 -8.039 -7.797 1 95.5 192 GLU B C 1
ATOM 3351 O O . GLU B 1 192 ? 24.609 -8.453 -8.961 1 95.5 192 GLU B O 1
ATOM 3356 N N . ALA B 1 193 ? 24.375 -8.789 -6.77 1 94.44 193 ALA B N 1
ATOM 3357 C CA . ALA B 1 193 ? 24.062 -10.203 -6.945 1 94.44 193 ALA B CA 1
ATOM 3358 C C . ALA B 1 193 ? 22.781 -10.398 -7.758 1 94.44 193 ALA B C 1
ATOM 3360 O O . ALA B 1 193 ? 22.734 -11.258 -8.641 1 94.44 193 ALA B O 1
ATOM 3361 N N . TYR B 1 194 ? 21.844 -9.602 -7.469 1 94.62 194 TYR B N 1
ATOM 3362 C CA . TYR B 1 194 ? 20.562 -9.68 -8.156 1 94.62 194 TYR B CA 1
ATOM 3363 C C . TYR B 1 194 ? 20.703 -9.32 -9.633 1 94.62 194 TYR B C 1
ATOM 3365 O O . TYR B 1 194 ? 20.219 -10.039 -10.508 1 94.62 194 TYR B O 1
ATOM 3373 N N . LEU B 1 195 ? 21.391 -8.234 -9.914 1 93.25 195 LEU B N 1
ATOM 3374 C CA . LEU B 1 195 ? 21.578 -7.773 -11.289 1 93.25 195 LEU B CA 1
ATOM 3375 C C . LEU B 1 195 ? 22.391 -8.781 -12.094 1 93.25 195 LEU B C 1
ATOM 3377 O O . LEU B 1 195 ? 22.094 -9.039 -13.266 1 93.25 195 LEU B O 1
ATOM 3381 N N . ASN B 1 196 ? 23.359 -9.344 -11.445 1 92.5 196 ASN B N 1
ATOM 3382 C CA . ASN B 1 196 ? 24.188 -10.352 -12.109 1 92.5 196 ASN B CA 1
ATOM 3383 C C . ASN B 1 196 ? 23.375 -11.594 -12.477 1 92.5 196 ASN B C 1
ATOM 3385 O O . ASN B 1 196 ? 23.516 -12.125 -13.578 1 92.5 196 ASN B O 1
ATOM 3389 N N . GLN B 1 197 ? 22.547 -11.969 -11.625 1 89.81 197 GLN B N 1
ATOM 3390 C CA . GLN B 1 197 ? 21.734 -13.164 -11.867 1 89.81 197 GLN B CA 1
ATOM 3391 C C . GLN B 1 197 ? 20.625 -12.883 -12.867 1 89.81 197 GLN B C 1
ATOM 3393 O O . GLN B 1 197 ? 20.281 -13.742 -13.68 1 89.81 197 GLN B O 1
ATOM 3398 N N . LYS B 1 198 ? 20.094 -11.781 -12.781 1 87.44 198 LYS B N 1
ATOM 3399 C CA . LYS B 1 198 ? 19.031 -11.391 -13.711 1 87.44 198 LYS B CA 1
ATOM 3400 C C . LYS B 1 198 ? 19.547 -11.344 -15.148 1 87.44 198 LYS B C 1
ATOM 3402 O O . LYS B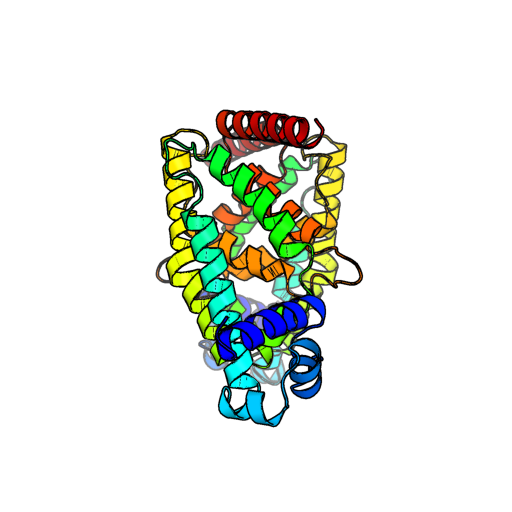 1 198 ? 18.844 -11.766 -16.078 1 87.44 198 LYS B O 1
ATOM 3407 N N . ASN B 1 199 ? 20.672 -10.82 -15.289 1 83.56 199 ASN B N 1
ATOM 3408 C CA . ASN B 1 199 ? 21.297 -10.719 -16.609 1 83.56 199 ASN B CA 1
ATOM 3409 C C . ASN B 1 199 ? 21.688 -12.086 -17.156 1 83.56 199 ASN B C 1
ATOM 3411 O O . ASN B 1 199 ? 21.578 -12.328 -18.359 1 83.56 199 ASN B O 1
ATOM 3415 N N . THR B 1 200 ? 22.125 -12.922 -16.312 1 76.69 200 THR B N 1
ATOM 3416 C CA . THR B 1 200 ? 22.5 -14.273 -16.719 1 76.69 200 THR B CA 1
ATOM 3417 C C . THR B 1 200 ? 21.266 -15.062 -17.156 1 76.69 200 THR B C 1
ATOM 3419 O O . THR B 1 200 ? 21.297 -15.781 -18.156 1 76.69 200 THR B O 1
ATOM 3422 N N . ALA B 1 201 ? 20.203 -14.922 -16.531 1 69.12 201 ALA B N 1
ATOM 3423 C CA . ALA B 1 201 ? 18.969 -15.633 -16.828 1 69.12 201 ALA B CA 1
ATOM 3424 C C . ALA B 1 201 ? 18.375 -15.156 -18.156 1 69.12 201 ALA B C 1
ATOM 3426 O O . ALA B 1 201 ? 17.781 -15.945 -18.891 1 69.12 201 ALA B O 1
ATOM 3427 N N . GLN B 1 202 ? 18.391 -13.906 -18.406 1 68.25 202 GLN B N 1
ATOM 3428 C CA . GLN B 1 202 ? 17.875 -13.359 -19.672 1 68.25 202 GLN B CA 1
ATOM 3429 C C . GLN B 1 202 ? 18.688 -13.875 -20.859 1 68.25 202 GLN B C 1
ATOM 3431 O O . GLN B 1 202 ? 18.125 -14.094 -21.938 1 68.25 202 GLN B O 1
ATOM 3436 N N . HIS B 1 203 ? 19.984 -14.07 -20.625 1 58.81 203 HIS B N 1
ATOM 3437 C CA . HIS B 1 203 ? 20.844 -14.586 -21.672 1 58.81 203 HIS B CA 1
ATOM 3438 C C . HIS B 1 203 ? 20.547 -16.062 -21.938 1 58.81 203 HIS B C 1
ATOM 3440 O O . HIS B 1 203 ? 20.641 -16.516 -23.078 1 58.81 203 HIS B O 1
ATOM 3446 N N . GLU B 1 204 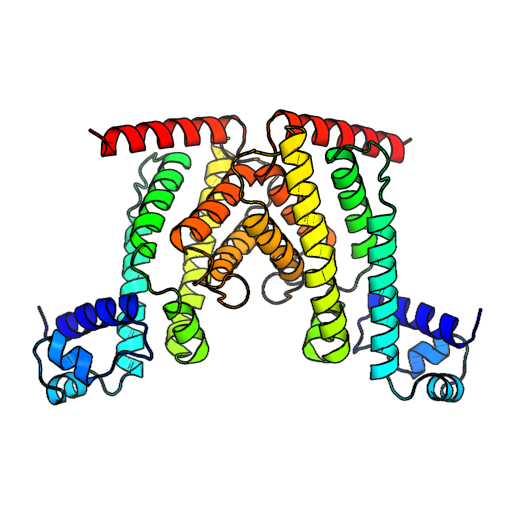? 20.188 -16.719 -20.969 1 53.56 204 GLU B N 1
ATOM 3447 C CA . GLU B 1 204 ? 19.875 -18.141 -21.125 1 53.56 204 GLU B CA 1
ATOM 3448 C C . GLU B 1 204 ? 18.562 -18.328 -21.875 1 53.56 204 GLU B C 1
ATOM 3450 O O . GLU B 1 204 ? 18.375 -19.312 -22.594 1 53.56 204 GLU B O 1
ATOM 3455 N N . ASN B 1 205 ? 17.609 -17.453 -21.672 1 52.75 205 ASN B N 1
ATOM 3456 C CA . ASN B 1 205 ? 16.344 -17.562 -22.375 1 52.75 205 ASN B CA 1
ATOM 3457 C C . ASN B 1 205 ? 16.469 -17.141 -23.828 1 52.75 205 ASN B C 1
ATOM 3459 O O . ASN B 1 205 ? 15.555 -17.375 -24.625 1 52.75 205 ASN B O 1
ATOM 3463 N N . HIS B 1 206 ? 17.453 -16.344 -24.219 1 47.62 206 HIS B N 1
ATOM 3464 C CA . HIS B 1 206 ? 17.672 -15.914 -25.594 1 47.62 206 HIS B CA 1
ATOM 3465 C C . HIS B 1 206 ? 18.594 -16.875 -26.328 1 47.62 206 HIS B C 1
ATOM 3467 O O . HIS B 1 206 ? 18.797 -16.75 -27.547 1 47.62 206 HIS B O 1
ATOM 3473 N N . ASN B 1 207 ? 19.172 -17.734 -25.703 1 38.31 207 ASN B N 1
ATOM 3474 C CA . ASN B 1 207 ? 19.891 -18.75 -26.469 1 38.31 207 ASN B CA 1
ATOM 3475 C C . ASN B 1 207 ? 19.031 -20 -26.672 1 38.31 207 ASN B C 1
ATOM 3477 O O . ASN B 1 207 ? 18.375 -20.469 -25.734 1 38.31 207 ASN B O 1
#

Foldseek 3Di:
DPLLVLLLVLLLLCCFQPNLVVADLCNSCVSSVHDSVSVCVNPVDSLRSLQVSLLVVLVVVLVVLVVQPPPVCALQNSLLVVLVVLLVVQVRGDLCHLVCCVPPHPNSVVSVVCSLVVPQLVVQLVSLVRCLVVQFWDVPDDSNVLSVVVSVLLCVLSPCVVPPVVHDRSSVSVSVVSVVSSVNTGDPVNVVSNVVVNVVVVVVVVD/DPLLVLLLVLLLLCCFQPNLVVADLCNSCVSSVHDSVSVCVNPVDSLRSVQVSLLVVLVVVLVVLVPQPPDPCDLQNSLLVVLVVLLVVQVRGDLCHLVCCVPPHPNSVVSVVCSLVVPQLVVQLVSLVRCLVVQFWDVPDDSNVLSVVVSVLLCVLSPCVNPPVVHDRSSVSVSVVSVVSSVNTGDPNNVVSNVVVNVVVVVVVVD

Solvent-accessible surface area (backbone atoms only — not comparable to full-atom values): 21990 Å² total; per-residue (Å²): 126,58,70,64,56,46,44,37,54,42,41,42,54,46,28,34,55,64,16,57,86,72,56,48,69,64,56,42,17,60,75,51,72,48,51,59,66,56,50,49,73,74,28,88,44,68,67,55,46,50,32,53,30,50,50,49,52,51,52,51,53,52,51,52,61,67,57,44,66,73,54,94,53,47,62,50,56,53,52,53,51,49,52,53,48,48,46,62,64,38,65,61,43,31,70,53,29,64,48,48,34,58,75,74,31,59,70,46,33,49,52,51,52,48,45,41,62,72,43,48,38,54,54,44,30,50,47,47,50,51,19,28,75,73,50,25,23,48,76,84,62,57,43,65,62,51,24,53,49,51,57,53,51,65,53,52,67,46,34,51,87,84,41,35,65,92,80,41,56,62,43,60,51,51,49,53,54,48,51,32,53,48,45,27,38,38,26,74,62,24,45,51,51,39,52,54,50,50,54,51,51,55,52,56,72,73,97,126,57,71,65,55,46,45,37,53,43,40,40,54,47,27,34,56,63,16,59,86,74,54,46,70,63,56,42,18,61,73,51,72,47,51,58,66,58,50,49,71,76,28,90,44,67,67,55,46,52,34,54,29,50,49,50,52,51,49,51,50,51,50,53,60,67,58,44,68,76,55,93,50,47,61,50,56,53,52,52,51,49,53,53,47,48,46,61,64,38,66,61,44,32,68,54,29,64,47,48,35,56,75,75,29,59,70,46,34,48,52,51,52,48,44,42,63,72,44,50,38,52,52,44,30,50,47,47,51,51,20,29,75,73,49,26,22,47,76,85,63,57,44,66,62,52,24,52,50,51,55,54,51,65,53,53,66,45,34,53,86,84,40,34,65,92,79,42,56,61,41,59,50,51,50,53,56,47,49,32,53,50,43,27,39,38,26,74,62,25,46,51,53,39,53,54,49,50,54,52,52,54,52,56,72,73,98